Protein AF-0000000081101219 (afdb_homodimer)

pLDDT: mean 91.64, std 9.89, range [41.51, 98.7]

Nearest PDB structures (foldseek):
  5iz4-assembly1_A  TM=8.436E-01  e=5.274E-14  Paraburkholderia xenovorans LB400
  6i6f-assembly1_A  TM=8.039E-01  e=3.154E-12  Homo sapiens
  1z6z-assembly1_B  TM=7.986E-01  e=5.707E-12  Homo sapiens
  6i6f-assembly1_B  TM=8.106E-01  e=1.564E-11  Homo sapiens
  4w7h-assembly1_A-2  TM=8.120E-01  e=6.115E-11  Sphingomonas sp. A1

Secondary structure (DSSP, 8-state):
-TT--TTHHHHHT--SSSB-SS--GGG-TTSGGG--TT-EEEEETTTSTTHHHHHHTT-SEEEEEES-HHHHHHHHHHHHHH-TT-EEEEEE--TT-HHHHHHHHHHHHHHHSS--SEEEE------S--SSS--GGG--HHHHHHHHIIIIIHHHHHHHHHHHTSSSTTS-EEEEEE--GGGTS--GGGHHHHHHHHHHHHHHHHHHHHHTTTEEEEEEE--S---TT--GGGGGSPPPPHHHHHHHHHHHHH-HHHHGGGTT-EEETTB-HHHHHHTHHHHHHTTTTSEEESS--SGGGGS--/-TT--TTHHHHHT--SSSB-SS--GGG-TTSGGG--TT-EEEEETTTSTTHHHHHHTT-SEEEEEES-HHHHHHHHHHHHHH-TT-EEEEEE--TT-HHHHHHHHHHHHHHHSS--SEEEE------S--SSS--GGG--HHHHHHHHIIIIIHHHHHHHHHHHTSSSTTS-EEEEEE--GGGTS--GGGHHHHHHHHHHHHHHHHHHHHHTTTEEEEEEE--S---TT--GGGGGSPPPPHHHHHHHHHHHHH-HHHHGGGTT-EEETTB-HHHHHHTHHHHHHTTTTSEEESS--SGGGGS--

Sequence (610 aa):
MADLPPGYFVSSLQYTKKTFQNVYPPIDPTNPANSLAGRVVVITGASRGLVPSFAKAGVRGLVLVARDEAKLKEVEREVLAINPKIETLLVALDITNHAAVGQLFDKIQARFGRHANTLVTNAGVSAAANDGGPTVYEAEVDKWWKNFEINTKEFFVFTKYFISTLPSPTTPATIINISTAGAWLVYTVAGAYSVSKLASQQWCTMLNAAYGGTLAVVSIHPGLVPTDMTNSFFEKFNKDTPMLTGGLCTWIAADAERSAFLSGRVISANWDVEELVARKADIVAKNELTMELVGTFGKEQFETAMADLPPGYFVSSLQYTKKTFQNVYPPIDPTNPANSLAGRVVVITGASRGLVPSFAKAGVRGLVLVARDEAKLKEVEREVLAINPKIETLLVALDITNHAAVGQLFDKIQARFGRHANTLVTNAGVSAAANDGGPTVYEAEVDKWWKNFEINTKEFFVFTKYFISTLPSPTTPATIINISTAGAWLVYTVAGAYSVSKLASQQWCTMLNAAYGGTLAVVSIHPGLVPTDMTNSFFEKFNKDTPMLTGGLCTWIAADAERSAFLSGRVISANWDVEELVARKADIVAKNELTMELVGTFGKEQFETA

Organism: NCBI:txid173218

Radius of gyration: 24.97 Å; Cα contacts (8 Å, |Δi|>4): 1269; chains: 2; bounding box: 53×74×66 Å

Foldseek 3Di:
DVDAAQARVCVVPADAPAWDQEDDDLLQLLPQLLAQAPAAEEEEPLLDQLLLSNLNSHHQEYEYEEQDQVSQVVSVVSSCVSPVNHHYHYYNDDLLPLVVLLVSQVVVCVRSVAGGQEYEYDDFDQFQQAPDDQCPVVGDPVRLCVRQSTQPVSLVSNVVSSCVRHPDLQAAGEYEYEAAPLLVDDDNRRNSNNVSRVNNLQVQLVVCVVRPPRYAYEYEHAFAADDPRDDPVSVSHDHGRSNLSSSVSSSCGSDCVQCSLRGSFYYYSTYDSVRCSVCSVVCNVVVPRHDDDDDDDDPVVVVDD/DVDAAQARVCVVPADAPAWDQADDDLLQLLPQLLAQAPAAEEEEPQLDQLLLSNLNSHHQEYEYEEQDQVSQVVSVVSSCVSPVNHHYHYYNDDLLPLVVLLVSQVVVCVRSVAGGQEYEYDDFDQFQQAPDDQCPVVGDPVRLCVRQSTQPVSLVSNVVSSCVRHPDLQAAGEYEYEAAPLLVDDDNRRVSNNVSRVNNLQVQLVCCVVRPPRYAYEYEHAFAADDPRDDPVSVSHDHGRSNLSSSVSSSCGSDCVQCSLRGSFYYYSGYDSVRCSVCSVVCNVVVPRHDDDDDDDDPVVVVDD

Structure (mmCIF, N/CA/C/O backbone):
data_AF-0000000081101219-model_v1
#
loop_
_entity.id
_entity.type
_entity.pdbx_description
1 polymer 'NAD(P)-binding protein'
#
loop_
_atom_site.group_PDB
_atom_site.id
_atom_site.type_symbol
_atom_site.label_atom_id
_atom_site.label_alt_id
_atom_site.label_comp_id
_atom_site.label_asym_id
_atom_site.label_entity_id
_atom_site.label_seq_id
_atom_site.pdbx_PDB_ins_code
_atom_site.Cartn_x
_atom_site.Cartn_y
_atom_site.Cartn_z
_atom_site.occupancy
_atom_site.B_iso_or_equiv
_atom_site.auth_seq_id
_atom_site.auth_comp_id
_atom_site.auth_asym_id
_atom_site.auth_atom_id
_atom_site.pdbx_PDB_model_num
ATOM 1 N N . MET A 1 1 ? 25.658 4.58 -7.222 1 54.92 1 MET A N 1
ATOM 2 C CA . MET A 1 1 ? 24.991 3.464 -7.887 1 54.92 1 MET A CA 1
ATOM 3 C C . MET A 1 1 ? 25.952 2.732 -8.818 1 54.92 1 MET A C 1
ATOM 5 O O . MET A 1 1 ? 25.661 1.625 -9.272 1 54.92 1 MET A O 1
ATOM 9 N N . ALA A 1 2 ? 27.04 3.465 -9.341 1 55.82 2 ALA A N 1
ATOM 10 C CA . ALA A 1 2 ? 28.013 2.977 -10.314 1 55.82 2 ALA A CA 1
ATOM 11 C C . ALA A 1 2 ? 28.804 1.798 -9.756 1 55.82 2 ALA A C 1
ATOM 13 O O . ALA A 1 2 ? 29.289 0.953 -10.513 1 55.82 2 ALA A O 1
ATOM 14 N N . ASP A 1 3 ? 28.603 1.498 -8.532 1 77.91 3 ASP A N 1
ATOM 15 C CA . ASP A 1 3 ? 29.589 0.558 -8.008 1 77.91 3 ASP A CA 1
ATOM 16 C C . ASP A 1 3 ? 28.913 -0.694 -7.452 1 77.91 3 ASP A C 1
ATOM 18 O O . ASP A 1 3 ? 29.545 -1.489 -6.754 1 77.91 3 ASP A O 1
ATOM 22 N N . LEU A 1 4 ? 27.715 -0.901 -7.792 1 86.15 4 LEU A N 1
ATOM 23 C CA . LEU A 1 4 ? 27.081 -2.088 -7.23 1 86.15 4 LEU A CA 1
ATOM 24 C C . LEU A 1 4 ? 27.46 -3.334 -8.024 1 86.15 4 LEU A C 1
ATOM 26 O O . LEU A 1 4 ? 27.549 -3.288 -9.254 1 86.15 4 LEU A O 1
ATOM 30 N N . PRO A 1 5 ? 27.797 -4.425 -7.328 1 91.47 5 PRO A N 1
ATOM 31 C CA . PRO A 1 5 ? 28.142 -5.663 -8.031 1 91.47 5 PRO A CA 1
ATOM 32 C C . PRO A 1 5 ? 26.976 -6.228 -8.839 1 91.47 5 PRO A C 1
ATOM 34 O O . PRO A 1 5 ? 25.814 -5.938 -8.539 1 91.47 5 PRO A O 1
ATOM 37 N N . PRO A 1 6 ? 27.255 -7.02 -9.796 1 91.18 6 PRO A N 1
ATOM 38 C CA . PRO A 1 6 ? 26.223 -7.567 -10.68 1 91.18 6 PRO A CA 1
ATOM 39 C C . PRO A 1 6 ? 25.167 -8.373 -9.928 1 91.18 6 PRO A C 1
ATOM 41 O O . PRO A 1 6 ? 24.015 -8.448 -10.364 1 91.18 6 PRO A O 1
ATOM 44 N N . GLY A 1 7 ? 25.522 -8.998 -8.854 1 93.2 7 GLY A N 1
ATOM 45 C CA . GLY A 1 7 ? 24.591 -9.817 -8.096 1 93.2 7 GLY A CA 1
ATOM 46 C C . GLY A 1 7 ? 23.895 -9.056 -6.983 1 93.2 7 GLY A C 1
ATOM 47 O O . GLY A 1 7 ? 23.286 -9.659 -6.097 1 93.2 7 GLY A O 1
ATOM 48 N N . TYR A 1 8 ? 23.95 -7.823 -7.012 1 92.2 8 TYR A N 1
ATOM 49 C CA . TYR A 1 8 ? 23.525 -6.96 -5.916 1 92.2 8 TYR A CA 1
ATOM 50 C C . TYR A 1 8 ? 22.073 -7.232 -5.54 1 92.2 8 TYR A C 1
ATOM 52 O O . TYR A 1 8 ? 21.749 -7.386 -4.36 1 92.2 8 TYR A O 1
ATOM 60 N N . PHE A 1 9 ? 21.224 -7.318 -6.424 1 91.29 9 PHE A N 1
ATOM 61 C CA . PHE A 1 9 ? 19.797 -7.401 -6.133 1 91.29 9 PHE A CA 1
ATOM 62 C C . PHE A 1 9 ? 19.444 -8.758 -5.537 1 91.29 9 PHE A C 1
ATOM 64 O O . PHE A 1 9 ? 18.561 -8.856 -4.683 1 91.29 9 PHE A O 1
ATOM 71 N N . VAL A 1 10 ? 20.146 -9.785 -5.97 1 95.25 10 VAL A N 1
ATOM 72 C CA . VAL A 1 10 ? 19.924 -11.097 -5.373 1 95.25 10 VAL A CA 1
ATOM 73 C C . VAL A 1 10 ? 20.493 -11.123 -3.956 1 95.25 10 VAL A C 1
ATOM 75 O O . VAL A 1 10 ? 19.813 -11.54 -3.015 1 95.25 10 VAL A O 1
ATOM 78 N N . SER A 1 11 ? 21.7 -10.579 -3.797 1 95.38 11 SER A N 1
ATOM 79 C CA . SER A 1 11 ? 22.399 -10.664 -2.519 1 95.38 11 SER A CA 1
ATOM 80 C C . SER A 1 11 ? 21.784 -9.723 -1.489 1 95.38 11 SER A C 1
ATOM 82 O O . SER A 1 11 ? 21.741 -10.04 -0.298 1 95.38 11 SER A O 1
ATOM 84 N N . SER A 1 12 ? 21.3 -8.611 -1.894 1 93.9 12 SER A N 1
ATOM 85 C CA . SER A 1 12 ? 20.741 -7.628 -0.973 1 93.9 12 SER A CA 1
ATOM 86 C C . SER A 1 12 ? 19.376 -8.069 -0.454 1 93.9 12 SER A C 1
ATOM 88 O O . SER A 1 12 ? 18.96 -7.667 0.634 1 93.9 12 SER A O 1
ATOM 90 N N . LEU A 1 13 ? 18.703 -8.951 -1.194 1 96.05 13 LEU A N 1
ATOM 91 C CA . LEU A 1 13 ? 17.365 -9.391 -0.818 1 96.05 13 LEU A CA 1
ATOM 92 C C . LEU A 1 13 ? 17.39 -10.825 -0.299 1 96.05 13 LEU A C 1
ATOM 94 O O . LEU A 1 13 ? 16.338 -11.439 -0.106 1 96.05 13 LEU A O 1
ATOM 98 N N . GLN A 1 14 ? 18.577 -11.259 -0.149 1 97.55 14 GLN A N 1
ATOM 99 C CA . GLN A 1 14 ? 18.763 -12.657 0.223 1 97.55 14 GLN A CA 1
ATOM 100 C C . GLN A 1 14 ? 18.11 -12.96 1.569 1 97.55 14 GLN A C 1
ATOM 102 O O . GLN A 1 14 ? 18.42 -12.317 2.574 1 97.55 14 GLN A O 1
ATOM 107 N N . TYR A 1 15 ? 17.229 -13.978 1.669 1 98.06 15 TYR A N 1
ATOM 108 C CA . TYR A 1 15 ? 16.517 -14.416 2.864 1 98.06 15 TYR A CA 1
ATOM 109 C C . TYR A 1 15 ? 16.878 -15.854 3.218 1 98.06 15 TYR A C 1
ATOM 111 O O . TYR A 1 15 ? 16.865 -16.233 4.391 1 98.06 15 TYR A O 1
ATOM 119 N N . THR A 1 16 ? 17.203 -16.634 2.252 1 98.31 16 THR A N 1
ATOM 120 C CA . THR A 1 16 ? 17.669 -18.004 2.434 1 98.31 16 THR A CA 1
ATOM 121 C C . THR A 1 16 ? 19.172 -18.101 2.189 1 98.31 16 THR A C 1
ATOM 123 O O . THR A 1 16 ? 19.75 -17.26 1.497 1 98.31 16 THR A O 1
ATOM 126 N N . LYS A 1 17 ? 19.801 -19.042 2.755 1 97.44 17 LYS A N 1
ATOM 127 C CA . LYS A 1 17 ? 21.24 -19.217 2.587 1 97.44 17 LYS A CA 1
ATOM 128 C C . LYS A 1 17 ? 21.599 -19.443 1.121 1 97.44 17 LYS A C 1
ATOM 130 O O . LYS A 1 17 ? 22.555 -18.854 0.612 1 97.44 17 LYS A O 1
ATOM 135 N N . LYS A 1 18 ? 20.846 -20.274 0.464 1 97.67 18 LYS A N 1
ATOM 136 C CA . LYS A 1 18 ? 21.023 -20.505 -0.966 1 97.67 18 LYS A CA 1
ATOM 137 C C . LYS A 1 18 ? 20.086 -19.623 -1.786 1 97.67 18 LYS A C 1
ATOM 139 O O . LYS A 1 18 ? 18.935 -19.407 -1.403 1 97.67 18 LYS A O 1
ATOM 144 N N . THR A 1 19 ? 20.557 -19.137 -2.879 1 97.86 19 THR A N 1
ATOM 145 C CA . THR A 1 19 ? 19.759 -18.384 -3.841 1 97.86 19 THR A CA 1
ATOM 146 C C . THR A 1 19 ? 19.954 -18.931 -5.252 1 97.86 19 THR A C 1
ATOM 148 O O . THR A 1 19 ? 20.952 -19.599 -5.532 1 97.86 19 THR A O 1
ATOM 151 N N . PHE A 1 20 ? 19.04 -18.667 -6.068 1 98.11 20 PHE A N 1
ATOM 152 C CA . PHE A 1 20 ? 19.065 -19.193 -7.428 1 98.11 20 PHE A CA 1
ATOM 153 C C . PHE A 1 20 ? 18.646 -18.124 -8.43 1 98.11 20 PHE A C 1
ATOM 155 O O . PHE A 1 20 ? 17.855 -17.236 -8.104 1 98.11 20 PHE A O 1
ATOM 162 N N . GLN A 1 21 ? 19.12 -18.189 -9.626 1 97.19 21 GLN A N 1
ATOM 163 C CA . GLN A 1 21 ? 18.718 -17.309 -10.718 1 97.19 21 GLN A CA 1
ATOM 164 C C . GLN A 1 21 ? 18.221 -18.113 -11.917 1 97.19 21 GLN A C 1
ATOM 166 O O . GLN A 1 21 ? 18.007 -17.558 -12.997 1 97.19 21 GLN A O 1
ATOM 171 N N . ASN A 1 22 ? 18.185 -19.392 -11.695 1 96.13 22 ASN A N 1
ATOM 172 C CA . ASN A 1 22 ? 17.579 -20.354 -12.609 1 96.13 22 ASN A CA 1
ATOM 173 C C . ASN A 1 22 ? 16.804 -21.432 -11.857 1 96.13 22 ASN A C 1
ATOM 175 O O . ASN A 1 22 ? 16.931 -21.557 -10.638 1 96.13 22 ASN A O 1
ATOM 179 N N . VAL A 1 23 ? 16.066 -22.211 -12.62 1 97.01 23 VAL A N 1
ATOM 180 C CA . VAL A 1 23 ? 15.275 -23.287 -12.031 1 97.01 23 VAL A CA 1
ATOM 181 C C . VAL A 1 23 ? 16.198 -24.279 -11.327 1 97.01 23 VAL A C 1
ATOM 183 O O . VAL A 1 23 ? 17.269 -24.612 -11.839 1 97.01 23 VAL A O 1
ATOM 186 N N . TYR A 1 24 ? 15.885 -24.699 -10.18 1 98.11 24 TYR A N 1
ATOM 187 C CA . TYR A 1 24 ? 16.603 -25.699 -9.397 1 98.11 24 TYR A CA 1
ATOM 188 C C . TYR A 1 24 ? 15.69 -26.863 -9.031 1 98.11 24 TYR A C 1
ATOM 190 O O . TYR A 1 24 ? 14.469 -26.775 -9.182 1 98.11 24 TYR A O 1
ATOM 198 N N . PRO A 1 25 ? 16.073 -27.954 -8.6 1 97.95 25 PRO A N 1
ATOM 199 C CA . PRO A 1 25 ? 15.353 -29.23 -8.612 1 97.95 25 PRO A CA 1
ATOM 200 C C . PRO A 1 25 ? 14.024 -29.164 -7.863 1 97.95 25 PRO A C 1
ATOM 202 O O . PRO A 1 25 ? 12.997 -29.611 -8.38 1 97.95 25 PRO A O 1
ATOM 205 N N . PRO A 1 26 ? 13.925 -28.56 -6.71 1 98.25 26 PRO A N 1
ATOM 206 C CA . PRO A 1 26 ? 12.653 -28.591 -5.984 1 98.25 26 PRO A CA 1
ATOM 207 C C . PRO A 1 26 ? 11.537 -27.85 -6.717 1 98.25 26 PRO A C 1
ATOM 209 O O . PRO A 1 26 ? 10.36 -28.183 -6.556 1 98.25 26 PRO A O 1
ATOM 212 N N . ILE A 1 27 ? 11.879 -26.907 -7.533 1 98.28 27 ILE A N 1
ATOM 213 C CA . ILE A 1 27 ? 10.815 -26.147 -8.18 1 98.28 27 ILE A CA 1
ATOM 214 C C . ILE A 1 27 ? 10.747 -26.513 -9.661 1 98.28 27 ILE A C 1
ATOM 216 O O . ILE A 1 27 ? 10.045 -25.86 -10.437 1 98.28 27 ILE A O 1
ATOM 220 N N . ASP A 1 28 ? 11.517 -27.509 -10.074 1 98.42 28 ASP A N 1
ATOM 221 C CA . ASP A 1 28 ? 11.48 -27.976 -11.456 1 98.42 28 ASP A CA 1
ATOM 222 C C . ASP A 1 28 ? 10.073 -28.418 -11.849 1 98.42 28 ASP A C 1
ATOM 224 O O . ASP A 1 28 ? 9.506 -29.323 -11.233 1 98.42 28 ASP A O 1
ATOM 228 N N . PRO A 1 29 ? 9.499 -27.868 -12.854 1 97.48 29 PRO A N 1
ATOM 229 C CA . PRO A 1 29 ? 8.118 -28.196 -13.216 1 97.48 29 PRO A CA 1
ATOM 230 C C . PRO A 1 29 ? 7.952 -29.649 -13.656 1 97.48 29 PRO A C 1
ATOM 232 O O . PRO A 1 29 ? 6.833 -30.17 -13.668 1 97.48 29 PRO A O 1
ATOM 235 N N . THR A 1 30 ? 9.017 -30.282 -14.033 1 97.62 30 THR A N 1
ATOM 236 C CA . THR A 1 30 ? 8.934 -31.669 -14.478 1 97.62 30 THR A CA 1
ATOM 237 C C . THR A 1 30 ? 9.007 -32.623 -13.289 1 97.62 30 THR A C 1
ATOM 239 O O . THR A 1 30 ? 8.806 -33.83 -13.441 1 97.62 30 THR A O 1
ATOM 242 N N . ASN A 1 31 ? 9.394 -32.082 -12.107 1 97.73 31 ASN A N 1
ATOM 243 C CA . ASN A 1 31 ? 9.331 -32.879 -10.886 1 97.73 31 ASN A CA 1
ATOM 244 C C . ASN A 1 31 ? 7.913 -33.371 -10.611 1 97.73 31 ASN A C 1
ATOM 246 O O . ASN A 1 31 ? 6.974 -32.574 -10.556 1 97.73 31 ASN A O 1
ATOM 250 N N . PRO A 1 32 ? 7.681 -34.688 -10.439 1 97.54 32 PRO A N 1
ATOM 251 C CA . PRO A 1 32 ? 6.339 -35.226 -10.206 1 97.54 32 PRO A CA 1
ATOM 252 C C . PRO A 1 32 ? 5.648 -34.587 -9.004 1 97.54 32 PRO A C 1
ATOM 254 O O . PRO A 1 32 ? 4.42 -34.47 -8.983 1 97.54 32 PRO A O 1
ATOM 257 N N . ALA A 1 33 ? 6.434 -34.135 -8.051 1 97.41 33 ALA A N 1
ATOM 258 C CA . ALA A 1 33 ? 5.872 -33.491 -6.867 1 97.41 33 ALA A CA 1
ATOM 259 C C . ALA A 1 33 ? 5.243 -32.146 -7.221 1 97.41 33 ALA A C 1
ATOM 261 O O . ALA A 1 33 ? 4.485 -31.581 -6.429 1 97.41 33 ALA A O 1
ATOM 262 N N . ASN A 1 34 ? 5.525 -31.622 -8.422 1 98.26 34 ASN A N 1
ATOM 263 C CA . ASN A 1 34 ? 5.013 -30.329 -8.864 1 98.26 34 ASN A CA 1
ATOM 264 C C . ASN A 1 34 ? 3.994 -30.484 -9.989 1 98.26 34 ASN A C 1
ATOM 266 O O . ASN A 1 34 ? 3.741 -29.539 -10.738 1 98.26 34 ASN A O 1
ATOM 270 N N . SER A 1 35 ? 3.441 -31.693 -10.086 1 98.27 35 SER A N 1
ATOM 271 C CA . SER A 1 35 ? 2.468 -31.971 -11.137 1 98.27 35 SER A CA 1
ATOM 272 C C . SER A 1 35 ? 1.209 -31.129 -10.962 1 98.27 35 SER A C 1
ATOM 274 O O . SER A 1 35 ? 0.716 -30.965 -9.844 1 98.27 35 SER A O 1
ATOM 276 N N . LEU A 1 36 ? 0.65 -30.641 -12.026 1 97.93 36 LEU A N 1
ATOM 277 C CA . LEU A 1 36 ? -0.604 -29.895 -12.049 1 97.93 36 LEU A CA 1
ATOM 278 C C . LEU A 1 36 ? -1.662 -30.633 -12.861 1 97.93 36 LEU A C 1
ATOM 280 O O . LEU A 1 36 ? -2.548 -30.008 -13.448 1 97.93 36 LEU A O 1
ATOM 284 N N . ALA A 1 37 ? -1.456 -31.915 -12.892 1 97 37 ALA A N 1
ATOM 285 C CA . ALA A 1 37 ? -2.417 -32.753 -13.603 1 97 37 ALA A CA 1
ATOM 286 C C . ALA A 1 37 ? -3.841 -32.485 -13.122 1 97 37 ALA A C 1
ATOM 288 O O . ALA A 1 37 ? -4.092 -32.416 -11.916 1 97 37 ALA A O 1
ATOM 289 N N . GLY A 1 38 ? -4.71 -32.242 -14.073 1 96.62 38 GLY A N 1
ATOM 290 C CA . GLY A 1 38 ? -6.119 -32.053 -13.77 1 96.62 38 GLY A CA 1
ATOM 291 C C . GLY A 1 38 ? -6.469 -30.616 -13.43 1 96.62 38 GLY A C 1
ATOM 292 O O . GLY A 1 38 ? -7.645 -30.269 -13.312 1 96.62 38 GLY A O 1
ATOM 293 N N . ARG A 1 39 ? -5.506 -29.805 -13.347 1 97.04 39 ARG A N 1
ATOM 294 C CA . ARG A 1 39 ? -5.75 -28.439 -12.894 1 97.04 39 ARG A CA 1
ATOM 295 C C . ARG A 1 39 ? -6 -27.507 -14.074 1 97.04 39 ARG A C 1
ATOM 297 O O . ARG A 1 39 ? -5.536 -27.767 -15.186 1 97.04 39 ARG A O 1
ATOM 304 N N . VAL A 1 40 ? -6.793 -26.478 -13.841 1 98.23 40 VAL A N 1
ATOM 305 C CA . VAL A 1 40 ? -6.993 -25.385 -14.786 1 98.23 40 VAL A CA 1
ATOM 306 C C . VAL A 1 40 ? -6.397 -24.097 -14.221 1 98.23 40 VAL A C 1
ATOM 308 O O . VAL A 1 40 ? -6.748 -23.677 -13.116 1 98.23 40 VAL A O 1
ATOM 311 N N . VAL A 1 41 ? -5.458 -23.472 -14.986 1 98.05 41 VAL A N 1
ATOM 312 C CA . VAL A 1 41 ? -4.71 -22.31 -14.518 1 98.05 41 VAL A CA 1
ATOM 313 C C . VAL A 1 41 ? -4.996 -21.113 -15.422 1 98.05 41 VAL A C 1
ATOM 315 O O . VAL A 1 41 ? -4.945 -21.228 -16.649 1 98.05 41 VAL A O 1
ATOM 318 N N . VAL A 1 42 ? -5.349 -19.992 -14.822 1 98.13 42 VAL A N 1
ATOM 319 C CA . VAL A 1 42 ? -5.517 -18.729 -15.534 1 98.13 42 VAL A CA 1
ATOM 320 C C . VAL A 1 42 ? -4.264 -17.871 -15.367 1 98.13 42 VAL A C 1
ATOM 322 O O . VAL A 1 42 ? -3.809 -17.638 -14.245 1 98.13 42 VAL A O 1
ATOM 325 N N . ILE A 1 43 ? -3.682 -17.413 -16.424 1 97.42 43 ILE A N 1
ATOM 326 C CA . ILE A 1 43 ? -2.498 -16.561 -16.383 1 97.42 43 ILE A CA 1
ATOM 327 C C . ILE A 1 43 ? -2.772 -15.26 -17.133 1 97.42 43 ILE A C 1
ATOM 329 O O . ILE A 1 43 ? -3.043 -15.275 -18.336 1 97.42 43 ILE A O 1
ATOM 333 N N . THR A 1 44 ? -2.753 -14.16 -16.43 1 96.24 44 THR A N 1
ATOM 334 C CA . THR A 1 44 ? -2.827 -12.861 -17.089 1 96.24 44 THR A CA 1
ATOM 335 C C . THR A 1 44 ? -1.436 -12.376 -17.487 1 96.24 44 THR A C 1
ATOM 337 O O . THR A 1 44 ? -0.436 -12.789 -16.895 1 96.24 44 THR A O 1
ATOM 340 N N . GLY A 1 45 ? -1.356 -11.51 -18.448 1 92.13 45 GLY A N 1
ATOM 341 C CA . GLY A 1 45 ? -0.045 -11.14 -18.959 1 92.13 45 GLY A CA 1
ATOM 342 C C . GLY A 1 45 ? 0.729 -12.317 -19.523 1 92.13 45 GLY A C 1
ATOM 343 O O . GLY A 1 45 ? 1.942 -12.421 -19.324 1 92.13 45 GLY A O 1
ATOM 344 N N . ALA A 1 46 ? 0.125 -13.297 -20.102 1 89.39 46 ALA A N 1
ATOM 345 C CA . ALA A 1 46 ? 0.675 -14.576 -20.543 1 89.39 46 ALA A CA 1
ATOM 346 C C . ALA A 1 46 ? 1.596 -14.391 -21.746 1 89.39 46 ALA A C 1
ATOM 348 O O . ALA A 1 46 ? 1.999 -15.368 -22.382 1 89.39 46 ALA A O 1
ATOM 349 N N . SER A 1 47 ? 2.111 -13.3 -21.94 1 73.14 47 SER A N 1
ATOM 350 C CA . SER A 1 47 ? 2.973 -13.067 -23.094 1 73.14 47 SER A CA 1
ATOM 351 C C . SER A 1 47 ? 4.446 -13.129 -22.705 1 73.14 47 SER A C 1
ATOM 353 O O . SER A 1 47 ? 5.325 -13.022 -23.563 1 73.14 47 SER A O 1
ATOM 355 N N . ARG A 1 48 ? 4.579 -13.44 -21.388 1 67.03 48 ARG A N 1
ATOM 356 C CA . ARG A 1 48 ? 5.946 -13.403 -20.879 1 67.03 48 ARG A CA 1
ATOM 357 C C . ARG A 1 48 ? 6.313 -14.717 -20.199 1 67.03 48 ARG A C 1
ATOM 359 O O . ARG A 1 48 ? 5.441 -15.544 -19.922 1 67.03 48 ARG A O 1
ATOM 366 N N . GLY A 1 49 ? 7.193 -15.424 -20.393 1 73.91 49 GLY A N 1
ATOM 367 C CA . GLY A 1 49 ? 8.078 -16.543 -20.109 1 73.91 49 GLY A CA 1
ATOM 368 C C . GLY A 1 49 ? 7.582 -17.424 -18.978 1 73.91 49 GLY A C 1
ATOM 369 O O . GLY A 1 49 ? 8.165 -18.474 -18.701 1 73.91 49 GLY A O 1
ATOM 370 N N . LEU A 1 50 ? 6.453 -17.231 -18.243 1 87.09 50 LEU A N 1
ATOM 371 C CA . LEU A 1 50 ? 6.051 -18.082 -17.129 1 87.09 50 LEU A CA 1
ATOM 372 C C . LEU A 1 50 ? 5.321 -19.324 -17.629 1 87.09 50 LEU A C 1
ATOM 374 O O . LEU A 1 50 ? 5.376 -20.38 -16.994 1 87.09 50 LEU A O 1
ATOM 378 N N . VAL A 1 51 ? 4.741 -19.266 -18.83 1 95.01 51 VAL A N 1
ATOM 379 C CA . VAL A 1 51 ? 3.707 -20.181 -19.3 1 95.01 51 VAL A CA 1
ATOM 380 C C . VAL A 1 51 ? 4.314 -21.559 -19.557 1 95.01 51 VAL A C 1
ATOM 382 O O . VAL A 1 51 ? 3.73 -22.58 -19.187 1 95.01 51 VAL A O 1
ATOM 385 N N . PRO A 1 52 ? 5.549 -21.635 -20.093 1 95.23 52 PRO A N 1
ATOM 386 C CA . PRO A 1 52 ? 6.138 -22.947 -20.37 1 95.23 52 PRO A CA 1
ATOM 387 C C . PRO A 1 52 ? 6.258 -23.815 -19.12 1 95.23 52 PRO A C 1
ATOM 389 O O . PRO A 1 52 ? 6.155 -25.042 -19.204 1 95.23 52 PRO A O 1
ATOM 392 N N . SER A 1 53 ? 6.473 -23.239 -17.975 1 96.53 53 SER A N 1
ATOM 393 C CA . SER A 1 53 ? 6.611 -23.998 -16.737 1 96.53 53 SER A CA 1
ATOM 394 C C . SER A 1 53 ? 5.322 -24.738 -16.395 1 96.53 53 SER A C 1
ATOM 396 O O . SER A 1 53 ? 5.36 -25.884 -15.943 1 96.53 53 SER A O 1
ATOM 398 N N . PHE A 1 54 ? 4.214 -24.166 -16.648 1 97.33 54 PHE A N 1
ATOM 399 C CA . PHE A 1 54 ? 2.933 -24.805 -16.371 1 97.33 54 PHE A CA 1
ATOM 400 C C . PHE A 1 54 ? 2.671 -25.942 -17.351 1 97.33 54 PHE A C 1
ATOM 402 O O . PHE A 1 54 ? 2.119 -26.978 -16.975 1 97.33 54 PHE A O 1
ATOM 409 N N . ALA A 1 55 ? 3.092 -25.732 -18.576 1 97.47 55 ALA A N 1
ATOM 410 C CA . ALA A 1 55 ? 2.982 -26.802 -19.563 1 97.47 55 ALA A CA 1
ATOM 411 C C . ALA A 1 55 ? 3.822 -28.01 -19.158 1 97.47 55 ALA A C 1
ATOM 413 O O . ALA A 1 55 ? 3.353 -29.149 -19.221 1 97.47 55 ALA A O 1
ATOM 414 N N . LYS A 1 56 ? 5.001 -27.708 -18.743 1 97.64 56 LYS A N 1
ATOM 415 C CA . LYS A 1 56 ? 5.919 -28.765 -18.331 1 97.64 56 LYS A CA 1
ATOM 416 C C . LYS A 1 56 ? 5.393 -29.503 -17.103 1 97.64 56 LYS A C 1
ATOM 418 O O . LYS A 1 56 ? 5.636 -30.7 -16.94 1 97.64 56 LYS A O 1
ATOM 423 N N . ALA A 1 57 ? 4.623 -28.825 -16.271 1 97.96 57 ALA A N 1
ATOM 424 C CA . ALA A 1 57 ? 4.067 -29.418 -15.057 1 97.96 57 ALA A CA 1
ATOM 425 C C . ALA A 1 57 ? 2.823 -30.244 -15.37 1 97.96 57 ALA A C 1
ATOM 427 O O . ALA A 1 57 ? 2.243 -30.867 -14.478 1 97.96 57 ALA A O 1
ATOM 428 N N . GLY A 1 58 ? 2.34 -30.217 -16.577 1 97.77 58 GLY A N 1
ATOM 429 C CA . GLY A 1 58 ? 1.281 -31.101 -17.036 1 97.77 58 GLY A CA 1
ATOM 430 C C . GLY A 1 58 ? -0.108 -30.597 -16.694 1 97.77 58 GLY A C 1
ATOM 431 O O . GLY A 1 58 ? -0.996 -31.385 -16.361 1 97.77 58 GLY A O 1
ATOM 432 N N . VAL A 1 59 ? -0.296 -29.34 -16.739 1 97.63 59 VAL A N 1
ATOM 433 C CA . VAL A 1 59 ? -1.605 -28.756 -16.464 1 97.63 59 VAL A CA 1
ATOM 434 C C . VAL A 1 59 ? -2.63 -29.292 -17.461 1 97.63 59 VAL A C 1
ATOM 436 O O . VAL A 1 59 ? -2.296 -29.57 -18.615 1 97.63 59 VAL A O 1
ATOM 439 N N . ARG A 1 60 ? -3.844 -29.451 -16.985 1 97.5 60 ARG A N 1
ATOM 440 C CA . ARG A 1 60 ? -4.912 -29.883 -17.88 1 97.5 60 ARG A CA 1
ATOM 441 C C . ARG A 1 60 ? -5.333 -28.754 -18.815 1 97.5 60 ARG A C 1
ATOM 443 O O . ARG A 1 60 ? -5.46 -28.958 -20.024 1 97.5 60 ARG A O 1
ATOM 450 N N . GLY A 1 61 ? -5.609 -27.639 -18.19 1 98.2 61 GLY A N 1
ATOM 451 C CA . GLY A 1 61 ? -6.085 -26.481 -18.929 1 98.2 61 GLY A CA 1
ATOM 452 C C . GLY A 1 61 ? -5.3 -25.218 -18.628 1 98.2 61 GLY A C 1
ATOM 453 O O . GLY A 1 61 ? -4.937 -24.966 -17.477 1 98.2 61 GLY A O 1
ATOM 454 N N . LEU A 1 62 ? -5.001 -24.461 -19.689 1 97.84 62 LEU A N 1
ATOM 455 C CA . LEU A 1 62 ? -4.327 -23.173 -19.563 1 97.84 62 LEU A CA 1
ATOM 456 C C . LEU A 1 62 ? -5.151 -22.063 -20.207 1 97.84 62 LEU A C 1
ATOM 458 O O . LEU A 1 62 ? -5.483 -22.139 -21.392 1 97.84 62 LEU A O 1
ATOM 462 N N . VAL A 1 63 ? -5.558 -21.125 -19.391 1 98.24 63 VAL A N 1
ATOM 463 C CA . VAL A 1 63 ? -6.229 -19.924 -19.875 1 98.24 63 VAL A CA 1
ATOM 464 C C . VAL A 1 63 ? -5.228 -18.776 -19.976 1 98.24 63 VAL A C 1
ATOM 466 O O . VAL A 1 63 ? -4.678 -18.332 -18.964 1 98.24 63 VAL A O 1
ATOM 469 N N . LEU A 1 64 ? -4.966 -18.31 -21.202 1 97.45 64 LEU A N 1
ATOM 470 C CA . LEU A 1 64 ? -3.974 -17.274 -21.471 1 97.45 64 LEU A CA 1
ATOM 471 C C . LEU A 1 64 ? -4.65 -15.948 -21.803 1 97.45 64 LEU A C 1
ATOM 473 O O . LEU A 1 64 ? -5.364 -15.843 -22.803 1 97.45 64 LEU A O 1
ATOM 477 N N . VAL A 1 65 ? -4.411 -15.001 -20.963 1 96.89 65 VAL A N 1
ATOM 478 C CA . VAL A 1 65 ? -5.073 -13.709 -21.11 1 96.89 65 VAL A CA 1
ATOM 479 C C . VAL A 1 65 ? -4.034 -12.626 -21.396 1 96.89 65 VAL A C 1
ATOM 481 O O . VAL A 1 65 ? -3.095 -12.438 -20.619 1 96.89 65 VAL A O 1
ATOM 484 N N . ALA A 1 66 ? -4.117 -11.957 -22.392 1 94.54 66 ALA A N 1
ATOM 485 C CA . ALA A 1 66 ? -3.325 -10.789 -22.769 1 94.54 66 ALA A CA 1
ATOM 486 C C . ALA A 1 66 ? -4.038 -9.963 -23.835 1 94.54 66 ALA A C 1
ATOM 488 O O . ALA A 1 66 ? -5.098 -10.356 -24.328 1 94.54 66 ALA A O 1
ATOM 489 N N . ARG A 1 67 ? -3.488 -8.828 -24.199 1 91.65 67 ARG A N 1
ATOM 490 C CA . ARG A 1 67 ? -4.156 -7.934 -25.14 1 91.65 67 ARG A CA 1
ATOM 491 C C . ARG A 1 67 ? -3.927 -8.383 -26.579 1 91.65 67 ARG A C 1
ATOM 493 O O . ARG A 1 67 ? -4.803 -8.224 -27.431 1 91.65 67 ARG A O 1
ATOM 500 N N . ASP A 1 68 ? -2.749 -8.967 -26.81 1 92.68 68 ASP A N 1
ATOM 501 C CA . ASP A 1 68 ? -2.306 -9.247 -28.172 1 92.68 68 ASP A CA 1
ATOM 502 C C . ASP A 1 68 ? -2.615 -10.69 -28.564 1 92.68 68 ASP A C 1
ATOM 504 O O . ASP A 1 68 ? -1.913 -11.615 -28.15 1 92.68 68 ASP A O 1
ATOM 508 N N . GLU A 1 69 ? -3.492 -10.834 -29.467 1 95.14 69 GLU A N 1
ATOM 509 C CA . GLU A 1 69 ? -3.939 -12.166 -29.862 1 95.14 69 GLU A CA 1
ATOM 510 C C . GLU A 1 69 ? -2.826 -12.934 -30.569 1 95.14 69 GLU A C 1
ATOM 512 O O . GLU A 1 69 ? -2.675 -14.142 -30.371 1 95.14 69 GLU A O 1
ATOM 517 N N . ALA A 1 70 ? -2.117 -12.277 -31.395 1 96.03 70 ALA A N 1
ATOM 518 C CA . ALA A 1 70 ? -1.043 -12.928 -32.139 1 96.03 70 ALA A CA 1
ATOM 519 C C . ALA A 1 70 ? 0.02 -13.484 -31.195 1 96.03 70 ALA A C 1
ATOM 521 O O . ALA A 1 70 ? 0.512 -14.598 -31.393 1 96.03 70 ALA A O 1
ATOM 522 N N . LYS A 1 71 ? 0.342 -12.728 -30.213 1 93.76 71 LYS A N 1
ATOM 523 C CA . LYS A 1 71 ? 1.318 -13.184 -29.228 1 93.76 71 LYS A CA 1
ATOM 524 C C . LYS A 1 71 ? 0.784 -14.373 -28.434 1 93.76 71 LYS A C 1
ATOM 526 O O . LYS A 1 71 ? 1.535 -15.295 -28.106 1 93.76 71 LYS A O 1
ATOM 531 N N . LEU A 1 72 ? -0.489 -14.351 -28.176 1 96.13 72 LEU A N 1
ATOM 532 C CA . LEU A 1 72 ? -1.101 -15.463 -27.457 1 96.13 72 LEU A CA 1
ATOM 533 C C . LEU A 1 72 ? -1.017 -16.749 -28.272 1 96.13 72 LEU A C 1
ATOM 535 O O . LEU A 1 72 ? -0.757 -17.822 -27.722 1 96.13 72 LEU A O 1
ATOM 539 N N . LYS A 1 73 ? -1.21 -16.65 -29.523 1 96.99 73 LYS A N 1
ATOM 540 C CA . LYS A 1 73 ? -1.132 -17.817 -30.397 1 96.99 73 LYS A CA 1
ATOM 541 C C . LYS A 1 73 ? 0.286 -18.382 -30.434 1 96.99 73 LYS A C 1
ATOM 543 O O . LYS A 1 73 ? 0.473 -19.598 -30.512 1 96.99 73 LYS A O 1
ATOM 548 N N . GLU A 1 74 ? 1.198 -17.481 -30.411 1 96.18 74 GLU A N 1
ATOM 549 C CA . GLU A 1 74 ? 2.588 -17.921 -30.345 1 96.18 74 GLU A CA 1
ATOM 550 C C . GLU A 1 74 ? 2.863 -18.691 -29.056 1 96.18 74 GLU A C 1
ATOM 552 O O . GLU A 1 74 ? 3.514 -19.738 -29.079 1 96.18 74 GLU A O 1
ATOM 557 N N . VAL A 1 75 ? 2.384 -18.207 -27.972 1 95.78 75 VAL A N 1
ATOM 558 C CA . VAL A 1 75 ? 2.555 -18.873 -26.685 1 95.78 75 VAL A CA 1
ATOM 559 C C . VAL A 1 75 ? 1.855 -20.23 -26.707 1 95.78 75 VAL A C 1
ATOM 561 O O . VAL A 1 75 ? 2.385 -21.217 -26.192 1 95.78 75 VAL A O 1
ATOM 564 N N . GLU A 1 76 ? 0.686 -20.256 -27.253 1 96.94 76 GLU A N 1
ATOM 565 C CA . GLU A 1 76 ? -0.042 -21.517 -27.364 1 96.94 76 GLU A CA 1
ATOM 566 C C . GLU A 1 76 ? 0.767 -22.555 -28.137 1 96.94 76 GLU A C 1
ATOM 568 O O . GLU A 1 76 ? 0.819 -23.724 -27.748 1 96.94 76 GLU A O 1
ATOM 573 N N . ARG A 1 77 ? 1.38 -22.148 -29.208 1 97.1 77 ARG A N 1
ATOM 574 C CA . ARG A 1 77 ? 2.206 -23.062 -29.99 1 97.1 77 ARG A CA 1
ATOM 575 C C . ARG A 1 77 ? 3.342 -23.631 -29.146 1 97.1 77 ARG A C 1
ATOM 577 O O . ARG A 1 77 ? 3.651 -24.821 -29.234 1 97.1 77 ARG A O 1
ATOM 584 N N . GLU A 1 78 ? 3.909 -22.753 -28.372 1 96.02 78 GLU A N 1
ATOM 585 C CA . GLU A 1 78 ? 4.976 -23.202 -27.482 1 96.02 78 GLU A CA 1
ATOM 586 C C . GLU A 1 78 ? 4.459 -24.22 -26.47 1 96.02 78 GLU A C 1
ATOM 588 O O . GLU A 1 78 ? 5.118 -25.226 -26.201 1 96.02 78 GLU A O 1
ATOM 593 N N . VAL A 1 79 ? 3.322 -23.968 -25.955 1 97.12 79 VAL A N 1
ATOM 594 C CA . VAL A 1 79 ? 2.7 -24.836 -24.961 1 97.12 79 VAL A CA 1
ATOM 595 C C . VAL A 1 79 ? 2.434 -26.211 -25.569 1 97.12 79 VAL A C 1
ATOM 597 O O . VAL A 1 79 ? 2.806 -27.235 -24.991 1 97.12 79 VAL A O 1
ATOM 600 N N . LEU A 1 80 ? 1.843 -26.254 -26.731 1 97.54 80 LEU A N 1
ATOM 601 C CA . LEU A 1 80 ? 1.437 -27.499 -27.373 1 97.54 80 LEU A CA 1
ATOM 602 C C . LEU A 1 80 ? 2.652 -28.28 -27.861 1 97.54 80 LEU A C 1
ATOM 604 O O . LEU A 1 80 ? 2.602 -29.507 -27.975 1 97.54 80 LEU A O 1
ATOM 608 N N . ALA A 1 81 ? 3.746 -27.536 -28.097 1 97.67 81 ALA A N 1
ATOM 609 C CA . ALA A 1 81 ? 5.001 -28.207 -28.429 1 97.67 81 ALA A CA 1
ATOM 610 C C . ALA A 1 81 ? 5.559 -28.954 -27.222 1 97.67 81 ALA A C 1
ATOM 612 O O . ALA A 1 81 ? 6.189 -30.004 -27.37 1 97.67 81 ALA A O 1
ATOM 613 N N . ILE A 1 82 ? 5.322 -28.434 -26.093 1 97 82 ILE A N 1
ATOM 614 C CA . ILE A 1 82 ? 5.784 -29.063 -24.861 1 97 82 ILE A CA 1
ATOM 615 C C . ILE A 1 82 ? 4.883 -30.247 -24.516 1 97 82 ILE A C 1
ATOM 617 O O . ILE A 1 82 ? 5.369 -31.325 -24.167 1 97 82 ILE A O 1
ATOM 621 N N . ASN A 1 83 ? 3.537 -30.01 -24.6 1 96.96 83 ASN A N 1
ATOM 622 C CA . ASN A 1 83 ? 2.543 -31.03 -24.286 1 96.96 83 ASN A CA 1
ATOM 623 C C . ASN A 1 83 ? 1.27 -30.844 -25.108 1 96.96 83 ASN A C 1
ATOM 625 O O . ASN A 1 83 ? 0.424 -30.014 -24.77 1 96.96 83 ASN A O 1
ATOM 629 N N . PRO A 1 84 ? 1.036 -31.612 -26.068 1 97.48 84 PRO A N 1
ATOM 630 C CA . PRO A 1 84 ? -0.09 -31.431 -26.987 1 97.48 84 PRO A CA 1
ATOM 631 C C . PRO A 1 84 ? -1.434 -31.774 -26.348 1 97.48 84 PRO A C 1
ATOM 633 O O . PRO A 1 84 ? -2.486 -31.501 -26.931 1 97.48 84 PRO A O 1
ATOM 636 N N . LYS A 1 85 ? -1.416 -32.339 -25.212 1 97.53 85 LYS A N 1
ATOM 637 C CA . LYS A 1 85 ? -2.653 -32.775 -24.57 1 97.53 85 LYS A CA 1
ATOM 638 C C . LYS A 1 85 ? -3.293 -31.636 -23.781 1 97.53 85 LYS A C 1
ATOM 640 O O . LYS A 1 85 ? -4.445 -31.74 -23.355 1 97.53 85 LYS A O 1
ATOM 645 N N . ILE A 1 86 ? -2.577 -30.609 -23.577 1 98.08 86 ILE A N 1
ATOM 646 C CA . ILE A 1 86 ? -3.079 -29.489 -22.789 1 98.08 86 ILE A CA 1
ATOM 647 C C . ILE A 1 86 ? -4.196 -28.78 -23.552 1 98.08 86 ILE A C 1
ATOM 649 O O . ILE A 1 86 ? -4.069 -28.52 -24.751 1 98.08 86 ILE A O 1
ATOM 653 N N . GLU A 1 87 ? -5.29 -28.484 -22.876 1 98.2 87 GLU A N 1
ATOM 654 C CA . GLU A 1 87 ? -6.349 -27.646 -23.431 1 98.2 87 GLU A CA 1
ATOM 655 C C . GLU A 1 87 ? -6.076 -26.167 -23.17 1 98.2 87 GLU A C 1
ATOM 657 O O . GLU A 1 87 ? -5.75 -25.779 -22.046 1 98.2 87 GLU A O 1
ATOM 662 N N . THR A 1 88 ? -6.178 -25.408 -24.221 1 97.83 88 THR A N 1
ATOM 663 C CA . THR A 1 88 ? -5.896 -23.986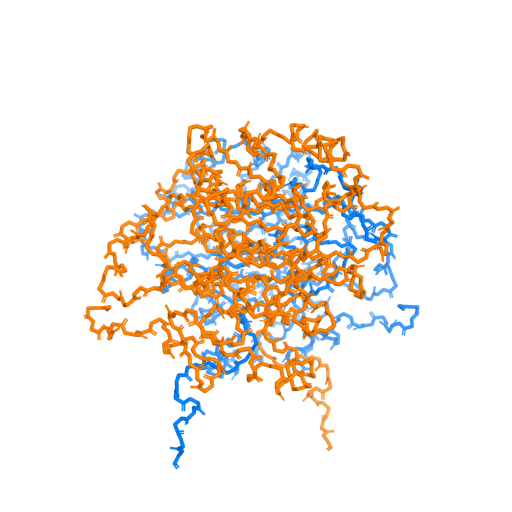 -24.056 1 97.83 88 THR A CA 1
ATOM 664 C C . THR A 1 88 ? -7.137 -23.15 -24.356 1 97.83 88 THR A C 1
ATOM 666 O O . THR A 1 88 ? -8.017 -23.582 -25.103 1 97.83 88 THR A O 1
ATOM 669 N N . LEU A 1 89 ? -7.325 -22.067 -23.693 1 98.18 89 LEU A N 1
ATOM 670 C CA . LEU A 1 89 ? -8.267 -20.993 -23.986 1 98.18 89 LEU A CA 1
ATOM 671 C C . LEU A 1 89 ? -7.547 -19.652 -24.091 1 98.18 89 LEU A C 1
ATOM 673 O O . LEU A 1 89 ? -7.001 -19.157 -23.103 1 98.18 89 LEU A O 1
ATOM 677 N N . LEU A 1 90 ? -7.458 -19.134 -25.3 1 97.44 90 LEU A N 1
ATOM 678 C CA . LEU A 1 90 ? -6.833 -17.839 -25.547 1 97.44 90 LEU A CA 1
ATOM 679 C C . LEU A 1 90 ? -7.859 -16.714 -25.459 1 97.44 90 LEU A C 1
ATOM 681 O O . LEU A 1 90 ? -8.895 -16.76 -26.126 1 97.44 90 LEU A O 1
ATOM 685 N N . VAL A 1 91 ? -7.578 -15.749 -24.648 1 97.21 91 VAL A N 1
ATOM 686 C CA . VAL A 1 91 ? -8.517 -14.643 -24.493 1 97.21 91 VAL A CA 1
ATOM 687 C C . VAL A 1 91 ? -7.789 -13.315 -24.692 1 97.21 91 VAL A C 1
ATOM 689 O O . VAL A 1 91 ? -7.093 -12.84 -23.792 1 97.21 91 VAL A O 1
ATOM 692 N N . ALA A 1 92 ? -7.979 -12.719 -25.822 1 95.75 92 ALA A N 1
ATOM 693 C CA . ALA A 1 92 ? -7.521 -11.352 -26.058 1 95.75 92 ALA A CA 1
ATOM 694 C C . ALA A 1 92 ? -8.414 -10.343 -25.341 1 95.75 92 ALA A C 1
ATOM 696 O O . ALA A 1 92 ? -9.561 -10.126 -25.74 1 95.75 92 ALA A O 1
ATOM 697 N N . LEU A 1 93 ? -7.891 -9.738 -24.287 1 93.42 93 LEU A N 1
ATOM 698 C CA . LEU A 1 93 ? -8.738 -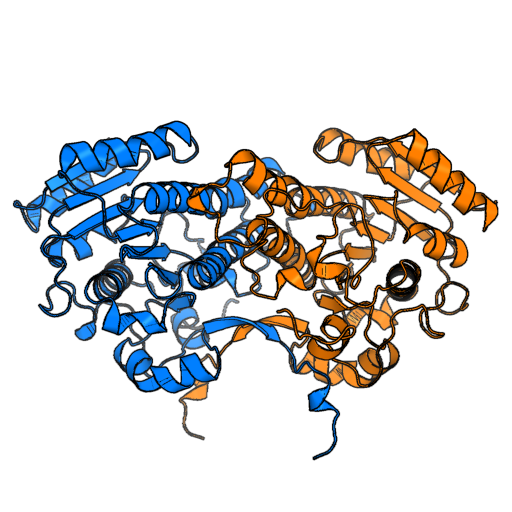8.962 -23.387 1 93.42 93 LEU A CA 1
ATOM 699 C C . LEU A 1 93 ? -7.986 -7.753 -22.841 1 93.42 93 LEU A C 1
ATOM 701 O O . LEU A 1 93 ? -6.84 -7.875 -22.404 1 93.42 93 LEU A O 1
ATOM 705 N N . ASP A 1 94 ? -8.576 -6.627 -23.033 1 92.43 94 ASP A N 1
ATOM 706 C CA . ASP A 1 94 ? -8.168 -5.484 -22.222 1 92.43 94 ASP A CA 1
ATOM 707 C C . ASP A 1 94 ? -8.664 -5.626 -20.785 1 92.43 94 ASP A C 1
ATOM 709 O O . ASP A 1 94 ? -9.863 -5.514 -20.523 1 92.43 94 ASP A O 1
ATOM 713 N N . ILE A 1 95 ? -7.744 -5.776 -19.909 1 92.04 95 ILE A N 1
ATOM 714 C CA . ILE A 1 95 ? -8.089 -6.153 -18.543 1 92.04 95 ILE A CA 1
ATOM 715 C C . ILE A 1 95 ? -8.843 -5.011 -17.866 1 92.04 95 ILE A C 1
ATOM 717 O O . ILE A 1 95 ? -9.435 -5.195 -16.8 1 92.04 95 ILE A O 1
ATOM 721 N N . THR A 1 96 ? -8.848 -3.807 -18.452 1 90.97 96 THR A N 1
ATOM 722 C CA . THR A 1 96 ? -9.587 -2.687 -17.88 1 90.97 96 THR A CA 1
ATOM 723 C C . THR A 1 96 ? -11.072 -2.792 -18.213 1 90.97 96 THR A C 1
ATOM 725 O O . THR A 1 96 ? -11.889 -2.043 -17.674 1 90.97 96 THR A O 1
ATOM 728 N N . ASN A 1 97 ? -11.4 -3.667 -19.103 1 94.47 97 ASN A N 1
ATOM 729 C CA . ASN A 1 97 ? -12.802 -3.989 -19.349 1 94.47 97 ASN A CA 1
ATOM 730 C C . ASN A 1 97 ? -13.328 -5.008 -18.342 1 94.47 97 ASN A C 1
ATOM 732 O O . ASN A 1 97 ? -13.334 -6.21 -18.614 1 94.47 97 ASN A O 1
ATOM 736 N N . HIS A 1 98 ? -13.915 -4.573 -17.306 1 94.13 98 HIS A N 1
ATOM 737 C CA . HIS A 1 98 ? -14.236 -5.413 -16.158 1 94.13 98 HIS A CA 1
ATOM 738 C C . HIS A 1 98 ? -15.391 -6.358 -16.472 1 94.13 98 HIS A C 1
ATOM 740 O O . HIS A 1 98 ? -15.434 -7.482 -15.967 1 94.13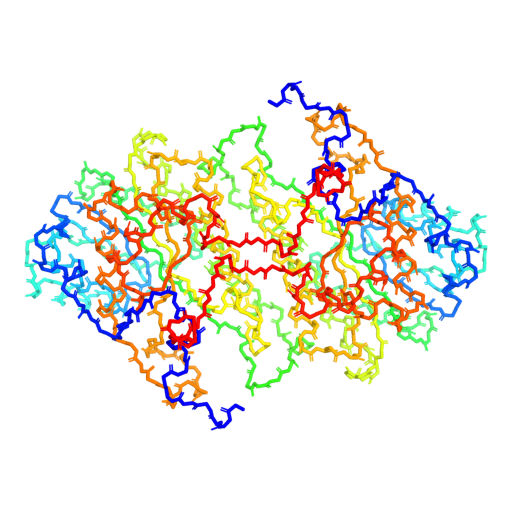 98 HIS A O 1
ATOM 746 N N . ALA A 1 99 ? -16.283 -5.876 -17.274 1 92.45 99 ALA A N 1
ATOM 747 C CA . ALA A 1 99 ? -17.37 -6.755 -17.698 1 92.45 99 ALA A CA 1
ATOM 748 C C . ALA A 1 99 ? -16.834 -7.959 -18.467 1 92.45 99 ALA A C 1
ATOM 750 O O . ALA A 1 99 ? -17.299 -9.085 -18.273 1 92.45 99 ALA A O 1
ATOM 751 N N . ALA A 1 100 ? -15.879 -7.736 -19.324 1 95.7 100 ALA A N 1
ATOM 752 C CA . ALA A 1 100 ? -15.263 -8.812 -20.095 1 95.7 100 ALA A CA 1
ATOM 753 C C . ALA A 1 100 ? -14.504 -9.774 -19.186 1 95.7 100 ALA A C 1
ATOM 755 O O . ALA A 1 100 ? -14.447 -10.977 -19.453 1 95.7 100 ALA A O 1
ATOM 756 N N . VAL A 1 101 ? -13.932 -9.26 -18.103 1 95.57 101 VAL A N 1
ATOM 757 C CA . VAL A 1 101 ? -13.25 -10.117 -17.139 1 95.57 101 VAL A CA 1
ATOM 758 C C . VAL A 1 101 ? -14.255 -11.063 -16.486 1 95.57 101 VAL A C 1
ATOM 760 O O . VAL A 1 101 ? -13.976 -12.251 -16.313 1 95.57 101 VAL A O 1
ATOM 763 N N . GLY A 1 102 ? -15.394 -10.487 -16.125 1 93.48 102 GLY A N 1
ATOM 764 C CA . GLY A 1 102 ? -16.432 -11.357 -15.596 1 93.48 102 GLY A CA 1
ATOM 765 C C . GLY A 1 102 ? -16.833 -12.46 -16.558 1 93.48 102 GLY A C 1
ATOM 766 O O . GLY A 1 102 ? -16.96 -13.62 -16.162 1 93.48 102 GLY A O 1
ATOM 767 N N . GLN A 1 103 ? -16.953 -12.178 -17.79 1 96.28 103 GLN A N 1
ATOM 768 C CA . GLN A 1 103 ? -17.349 -13.125 -18.827 1 96.28 103 GLN A CA 1
ATOM 769 C C . GLN A 1 103 ? -16.27 -14.182 -19.048 1 96.28 103 GLN A C 1
ATOM 771 O O . GLN A 1 103 ? -16.57 -15.306 -19.456 1 96.28 103 GLN A O 1
ATOM 776 N N . LEU A 1 104 ? -15.068 -13.781 -18.829 1 97.11 104 LEU A N 1
ATOM 777 C CA . LEU A 1 104 ? -13.954 -14.716 -18.942 1 97.11 104 LEU A CA 1
ATOM 778 C C . LEU A 1 104 ? -14.196 -15.956 -18.088 1 97.11 104 LEU A C 1
ATOM 780 O O . LEU A 1 104 ? -14.004 -17.082 -18.553 1 97.11 104 LEU A O 1
ATOM 784 N N . PHE A 1 105 ? -14.63 -15.834 -16.9 1 95.09 105 PHE A N 1
ATOM 785 C CA . PHE A 1 105 ? -14.775 -16.954 -15.978 1 95.09 105 PHE A CA 1
ATOM 786 C C . PHE A 1 105 ? -15.98 -17.81 -16.35 1 95.09 105 PHE A C 1
ATOM 788 O O . PHE A 1 105 ? -15.987 -19.019 -16.109 1 95.09 105 PHE A O 1
ATOM 795 N N . ASP A 1 106 ? -16.925 -17.198 -17.029 1 94.54 106 ASP A N 1
ATOM 796 C CA . ASP A 1 106 ? -17.994 -17.988 -17.633 1 94.54 106 ASP A CA 1
ATOM 797 C C . ASP A 1 106 ? -17.459 -18.858 -18.768 1 94.54 106 ASP A C 1
ATOM 799 O O . ASP A 1 106 ? -17.82 -20.031 -18.881 1 94.54 106 ASP A O 1
ATOM 803 N N . LYS A 1 107 ? -16.643 -18.279 -19.565 1 96.78 107 LYS A N 1
ATOM 804 C CA . LYS A 1 107 ? -16.035 -18.998 -20.682 1 96.78 107 LYS A CA 1
ATOM 805 C C . LYS A 1 107 ? -15.184 -20.164 -20.187 1 96.78 107 LYS A C 1
ATOM 807 O O . LYS A 1 107 ? -15.118 -21.21 -20.836 1 96.78 107 LYS A O 1
ATOM 812 N N . ILE A 1 108 ? -14.527 -19.985 -19.072 1 97.77 108 ILE A N 1
ATOM 813 C CA . ILE A 1 108 ? -13.681 -21.027 -18.499 1 97.77 108 ILE A CA 1
ATOM 814 C C . ILE A 1 108 ? -14.538 -22.227 -18.102 1 97.77 108 ILE A C 1
ATOM 816 O O . ILE A 1 108 ? -14.214 -23.368 -18.441 1 97.77 108 ILE A O 1
ATOM 820 N N . GLN A 1 109 ? -15.605 -21.938 -17.471 1 95 109 GLN A N 1
ATOM 821 C CA . GLN A 1 109 ? -16.513 -23.009 -17.076 1 95 109 GLN A CA 1
ATOM 822 C C . GLN A 1 109 ? -17.06 -23.745 -18.296 1 95 109 GLN A C 1
ATOM 824 O O . GLN A 1 109 ? -17.156 -24.974 -18.294 1 95 109 GLN A O 1
ATOM 829 N N . ALA A 1 110 ? -17.421 -23.02 -19.24 1 96.37 110 ALA A N 1
ATOM 830 C CA . ALA A 1 110 ? -17.976 -23.607 -20.456 1 96.37 110 ALA A CA 1
ATOM 831 C C . ALA A 1 110 ? -16.934 -24.456 -21.18 1 96.37 110 ALA A C 1
ATOM 833 O O . ALA A 1 110 ? -17.255 -25.52 -21.715 1 96.37 110 ALA A O 1
ATOM 834 N N . ARG A 1 111 ? -15.71 -24.024 -21.241 1 97.18 111 ARG A N 1
ATOM 835 C CA . ARG A 1 111 ? -14.637 -24.662 -21.997 1 97.18 111 ARG A CA 1
ATOM 836 C C . ARG A 1 111 ? -14.15 -25.926 -21.296 1 97.18 111 ARG A C 1
ATOM 838 O O . ARG A 1 111 ? -13.883 -26.939 -21.946 1 97.18 111 ARG A O 1
ATOM 845 N N . PHE A 1 112 ? -14.052 -25.864 -19.974 1 97.58 112 PHE A N 1
ATOM 846 C CA . PHE A 1 112 ? -13.357 -26.932 -19.265 1 97.58 112 PHE A CA 1
ATOM 847 C C . PHE A 1 112 ? -14.335 -27.76 -18.44 1 97.58 112 PHE A C 1
ATOM 849 O O . PHE A 1 112 ? -13.972 -28.811 -17.908 1 97.58 112 PHE A O 1
ATOM 856 N N . GLY A 1 113 ? -15.588 -27.311 -18.236 1 95.63 113 GLY A N 1
ATOM 857 C CA . GLY A 1 113 ? -16.595 -28 -17.445 1 95.63 113 GLY A CA 1
ATOM 858 C C . GLY A 1 113 ? -16.367 -27.875 -15.95 1 95.63 113 GLY A C 1
ATOM 859 O O . GLY A 1 113 ? -16.909 -28.658 -15.167 1 95.63 113 GLY A O 1
ATOM 860 N N . ARG A 1 114 ? -15.481 -27.021 -15.606 1 94.84 114 ARG A N 1
ATOM 861 C CA . ARG A 1 114 ? -15.169 -26.776 -14.201 1 94.84 114 ARG A CA 1
ATOM 862 C C . ARG A 1 114 ? -14.528 -25.406 -14.013 1 94.84 114 ARG A C 1
ATOM 864 O O . ARG A 1 114 ? -14.121 -24.766 -14.985 1 94.84 114 ARG A O 1
ATOM 871 N N . HIS A 1 115 ? -14.445 -24.98 -12.791 1 95.24 115 HIS A N 1
ATOM 872 C CA . HIS A 1 115 ? -13.779 -23.733 -12.432 1 95.24 115 HIS A CA 1
ATOM 873 C C . HIS A 1 115 ? -12.262 -23.879 -12.502 1 95.24 115 HIS A C 1
ATOM 875 O O . HIS A 1 115 ? -11.74 -24.996 -12.474 1 95.24 115 HIS A O 1
ATOM 881 N N . ALA A 1 116 ? -11.575 -22.79 -12.631 1 97.08 116 ALA A N 1
ATOM 882 C CA . ALA A 1 116 ? -10.122 -22.771 -12.487 1 97.08 116 ALA A CA 1
ATOM 883 C C . ALA A 1 116 ? -9.714 -22.911 -11.023 1 97.08 116 ALA A C 1
ATOM 885 O O . ALA A 1 116 ? -10.414 -22.429 -10.128 1 97.08 116 ALA A O 1
ATOM 886 N N . ASN A 1 117 ? -8.59 -23.492 -10.818 1 94.62 117 ASN A N 1
ATOM 887 C CA . ASN A 1 117 ? -8.105 -23.702 -9.458 1 94.62 117 ASN A CA 1
ATOM 888 C C . ASN A 1 117 ? -6.978 -22.734 -9.109 1 94.62 117 ASN A C 1
ATOM 890 O O . ASN A 1 117 ? -6.639 -22.567 -7.936 1 94.62 117 ASN A O 1
ATOM 894 N N . THR A 1 118 ? -6.376 -22.211 -10.123 1 97.42 118 THR A N 1
ATOM 895 C CA . THR A 1 118 ? -5.228 -21.339 -9.9 1 97.42 118 THR A CA 1
ATOM 896 C C . THR A 1 118 ? -5.321 -20.088 -10.77 1 97.42 118 THR A C 1
ATOM 898 O O . THR A 1 118 ? -5.641 -20.174 -11.957 1 97.42 118 THR A O 1
ATOM 901 N N . LEU A 1 119 ? -5.142 -18.969 -10.175 1 97.64 119 LEU A N 1
ATOM 902 C CA . LEU A 1 119 ? -5.026 -17.683 -10.854 1 97.64 119 LEU A CA 1
ATOM 903 C C . LEU A 1 119 ? -3.627 -17.101 -10.681 1 97.64 119 LEU A C 1
ATOM 905 O O . LEU A 1 119 ? -3.155 -16.933 -9.554 1 97.64 119 LEU A O 1
ATOM 909 N N . VAL A 1 120 ? -2.914 -16.863 -11.748 1 97.64 120 VAL A N 1
ATOM 910 C CA . VAL A 1 120 ? -1.63 -16.17 -11.74 1 97.64 120 VAL A CA 1
ATOM 911 C C . VAL A 1 120 ? -1.776 -14.802 -12.404 1 97.64 120 VAL A C 1
ATOM 913 O O . VAL A 1 120 ? -2.006 -14.713 -13.612 1 97.64 120 VAL A O 1
ATOM 916 N N . THR A 1 121 ? -1.673 -13.813 -11.627 1 96.41 121 THR A N 1
ATOM 917 C CA . THR A 1 121 ? -1.726 -12.46 -12.169 1 96.41 121 THR A CA 1
ATOM 918 C C . THR A 1 121 ? -0.32 -11.908 -12.385 1 96.41 121 THR A C 1
ATOM 920 O O . THR A 1 121 ? 0.419 -11.686 -11.423 1 96.41 121 THR A O 1
ATOM 923 N N . ASN A 1 122 ? -0.017 -11.618 -13.6 1 90.33 122 ASN A N 1
ATOM 924 C CA . ASN A 1 122 ? 1.318 -11.193 -14.007 1 90.33 122 ASN A CA 1
ATOM 925 C C . ASN A 1 122 ? 1.274 -9.895 -14.808 1 90.33 122 ASN A C 1
ATOM 927 O O . ASN A 1 122 ? 2.306 -9.253 -15.014 1 90.33 122 ASN A O 1
ATOM 931 N N . ALA A 1 123 ? 0.114 -9.541 -15.235 1 80.76 123 ALA A N 1
ATOM 932 C CA . ALA A 1 123 ? -0.031 -8.281 -15.959 1 80.76 123 ALA A CA 1
ATOM 933 C C . ALA A 1 123 ? 0.324 -7.093 -15.07 1 80.76 123 ALA A C 1
ATOM 935 O O . ALA A 1 123 ? -0.029 -7.066 -13.889 1 80.76 123 ALA A O 1
ATOM 936 N N . GLY A 1 124 ? 1.11 -6.235 -15.57 1 81.1 124 GLY A N 1
ATOM 937 C CA . GLY A 1 124 ? 1.511 -5.046 -14.835 1 81.1 124 GLY A CA 1
ATOM 938 C C . GLY A 1 124 ? 2.134 -3.981 -15.717 1 81.1 124 GLY A C 1
ATOM 939 O O . GLY A 1 124 ? 2.463 -4.241 -16.876 1 81.1 124 GLY A O 1
ATOM 940 N N . VAL A 1 125 ? 2.188 -2.811 -15.199 1 80.75 125 VAL A N 1
ATOM 941 C CA . VAL A 1 125 ? 2.804 -1.7 -15.917 1 80.75 125 VAL A CA 1
ATOM 942 C C . VAL A 1 125 ? 3.634 -0.857 -14.952 1 80.75 125 VAL A C 1
ATOM 944 O O . VAL A 1 125 ? 3.391 -0.868 -13.742 1 80.75 125 VAL A O 1
ATOM 947 N N . SER A 1 126 ? 4.66 -0.296 -15.445 1 80.45 126 SER A N 1
ATOM 948 C CA . SER A 1 126 ? 5.394 0.788 -14.801 1 80.45 126 SER A CA 1
ATOM 949 C C . SER A 1 126 ? 5.35 2.06 -15.639 1 80.45 126 SER A C 1
ATOM 951 O O . SER A 1 126 ? 6.151 2.231 -16.561 1 80.45 126 SER A O 1
ATOM 953 N N . ALA A 1 127 ? 4.368 2.801 -15.286 1 75.1 127 ALA A N 1
ATOM 954 C CA . ALA A 1 127 ? 4.196 4.069 -15.991 1 75.1 127 ALA A CA 1
ATOM 955 C C . ALA A 1 127 ? 4.728 5.234 -15.163 1 75.1 127 ALA A C 1
ATOM 957 O O . ALA A 1 127 ? 4.844 5.132 -13.939 1 75.1 127 ALA A O 1
ATOM 958 N N . ALA A 1 128 ? 5.123 6.321 -15.824 1 66.47 128 ALA A N 1
ATOM 959 C CA . ALA A 1 128 ? 5.581 7.55 -15.181 1 66.47 128 ALA A CA 1
ATOM 960 C C . ALA A 1 128 ? 6.932 7.343 -14.502 1 66.47 128 ALA A C 1
ATOM 962 O O . ALA A 1 128 ? 7.166 7.852 -13.403 1 66.47 128 ALA A O 1
ATOM 963 N N . ALA A 1 129 ? 7.735 6.439 -15.114 1 66.71 129 ALA A N 1
ATOM 964 C CA . ALA A 1 129 ? 9.096 6.292 -14.603 1 66.71 129 ALA A CA 1
ATOM 965 C C . ALA A 1 129 ? 9.921 7.547 -14.872 1 66.71 129 ALA A C 1
ATOM 967 O O . ALA A 1 129 ? 9.674 8.263 -15.845 1 66.71 129 ALA A O 1
ATOM 968 N N . ASN A 1 130 ? 10.618 7.973 -13.813 1 61.83 130 ASN A N 1
ATOM 969 C CA . ASN A 1 130 ? 11.41 9.176 -14.047 1 61.83 130 ASN A CA 1
ATOM 970 C C . ASN A 1 130 ? 12.901 8.86 -14.122 1 61.83 130 ASN A C 1
ATOM 972 O O . ASN A 1 130 ? 13.354 7.85 -13.579 1 61.83 130 ASN A O 1
ATOM 976 N N . ASP A 1 131 ? 13.494 8.983 -15.328 1 56.35 131 ASP A N 1
ATOM 977 C CA . ASP A 1 131 ? 14.905 8.744 -15.615 1 56.35 131 ASP A CA 1
ATOM 978 C C . ASP A 1 131 ? 15.787 9.193 -14.452 1 56.35 131 ASP A C 1
ATOM 980 O O . ASP A 1 131 ? 16.877 9.728 -14.663 1 56.35 131 ASP A O 1
ATOM 984 N N . GLY A 1 132 ? 15.457 9.039 -13.199 1 54.04 132 GLY A N 1
ATOM 985 C CA . GLY A 1 132 ? 16.462 9.186 -12.158 1 54.04 132 GLY A CA 1
ATOM 986 C C . GLY A 1 132 ? 16.205 10.368 -11.243 1 54.04 132 GLY A C 1
ATOM 987 O O . GLY A 1 132 ? 16.99 10.637 -10.332 1 54.04 132 GLY A O 1
ATOM 988 N N . GLY A 1 133 ? 15.121 11.237 -11.508 1 53.93 133 GLY A N 1
ATOM 989 C CA . GLY A 1 133 ? 14.947 12.285 -10.514 1 53.93 133 GLY A CA 1
ATOM 990 C C . GLY A 1 133 ? 13.506 12.452 -10.07 1 53.93 133 GLY A C 1
ATOM 991 O O . GLY A 1 133 ? 12.609 11.786 -10.591 1 53.93 133 GLY A O 1
ATOM 992 N N . PRO A 1 134 ? 13.485 13.204 -8.837 1 56.1 134 PRO A N 1
ATOM 993 C CA . PRO A 1 134 ? 12.166 13.24 -8.201 1 56.1 134 PRO A CA 1
ATOM 994 C C . PRO A 1 134 ? 11.116 13.941 -9.06 1 56.1 134 PRO A C 1
ATOM 996 O O . PRO A 1 134 ? 11.295 15.103 -9.435 1 56.1 134 PRO A O 1
ATOM 999 N N . THR A 1 135 ? 10.268 13.339 -9.879 1 66.35 135 THR A N 1
ATOM 1000 C CA . THR A 1 135 ? 9.361 13.739 -10.948 1 66.35 135 THR A CA 1
ATOM 1001 C C . THR A 1 135 ? 7.928 13.835 -10.434 1 66.35 135 THR A C 1
ATOM 1003 O O . THR A 1 135 ? 7.001 14.085 -11.207 1 66.35 135 THR A O 1
ATOM 1006 N N . VAL A 1 136 ? 7.827 14.114 -8.978 1 76.25 136 VAL A N 1
ATOM 1007 C CA . VAL A 1 136 ? 6.425 13.998 -8.592 1 76.25 136 VAL A CA 1
ATOM 1008 C C . VAL A 1 136 ? 5.639 15.188 -9.137 1 76.25 136 VAL A C 1
ATOM 1010 O O . VAL A 1 136 ? 4.541 15.022 -9.673 1 76.25 136 VAL A O 1
ATOM 1013 N N . TYR A 1 137 ? 6.323 16.383 -9.064 1 78.25 137 TYR A N 1
ATOM 1014 C CA . TYR A 1 137 ? 5.619 17.592 -9.476 1 78.25 137 TYR A CA 1
ATOM 1015 C C . TYR A 1 137 ? 5.47 17.648 -10.991 1 78.25 137 TYR A C 1
ATOM 1017 O O . TYR A 1 137 ? 4.634 18.39 -11.512 1 78.25 137 TYR A O 1
ATOM 1025 N N . GLU A 1 138 ? 6.209 16.792 -11.635 1 79.86 138 GLU A N 1
ATOM 1026 C CA . GLU A 1 138 ? 6.158 16.786 -13.094 1 79.86 138 GLU A CA 1
ATOM 1027 C C . GLU A 1 138 ? 5.298 15.637 -13.612 1 79.86 138 GLU A C 1
ATOM 1029 O O . GLU A 1 138 ? 4.998 15.568 -14.805 1 79.86 138 GLU A O 1
ATOM 1034 N N . ALA A 1 139 ? 4.916 14.829 -12.775 1 83.56 139 ALA A N 1
ATOM 1035 C CA . ALA A 1 139 ? 4.195 13.634 -13.207 1 83.56 139 ALA A CA 1
ATOM 1036 C C . ALA A 1 139 ? 2.839 13.999 -13.804 1 83.56 139 ALA A C 1
ATOM 1038 O O . ALA A 1 139 ? 2.146 14.883 -13.294 1 83.56 139 ALA A O 1
ATOM 1039 N N . GLU A 1 140 ? 2.563 13.402 -14.908 1 88.83 140 GLU A N 1
ATOM 1040 C CA . GLU A 1 140 ? 1.196 13.485 -15.413 1 88.83 140 GLU A CA 1
ATOM 1041 C C . GLU A 1 140 ? 0.251 12.611 -14.594 1 88.83 140 GLU A C 1
ATOM 1043 O O . GLU A 1 140 ? 0.491 11.413 -14.429 1 88.83 140 GLU A O 1
ATOM 1048 N N . VAL A 1 141 ? -0.813 13.198 -14.193 1 91.56 141 VAL A N 1
ATOM 1049 C CA . VAL A 1 141 ? -1.704 12.562 -13.228 1 91.56 141 VAL A CA 1
ATOM 1050 C C . VAL A 1 141 ? -2.203 11.23 -13.784 1 91.56 141 VAL A C 1
ATOM 1052 O O . VAL A 1 141 ? -2.162 10.208 -13.095 1 91.56 141 VAL A O 1
ATOM 1055 N N . ASP A 1 142 ? -2.603 11.238 -15.004 1 92.39 142 ASP A N 1
ATOM 1056 C CA . ASP A 1 142 ? -3.199 10.033 -15.572 1 92.39 142 ASP A CA 1
ATOM 1057 C C . ASP A 1 142 ? -2.151 8.937 -15.755 1 92.39 142 ASP A C 1
ATOM 1059 O O . ASP A 1 142 ? -2.441 7.755 -15.557 1 92.39 142 ASP A O 1
ATOM 1063 N N . LYS A 1 143 ? -0.962 9.302 -16.138 1 90.12 143 LYS A N 1
ATOM 1064 C CA . LYS A 1 143 ? 0.109 8.319 -16.278 1 90.12 143 LYS A CA 1
ATOM 1065 C C . LYS A 1 143 ? 0.5 7.735 -14.923 1 90.12 143 LYS A C 1
ATOM 1067 O O . LYS A 1 143 ? 0.72 6.528 -14.802 1 90.12 143 LYS A O 1
ATOM 1072 N N . TRP A 1 144 ? 0.594 8.597 -13.991 1 91.54 144 TRP A N 1
ATOM 1073 C CA . TRP A 1 144 ? 0.89 8.179 -12.625 1 91.54 144 TRP A CA 1
ATOM 1074 C C . TRP A 1 144 ? -0.163 7.202 -12.114 1 91.54 144 TRP A C 1
ATOM 1076 O O . TRP A 1 144 ? 0.172 6.149 -11.567 1 91.54 144 TRP A O 1
ATOM 1086 N N . TRP A 1 145 ? -1.396 7.519 -12.404 1 94.32 145 TRP A N 1
ATOM 1087 C CA . TRP A 1 145 ? -2.53 6.771 -11.872 1 94.32 145 TRP A CA 1
ATOM 1088 C C . TRP A 1 145 ? -2.721 5.46 -12.627 1 94.32 145 TRP A C 1
ATOM 1090 O O . TRP A 1 145 ? -3.233 4.485 -12.072 1 94.32 145 TRP A O 1
ATOM 1100 N N . LYS A 1 146 ? -2.304 5.401 -13.839 1 94.24 146 LYS A N 1
ATOM 1101 C CA . LYS A 1 146 ? -2.4 4.182 -14.637 1 94.24 146 LYS A CA 1
ATOM 1102 C C . LYS A 1 146 ? -1.729 3.008 -13.931 1 94.24 146 LYS A C 1
ATOM 1104 O O . LYS A 1 146 ? -2.189 1.869 -14.035 1 94.24 146 LYS A O 1
ATOM 1109 N N . ASN A 1 147 ? -0.691 3.265 -13.164 1 94.14 147 ASN A N 1
ATOM 1110 C CA . ASN A 1 147 ? -0.039 2.228 -12.371 1 94.14 147 ASN A CA 1
ATOM 1111 C C . ASN A 1 147 ? -1.024 1.537 -11.433 1 94.14 147 ASN A C 1
ATOM 1113 O O . ASN A 1 147 ? -1.044 0.308 -11.343 1 94.14 147 ASN A O 1
ATOM 1117 N N . PHE A 1 148 ? -1.88 2.282 -10.802 1 96.66 148 PHE A N 1
ATOM 1118 C CA . PHE A 1 148 ? -2.833 1.729 -9.846 1 96.66 148 PHE A CA 1
ATOM 1119 C C . PHE A 1 148 ? -3.974 1.022 -10.566 1 96.66 148 PHE A C 1
ATOM 1121 O O . PHE A 1 148 ? -4.43 -0.037 -10.129 1 96.66 148 PHE A O 1
ATOM 1128 N N . GLU A 1 149 ? -4.403 1.564 -11.635 1 96.18 149 GLU A N 1
ATOM 1129 C CA . GLU A 1 149 ? -5.507 0.974 -12.386 1 96.18 149 GLU A CA 1
ATOM 1130 C C . GLU A 1 149 ? -5.146 -0.419 -12.895 1 96.18 149 GLU A C 1
ATOM 1132 O O . GLU A 1 149 ? -5.986 -1.32 -12.902 1 96.18 149 GLU A O 1
ATOM 1137 N N . ILE A 1 150 ? -3.95 -0.565 -13.23 1 95.09 150 ILE A N 1
ATOM 1138 C CA . ILE A 1 150 ? -3.54 -1.829 -13.831 1 95.09 150 ILE A CA 1
ATOM 1139 C C . ILE A 1 150 ? -3.009 -2.766 -12.749 1 95.09 150 ILE A C 1
ATOM 1141 O O . ILE A 1 150 ? -3.478 -3.899 -12.614 1 95.09 150 ILE A O 1
ATOM 1145 N N . ASN A 1 151 ? -2.114 -2.314 -11.921 1 96.15 151 ASN A N 1
ATOM 1146 C CA . ASN A 1 151 ? -1.405 -3.179 -10.984 1 96.15 151 ASN A CA 1
ATOM 1147 C C . ASN A 1 151 ? -2.275 -3.535 -9.782 1 96.15 151 ASN A C 1
ATOM 1149 O O . ASN A 1 151 ? -2.126 -4.61 -9.198 1 96.15 151 ASN A O 1
ATOM 1153 N N . THR A 1 152 ? -3.159 -2.599 -9.415 1 96.95 152 THR A N 1
ATOM 1154 C CA . THR A 1 152 ? -3.942 -2.788 -8.2 1 96.95 152 THR A CA 1
ATOM 1155 C C . THR A 1 152 ? -5.382 -3.163 -8.537 1 96.95 152 THR A C 1
ATOM 1157 O O . THR A 1 152 ? -5.865 -4.222 -8.133 1 96.95 152 THR A O 1
ATOM 1160 N N . LYS A 1 153 ? -6.011 -2.324 -9.313 1 96.44 153 LYS A N 1
ATOM 1161 C CA . LYS A 1 153 ? -7.432 -2.508 -9.596 1 96.44 153 LYS A CA 1
ATOM 1162 C C . LYS A 1 153 ? -7.678 -3.808 -10.355 1 96.44 153 LYS A C 1
ATOM 1164 O O . LYS A 1 153 ? -8.582 -4.573 -10.01 1 96.44 153 LYS A O 1
ATOM 1169 N N . GLU A 1 154 ? -6.901 -4.062 -11.316 1 96.31 154 GLU A N 1
ATOM 1170 C CA . GLU A 1 154 ? -7.132 -5.25 -12.132 1 96.31 154 GLU A CA 1
ATOM 1171 C C . GLU A 1 154 ? -6.859 -6.526 -11.341 1 96.31 154 GLU A C 1
ATOM 1173 O O . GLU A 1 154 ? -7.555 -7.529 -11.512 1 96.31 154 GLU A O 1
ATOM 1178 N N . PHE A 1 155 ? -5.882 -6.523 -10.465 1 95.84 155 PHE A N 1
ATOM 1179 C CA . PHE A 1 155 ? -5.691 -7.668 -9.583 1 95.84 155 PHE A CA 1
ATOM 1180 C C . PHE A 1 155 ? -6.93 -7.906 -8.729 1 95.84 155 PHE A C 1
ATOM 1182 O O . PHE A 1 155 ? -7.376 -9.045 -8.576 1 95.84 155 PHE A O 1
ATOM 1189 N N . PHE A 1 156 ? -7.497 -6.878 -8.159 1 94.28 156 PHE A N 1
ATOM 1190 C CA . PHE A 1 156 ? -8.727 -6.99 -7.384 1 94.28 156 PHE A CA 1
ATOM 1191 C C . PHE A 1 156 ? -9.854 -7.559 -8.238 1 94.28 156 PHE A C 1
ATOM 1193 O O . PHE A 1 156 ? -10.555 -8.481 -7.817 1 94.28 156 PHE A O 1
ATOM 1200 N N . VAL A 1 157 ? -10.025 -7.042 -9.423 1 96.01 157 VAL A N 1
ATOM 1201 C CA . VAL A 1 157 ? -11.136 -7.437 -10.283 1 96.01 157 VAL A CA 1
ATOM 1202 C C . VAL A 1 157 ? -11.011 -8.916 -10.641 1 96.01 157 VAL A C 1
ATOM 1204 O O . VAL A 1 157 ? -11.981 -9.671 -10.537 1 96.01 157 VAL A O 1
ATOM 1207 N N . PHE A 1 158 ? -9.825 -9.366 -11.006 1 96.69 158 PHE A N 1
ATOM 1208 C CA . PHE A 1 158 ? -9.612 -10.766 -11.356 1 96.69 158 PHE A CA 1
ATOM 1209 C C . PHE A 1 158 ? -9.852 -11.668 -10.151 1 96.69 158 PHE A C 1
ATOM 1211 O O . PHE A 1 158 ? -10.483 -12.72 -10.273 1 96.69 158 PHE A O 1
ATOM 1218 N N . THR A 1 159 ? -9.341 -11.246 -9.002 1 94.69 159 THR A N 1
ATOM 1219 C CA . THR A 1 159 ? -9.521 -12.064 -7.808 1 94.69 159 THR A CA 1
ATOM 1220 C C . THR A 1 159 ? -10.992 -12.119 -7.407 1 94.69 159 THR A C 1
ATOM 1222 O O . THR A 1 159 ? -11.494 -13.173 -7.009 1 94.69 159 THR A O 1
ATOM 1225 N N . LYS A 1 160 ? -11.675 -10.947 -7.514 1 92.51 160 LYS A N 1
ATOM 1226 C CA . LYS A 1 160 ? -13.107 -10.908 -7.228 1 92.51 160 LYS A CA 1
ATOM 1227 C C . LYS A 1 160 ? -13.862 -11.94 -8.06 1 92.51 160 LYS A C 1
ATOM 1229 O O . LYS A 1 160 ? -14.587 -12.775 -7.514 1 92.51 160 LYS A O 1
ATOM 1234 N N . TYR A 1 161 ? -13.698 -11.924 -9.287 1 94.27 161 TYR A N 1
ATOM 1235 C CA . TYR A 1 161 ? -14.462 -12.799 -10.17 1 94.27 161 TYR A CA 1
ATOM 1236 C C . TYR A 1 161 ? -13.981 -14.241 -10.059 1 94.27 161 TYR A C 1
ATOM 1238 O O . TYR A 1 161 ? -14.781 -15.176 -10.134 1 94.27 161 TYR A O 1
ATOM 1246 N N . PHE A 1 162 ? -12.694 -14.478 -9.902 1 95.46 162 PHE A N 1
ATOM 1247 C CA . PHE A 1 162 ? -12.163 -15.818 -9.68 1 95.46 162 PHE A CA 1
ATOM 1248 C C . PHE A 1 162 ? -12.821 -16.468 -8.469 1 95.46 162 PHE A C 1
ATOM 1250 O O . PHE A 1 162 ? -13.336 -17.584 -8.56 1 95.46 162 PHE A O 1
ATOM 1257 N N . ILE A 1 163 ? -12.836 -15.717 -7.375 1 92.64 163 ILE A N 1
ATOM 1258 C CA . ILE A 1 163 ? -13.402 -16.239 -6.136 1 92.64 163 ILE A CA 1
ATOM 1259 C C . ILE A 1 163 ? -14.907 -16.439 -6.301 1 92.64 163 ILE A C 1
ATOM 1261 O O . ILE A 1 163 ? -15.462 -17.438 -5.837 1 92.64 163 ILE A O 1
ATOM 1265 N N . SER A 1 164 ? -15.578 -15.555 -7.011 1 90.96 164 SER A N 1
ATOM 1266 C CA . SER A 1 164 ? -17.027 -15.602 -7.173 1 90.96 164 SER A CA 1
ATOM 1267 C C . SER A 1 164 ? -17.456 -16.837 -7.957 1 90.96 164 SER A C 1
ATOM 1269 O O . SER A 1 164 ? -18.612 -17.259 -7.877 1 90.96 164 SER A O 1
ATOM 1271 N N . THR A 1 165 ? -16.564 -17.385 -8.678 1 92.04 165 THR A N 1
ATOM 1272 C CA . THR A 1 165 ? -16.952 -18.492 -9.544 1 92.04 165 THR A CA 1
ATOM 1273 C C . THR A 1 165 ? -16.557 -19.829 -8.923 1 92.04 165 THR A C 1
ATOM 1275 O O . THR A 1 165 ? -16.791 -20.887 -9.512 1 92.04 165 THR A O 1
ATOM 1278 N N . LEU A 1 166 ? -15.836 -19.75 -7.8 1 92.22 166 LEU A N 1
ATOM 1279 C CA . LEU A 1 166 ? -15.602 -20.987 -7.063 1 92.22 166 LEU A CA 1
ATOM 1280 C C . LEU A 1 166 ? -16.918 -21.597 -6.591 1 92.22 166 LEU A C 1
ATOM 1282 O O . LEU A 1 166 ? -17.875 -20.873 -6.304 1 92.22 166 LEU A O 1
ATOM 1286 N N . PRO A 1 167 ? -16.987 -22.88 -6.484 1 90.66 167 PRO A N 1
ATOM 1287 C CA . PRO A 1 167 ? -18.236 -23.526 -6.075 1 90.66 167 PRO A CA 1
ATOM 1288 C C . PRO A 1 167 ? -18.72 -23.06 -4.704 1 90.66 167 PRO A C 1
ATOM 1290 O O . PRO A 1 167 ? -19.928 -23.005 -4.458 1 90.66 167 PRO A O 1
ATOM 1293 N N . SER A 1 168 ? -17.719 -22.784 -3.859 1 85.49 168 SER A N 1
ATOM 1294 C CA . SER A 1 168 ? -18.029 -22.247 -2.538 1 85.49 168 SER A CA 1
ATOM 1295 C C . SER A 1 168 ? -16.904 -21.352 -2.027 1 85.49 168 SER A C 1
ATOM 1297 O O . SER A 1 168 ? -15.78 -21.411 -2.531 1 85.49 168 SER A O 1
ATOM 1299 N N . PRO A 1 169 ? -17.263 -20.585 -1.03 1 72.97 169 PRO A N 1
ATOM 1300 C CA . PRO A 1 169 ? -16.214 -19.734 -0.465 1 72.97 169 PRO A CA 1
ATOM 1301 C C . PRO A 1 169 ? -15.1 -20.536 0.204 1 72.97 169 PRO A C 1
ATOM 1303 O O . PRO A 1 169 ? -14.046 -19.984 0.529 1 72.97 169 PRO A O 1
ATOM 1306 N N . THR A 1 170 ? -15.37 -21.894 0.347 1 81.81 170 THR A N 1
ATOM 1307 C CA . THR A 1 170 ? -14.374 -22.719 1.023 1 81.81 170 THR A CA 1
ATOM 1308 C C . THR A 1 170 ? -13.692 -23.662 0.035 1 81.81 170 THR A C 1
ATOM 1310 O O . THR A 1 170 ? -12.945 -24.556 0.438 1 81.81 170 THR A O 1
ATOM 1313 N N . THR A 1 171 ? -14 -23.456 -1.215 1 91.48 171 THR A N 1
ATOM 1314 C CA . THR A 1 171 ? -13.304 -24.24 -2.228 1 91.48 171 THR A CA 1
ATOM 1315 C C . THR A 1 171 ? -11.827 -23.859 -2.287 1 91.48 171 THR A C 1
ATOM 1317 O O . THR A 1 171 ? -11.49 -22.684 -2.443 1 91.48 171 THR A O 1
ATOM 1320 N N . PRO A 1 172 ? -10.964 -24.882 -2.111 1 93.32 172 PRO A N 1
ATOM 1321 C CA . PRO A 1 172 ? -9.536 -24.561 -2.173 1 93.32 172 PRO A CA 1
ATOM 1322 C C . PRO A 1 172 ? -9.114 -24.008 -3.532 1 93.32 172 PRO A C 1
ATOM 1324 O O . PRO A 1 172 ? -9.549 -24.514 -4.57 1 93.32 172 PRO A O 1
ATOM 1327 N N . ALA A 1 173 ? -8.363 -23.005 -3.526 1 95.44 173 ALA A N 1
ATOM 1328 C CA . ALA A 1 173 ? -7.824 -22.383 -4.733 1 95.44 173 ALA A CA 1
ATOM 1329 C C . ALA A 1 173 ? -6.526 -21.638 -4.434 1 95.44 173 ALA A C 1
ATOM 1331 O O . ALA A 1 173 ? -6.164 -21.451 -3.27 1 95.44 173 ALA A O 1
ATOM 1332 N N . THR A 1 174 ? -5.787 -21.39 -5.474 1 97.01 174 THR A N 1
ATOM 1333 C CA . THR A 1 174 ? -4.503 -20.712 -5.336 1 97.01 174 THR A CA 1
ATOM 1334 C C . THR A 1 174 ? -4.467 -19.445 -6.187 1 97.01 174 THR A C 1
ATOM 1336 O O . THR A 1 174 ? -4.888 -19.457 -7.345 1 97.01 174 THR A O 1
ATOM 1339 N N . ILE A 1 175 ? -4.056 -18.362 -5.591 1 96.75 175 ILE A N 1
ATOM 1340 C CA . ILE A 1 175 ? -3.81 -17.11 -6.299 1 96.75 175 ILE A CA 1
ATOM 1341 C C . ILE A 1 175 ? -2.344 -16.712 -6.149 1 96.75 175 ILE A C 1
ATOM 1343 O O . ILE A 1 175 ? -1.814 -16.678 -5.036 1 96.75 175 ILE A O 1
ATOM 1347 N N . ILE A 1 176 ? -1.695 -16.484 -7.226 1 97.89 176 ILE A N 1
ATOM 1348 C CA . ILE A 1 176 ? -0.311 -16.021 -7.24 1 97.89 176 ILE A CA 1
ATOM 1349 C C . ILE A 1 176 ? -0.235 -14.642 -7.891 1 97.89 176 ILE A C 1
ATOM 1351 O O . ILE A 1 176 ? -0.661 -14.465 -9.035 1 97.89 176 ILE A O 1
ATOM 1355 N N . ASN A 1 177 ? 0.221 -13.685 -7.178 1 97.85 177 ASN A N 1
ATOM 1356 C CA . ASN A 1 177 ? 0.408 -12.318 -7.651 1 97.85 177 ASN A CA 1
ATOM 1357 C C . ASN A 1 177 ? 1.875 -12.026 -7.957 1 97.85 177 ASN A C 1
ATOM 1359 O O . ASN A 1 177 ? 2.711 -12.016 -7.052 1 97.85 177 ASN A O 1
ATOM 1363 N N . ILE A 1 178 ? 2.194 -11.782 -9.202 1 96.24 178 ILE A N 1
ATOM 1364 C CA . ILE A 1 178 ? 3.557 -11.391 -9.548 1 96.24 178 ILE A CA 1
ATOM 1365 C C . ILE A 1 178 ? 3.769 -9.915 -9.22 1 96.24 178 ILE A C 1
ATOM 1367 O O . ILE A 1 178 ? 3.24 -9.038 -9.906 1 96.24 178 ILE A O 1
ATOM 1371 N N . SER A 1 179 ? 4.485 -9.703 -8.244 1 94.68 179 SER A N 1
ATOM 1372 C CA . SER A 1 179 ? 4.764 -8.358 -7.75 1 94.68 179 SER A CA 1
ATOM 1373 C C . SER A 1 179 ? 6.197 -7.941 -8.062 1 94.68 179 SER A C 1
ATOM 1375 O O . SER A 1 179 ? 6.678 -8.138 -9.18 1 94.68 179 SER A O 1
ATOM 1377 N N . THR A 1 180 ? 6.867 -7.255 -7.134 1 91.78 180 THR A N 1
ATOM 1378 C CA . THR A 1 180 ? 8.239 -6.775 -7.256 1 91.78 180 THR A CA 1
ATOM 1379 C C . THR A 1 180 ? 8.82 -6.446 -5.884 1 91.78 180 THR A C 1
ATOM 1381 O O . THR A 1 180 ? 8.086 -6.081 -4.963 1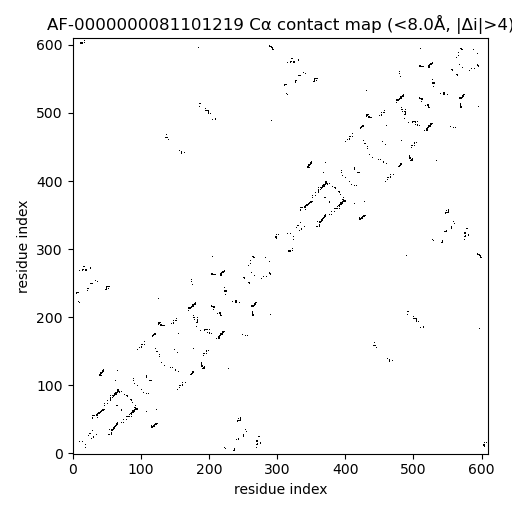 91.78 180 THR A O 1
ATOM 1384 N N . ALA A 1 181 ? 10.102 -6.595 -5.821 1 92.07 181 ALA A N 1
ATOM 1385 C CA . ALA A 1 181 ? 10.767 -6.118 -4.611 1 92.07 181 ALA A CA 1
ATOM 1386 C C . ALA A 1 181 ? 10.605 -4.608 -4.455 1 92.07 181 ALA A C 1
ATOM 1388 O O . ALA A 1 181 ? 10.7 -4.078 -3.346 1 92.07 181 ALA A O 1
ATOM 1389 N N . GLY A 1 182 ? 10.356 -3.944 -5.526 1 89.51 182 GLY A N 1
ATOM 1390 C CA . GLY A 1 182 ? 10.094 -2.514 -5.486 1 89.51 182 GLY A CA 1
ATOM 1391 C C . GLY A 1 182 ? 8.871 -2.155 -4.663 1 89.51 182 GLY A C 1
ATOM 1392 O O . GLY A 1 182 ? 8.681 -0.992 -4.299 1 89.51 182 GLY A O 1
ATOM 1393 N N . ALA A 1 183 ? 8.03 -3.118 -4.338 1 91.99 183 ALA A N 1
ATOM 1394 C CA . ALA A 1 183 ? 6.822 -2.895 -3.547 1 91.99 183 ALA A CA 1
ATOM 1395 C C . ALA A 1 183 ? 7.164 -2.659 -2.078 1 91.99 183 ALA A C 1
ATOM 1397 O O . ALA A 1 183 ? 6.35 -2.122 -1.324 1 91.99 183 ALA A O 1
ATOM 1398 N N . TRP A 1 184 ? 8.27 -3.109 -1.688 1 90.04 184 TRP A N 1
ATOM 1399 C CA . TRP A 1 184 ? 8.547 -3.008 -0.259 1 90.04 184 TRP A CA 1
ATOM 1400 C C . TRP A 1 184 ? 9.872 -2.295 -0.011 1 90.04 184 TRP A C 1
ATOM 1402 O O . TRP A 1 184 ? 10.315 -2.176 1.134 1 90.04 184 TRP A O 1
ATOM 1412 N N . LEU A 1 185 ? 10.522 -1.854 -1.11 1 86.54 185 LEU A N 1
ATOM 1413 C CA . LEU A 1 185 ? 11.696 -0.993 -1.021 1 86.54 185 LEU A CA 1
ATOM 1414 C C . LEU A 1 185 ? 11.344 0.446 -1.384 1 86.54 185 LEU A C 1
ATOM 1416 O O . LEU A 1 185 ? 10.409 0.686 -2.151 1 86.54 185 LEU A O 1
ATOM 1420 N N . VAL A 1 186 ? 12.064 1.352 -0.849 1 83.29 186 VAL A N 1
ATOM 1421 C CA . VAL A 1 186 ? 11.83 2.761 -1.148 1 83.29 186 VAL A CA 1
ATOM 1422 C C . VAL A 1 186 ? 12.744 3.206 -2.287 1 83.29 186 VAL A C 1
ATOM 1424 O O . VAL A 1 186 ? 13.936 3.444 -2.078 1 83.29 186 VAL A O 1
ATOM 1427 N N . TYR A 1 187 ? 12.192 3.194 -3.519 1 74.62 187 TYR A N 1
ATOM 1428 C CA . TYR A 1 187 ? 12.866 3.644 -4.732 1 74.62 187 TYR A CA 1
ATOM 1429 C C . TYR A 1 187 ? 12.174 4.869 -5.317 1 74.62 187 TYR A C 1
ATOM 1431 O O . TYR A 1 187 ? 11.047 4.777 -5.809 1 74.62 187 TYR A O 1
ATOM 1439 N N . THR A 1 188 ? 12.818 5.988 -5.332 1 71.07 188 THR A N 1
ATOM 1440 C CA . THR A 1 188 ? 12.169 7.233 -5.728 1 71.07 188 THR A CA 1
ATOM 1441 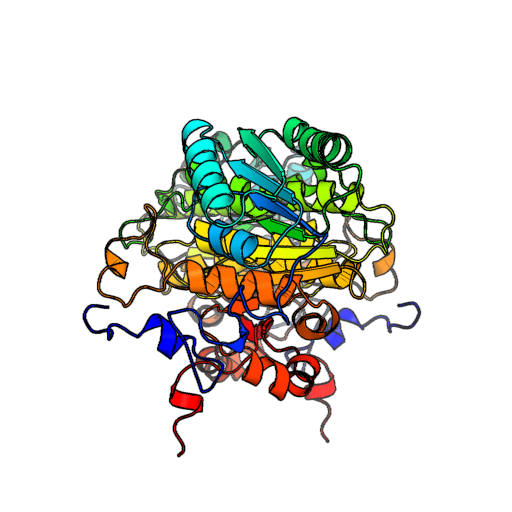C C . THR A 1 188 ? 11.944 7.269 -7.237 1 71.07 188 THR A C 1
ATOM 1443 O O . THR A 1 188 ? 11.015 7.923 -7.715 1 71.07 188 THR A O 1
ATOM 1446 N N . VAL A 1 189 ? 12.661 6.579 -8.015 1 65.71 189 VAL A N 1
ATOM 1447 C CA . VAL A 1 189 ? 12.621 6.633 -9.473 1 65.71 189 VAL A CA 1
ATOM 1448 C C . VAL A 1 189 ? 11.337 5.98 -9.979 1 65.71 189 VAL A C 1
ATOM 1450 O O . VAL A 1 189 ? 10.872 6.283 -11.081 1 65.71 189 VAL A O 1
ATOM 1453 N N . ALA A 1 190 ? 10.66 5.221 -9.095 1 76.95 190 ALA A N 1
ATOM 1454 C CA . ALA A 1 190 ? 9.456 4.51 -9.516 1 76.95 190 ALA A CA 1
ATOM 1455 C C . ALA A 1 190 ? 8.418 4.478 -8.399 1 76.95 190 ALA A C 1
ATOM 1457 O O . ALA A 1 190 ? 7.798 3.441 -8.148 1 76.95 190 ALA A O 1
ATOM 1458 N N . GLY A 1 191 ? 8.195 5.634 -7.918 1 85.47 191 GLY A N 1
ATOM 1459 C CA . GLY A 1 191 ? 7.349 5.687 -6.736 1 85.47 191 GLY A CA 1
ATOM 1460 C C . GLY A 1 191 ? 5.944 5.171 -6.984 1 85.47 191 GLY A C 1
ATOM 1461 O O . GLY A 1 191 ? 5.428 4.365 -6.207 1 85.47 191 GLY A O 1
ATOM 1462 N N . ALA A 1 192 ? 5.33 5.604 -8.157 1 87.83 192 ALA A N 1
ATOM 1463 C CA . ALA A 1 192 ? 3.959 5.193 -8.448 1 87.83 192 ALA A CA 1
ATOM 1464 C C . ALA A 1 192 ? 3.875 3.686 -8.676 1 87.83 192 ALA A C 1
ATOM 1466 O O . ALA A 1 192 ? 2.944 3.031 -8.2 1 87.83 192 ALA A O 1
ATOM 1467 N N . TYR A 1 193 ? 4.79 3.174 -9.414 1 90.69 193 TYR A N 1
ATOM 1468 C CA . TYR A 1 193 ? 4.855 1.735 -9.644 1 90.69 193 TYR A CA 1
ATOM 1469 C C . TYR A 1 193 ? 5.005 0.98 -8.329 1 90.69 193 TYR A C 1
ATOM 1471 O O . TYR A 1 193 ? 4.227 0.068 -8.037 1 90.69 193 TYR A O 1
ATOM 1479 N N . SER A 1 194 ? 5.96 1.424 -7.514 1 92.5 194 SER A N 1
ATOM 1480 C CA . SER A 1 194 ? 6.272 0.76 -6.253 1 92.5 194 SER A CA 1
ATOM 1481 C C . SER A 1 194 ? 5.063 0.739 -5.324 1 92.5 194 SER A C 1
ATOM 1483 O O . SER A 1 194 ? 4.707 -0.31 -4.784 1 92.5 194 SER A O 1
ATOM 1485 N N . VAL A 1 195 ? 4.43 1.816 -5.189 1 94.7 195 VAL A N 1
ATOM 1486 C CA . VAL A 1 195 ? 3.313 1.908 -4.255 1 94.7 195 VAL A CA 1
ATOM 1487 C C . VAL A 1 195 ? 2.126 1.108 -4.788 1 94.7 195 VAL A C 1
ATOM 1489 O O . VAL A 1 195 ? 1.394 0.483 -4.017 1 94.7 195 VAL A O 1
ATOM 1492 N N . SER A 1 196 ? 1.869 1.128 -6.087 1 96.04 196 SER A N 1
ATOM 1493 C CA . SER A 1 196 ? 0.779 0.35 -6.666 1 96.04 196 SER A CA 1
ATOM 1494 C C . SER A 1 196 ? 1.004 -1.146 -6.473 1 96.04 196 SER A C 1
ATOM 1496 O O . SER A 1 196 ? 0.058 -1.894 -6.22 1 96.04 196 SER A O 1
ATOM 1498 N N . LYS A 1 197 ? 2.208 -1.564 -6.593 1 96.3 197 LYS A N 1
ATOM 1499 C CA . LYS A 1 197 ? 2.531 -2.973 -6.392 1 96.3 197 LYS A CA 1
ATOM 1500 C C . LYS A 1 197 ? 2.464 -3.348 -4.915 1 96.3 197 LYS A C 1
ATOM 1502 O O . LYS A 1 197 ? 2.096 -4.473 -4.57 1 96.3 197 LYS A O 1
ATOM 1507 N N . LEU A 1 198 ? 2.835 -2.435 -4.056 1 96.7 198 LEU A N 1
ATOM 1508 C CA . LEU A 1 198 ? 2.62 -2.661 -2.631 1 96.7 198 LEU A CA 1
ATOM 1509 C C . LEU A 1 198 ? 1.14 -2.874 -2.331 1 96.7 198 LEU A C 1
ATOM 1511 O O . LEU A 1 198 ? 0.782 -3.758 -1.549 1 96.7 198 LEU A O 1
ATOM 1515 N N . ALA A 1 199 ? 0.327 -2.055 -2.934 1 96.79 199 ALA A N 1
ATOM 1516 C CA . ALA A 1 199 ? -1.113 -2.191 -2.734 1 96.79 199 ALA A CA 1
ATOM 1517 C C . ALA A 1 199 ? -1.6 -3.57 -3.171 1 96.79 199 ALA A C 1
ATOM 1519 O O . ALA A 1 199 ? -2.372 -4.217 -2.46 1 96.79 199 ALA A O 1
ATOM 1520 N N . SER A 1 200 ? -1.158 -3.998 -4.291 1 96.87 200 SER A N 1
ATOM 1521 C CA . SER A 1 200 ? -1.534 -5.324 -4.771 1 96.87 200 SER A CA 1
ATOM 1522 C C . SER A 1 200 ? -1.026 -6.415 -3.835 1 96.87 200 SER A C 1
ATOM 1524 O O . SER A 1 200 ? -1.743 -7.376 -3.546 1 96.87 200 SER A O 1
ATOM 1526 N N . GLN A 1 201 ? 0.18 -6.278 -3.433 1 96.95 201 GLN A N 1
ATOM 1527 C CA . GLN A 1 201 ? 0.774 -7.233 -2.503 1 96.95 201 GLN A CA 1
ATOM 1528 C C . GLN A 1 201 ? -0.016 -7.295 -1.199 1 96.95 201 GLN A C 1
ATOM 1530 O O . GLN A 1 201 ? -0.286 -8.381 -0.682 1 96.95 201 GLN A O 1
ATOM 1535 N N . GLN A 1 202 ? -0.369 -6.137 -0.68 1 96.06 202 GLN A N 1
ATOM 1536 C CA . GLN A 1 202 ? -1.11 -6.087 0.576 1 96.06 202 GLN A CA 1
ATOM 1537 C C . GLN A 1 202 ? -2.515 -6.659 0.409 1 96.06 202 GLN A C 1
ATOM 1539 O O . GLN A 1 202 ? -3.079 -7.218 1.352 1 96.06 202 GLN A O 1
ATOM 1544 N N . TRP A 1 203 ? -3.034 -6.533 -0.732 1 94.25 203 TRP A N 1
ATOM 1545 C CA . TRP A 1 203 ? -4.322 -7.161 -1.007 1 94.25 203 TRP A CA 1
ATOM 1546 C C . TRP A 1 203 ? -4.238 -8.674 -0.837 1 94.25 203 TRP A C 1
ATOM 1548 O O . TRP A 1 203 ? -5.189 -9.306 -0.371 1 94.25 203 TRP A O 1
ATOM 1558 N N . CYS A 1 204 ? -3.127 -9.279 -1.156 1 95.55 204 CYS A N 1
ATOM 1559 C CA . CYS A 1 204 ? -2.927 -10.703 -0.91 1 95.55 204 CYS A CA 1
ATOM 1560 C C . CYS A 1 204 ? -3.058 -11.023 0.574 1 95.55 204 CYS A C 1
ATOM 1562 O O . CYS A 1 204 ? -3.704 -12.004 0.947 1 95.55 204 CYS A O 1
ATOM 1564 N N . THR A 1 205 ? -2.47 -10.187 1.35 1 95.17 205 THR A N 1
ATOM 1565 C CA . THR A 1 205 ? -2.537 -10.376 2.795 1 95.17 205 THR A CA 1
ATOM 1566 C C . THR A 1 205 ? -3.977 -10.268 3.289 1 95.17 205 THR A C 1
ATOM 1568 O O . THR A 1 205 ? -4.414 -11.061 4.125 1 95.17 205 THR A O 1
ATOM 1571 N N . MET A 1 206 ? -4.705 -9.317 2.73 1 92.28 206 MET A N 1
ATOM 1572 C CA . MET A 1 206 ? -6.104 -9.142 3.11 1 92.28 206 MET A CA 1
ATOM 1573 C C . MET A 1 206 ? -6.938 -10.347 2.688 1 92.28 206 MET A C 1
ATOM 1575 O O . MET A 1 206 ? -7.817 -10.79 3.43 1 92.28 206 MET A O 1
ATOM 1579 N N . LEU A 1 207 ? -6.693 -10.847 1.54 1 91.52 207 LEU A N 1
ATOM 1580 C CA . LEU A 1 207 ? -7.409 -12.024 1.059 1 91.52 207 LEU A CA 1
ATOM 1581 C C . LEU A 1 207 ? -7.134 -13.23 1.951 1 91.52 207 LEU A C 1
ATOM 1583 O O . LEU A 1 207 ? -8.049 -13.992 2.27 1 91.52 207 LEU A O 1
ATOM 1587 N N . ASN A 1 208 ? -5.876 -13.397 2.304 1 92.85 208 ASN A N 1
ATOM 1588 C CA . ASN A 1 208 ? -5.542 -14.491 3.211 1 92.85 208 ASN A CA 1
ATOM 1589 C C . ASN A 1 208 ? -6.279 -14.361 4.541 1 92.85 208 ASN A C 1
ATOM 1591 O O . ASN A 1 208 ? -6.751 -15.356 5.093 1 92.85 208 ASN A O 1
ATOM 1595 N N . ALA A 1 209 ? -6.342 -13.169 5.036 1 89.67 209 ALA A N 1
ATOM 1596 C CA . ALA A 1 209 ? -7.035 -12.941 6.302 1 89.67 209 ALA A CA 1
ATOM 1597 C C . ALA A 1 209 ? -8.517 -13.285 6.186 1 89.67 209 ALA A C 1
ATOM 1599 O O . ALA A 1 209 ? -9.125 -13.771 7.142 1 89.67 209 ALA A O 1
ATOM 1600 N N . ALA A 1 210 ? -9.051 -13.021 5.051 1 86.2 210 ALA A N 1
ATOM 1601 C CA . ALA A 1 210 ? -10.481 -13.229 4.841 1 86.2 210 ALA A CA 1
ATOM 1602 C C . ALA A 1 210 ? -10.784 -14.694 4.539 1 86.2 210 ALA A C 1
ATOM 1604 O O . ALA A 1 210 ? -11.812 -15.223 4.967 1 86.2 210 ALA A O 1
ATOM 1605 N N . TYR A 1 211 ? -9.847 -15.31 3.834 1 86.47 211 TYR A N 1
ATOM 1606 C CA . TYR A 1 211 ? -10.16 -16.626 3.289 1 86.47 211 TYR A CA 1
ATOM 1607 C C . TYR A 1 211 ? -9.102 -17.648 3.69 1 86.47 211 TYR A C 1
ATOM 1609 O O . TYR A 1 211 ? -9.02 -18.728 3.101 1 86.47 211 TYR A O 1
ATOM 1617 N N . GLY A 1 212 ? -8.362 -17.235 4.627 1 81.54 212 GLY A N 1
ATOM 1618 C CA . GLY A 1 212 ? -7.296 -18.12 5.068 1 81.54 212 GLY A CA 1
ATOM 1619 C C . GLY A 1 212 ? -7.778 -19.522 5.389 1 81.54 212 GLY A C 1
ATOM 1620 O O . GLY A 1 212 ? -8.868 -19.698 5.938 1 81.54 212 GLY A O 1
ATOM 1621 N N . GLY A 1 213 ? -7.056 -20.551 4.901 1 83.14 213 GLY A N 1
ATOM 1622 C CA . GLY A 1 213 ? -7.39 -21.952 5.102 1 83.14 213 GLY A CA 1
ATOM 1623 C C . GLY A 1 213 ? -7.982 -22.607 3.869 1 83.14 213 GLY A C 1
ATOM 1624 O O . GLY A 1 213 ? -7.941 -23.831 3.73 1 83.14 213 GLY A O 1
ATOM 1625 N N . THR A 1 214 ? -8.528 -21.748 3.025 1 88.91 214 THR A N 1
ATOM 1626 C CA . THR A 1 214 ? -9.086 -22.303 1.796 1 88.91 214 THR A CA 1
ATOM 1627 C C . THR A 1 214 ? -8.408 -21.695 0.572 1 88.91 214 THR A C 1
ATOM 1629 O O . THR A 1 214 ? -8.11 -22.402 -0.394 1 88.91 214 THR A O 1
ATOM 1632 N N . LEU A 1 215 ? -8.135 -20.472 0.639 1 91.19 215 LEU A N 1
ATOM 1633 C CA . LEU A 1 215 ? -7.465 -19.753 -0.439 1 91.19 215 LEU A CA 1
ATOM 1634 C C . LEU A 1 215 ? -5.996 -19.516 -0.103 1 91.19 215 LEU A C 1
ATOM 1636 O O . LEU A 1 215 ? -5.677 -18.954 0.947 1 91.19 215 LEU A O 1
ATOM 1640 N N . ALA A 1 216 ? -5.148 -20.112 -0.923 1 95.23 216 ALA A N 1
ATOM 1641 C CA . ALA A 1 216 ? -3.728 -19.785 -0.826 1 95.23 216 ALA A CA 1
ATOM 1642 C C . ALA A 1 216 ? -3.371 -18.616 -1.74 1 95.23 216 ALA A C 1
ATOM 1644 O O . ALA A 1 216 ? -3.567 -18.688 -2.956 1 95.23 216 ALA A O 1
ATOM 1645 N N . VAL A 1 217 ? -2.902 -17.577 -1.167 1 95.99 217 VAL A N 1
ATOM 1646 C CA . VAL A 1 217 ? -2.565 -16.381 -1.931 1 95.99 217 VAL A CA 1
ATOM 1647 C C . VAL A 1 217 ? -1.123 -15.972 -1.642 1 95.99 217 VAL A C 1
ATOM 1649 O O . VAL A 1 217 ? -0.773 -15.674 -0.497 1 95.99 217 VAL A O 1
ATOM 1652 N N . VAL A 1 218 ? -0.297 -15.954 -2.676 1 98 218 VAL A N 1
ATOM 1653 C CA . VAL A 1 218 ? 1.121 -15.671 -2.48 1 98 218 VAL A CA 1
ATOM 1654 C C . VAL A 1 218 ? 1.569 -14.578 -3.447 1 98 218 VAL A C 1
ATOM 1656 O O . VAL A 1 218 ? 1.196 -14.589 -4.623 1 98 218 VAL A O 1
ATOM 1659 N N . SER A 1 219 ? 2.282 -13.596 -2.92 1 98.14 219 SER A N 1
ATOM 1660 C CA . SER A 1 219 ? 2.91 -12.576 -3.754 1 98.14 219 SER A CA 1
ATOM 1661 C C . SER A 1 219 ? 4.364 -12.927 -4.055 1 98.14 219 SER A C 1
ATOM 1663 O O . SER A 1 219 ? 5.126 -13.268 -3.148 1 98.14 219 SER A O 1
ATOM 1665 N N . ILE A 1 220 ? 4.821 -12.787 -5.356 1 97.66 220 ILE A N 1
ATOM 1666 C CA . ILE A 1 220 ? 6.158 -13.226 -5.74 1 97.66 220 ILE A CA 1
ATOM 1667 C C . ILE A 1 220 ? 6.91 -12.073 -6.401 1 97.66 220 ILE A C 1
ATOM 1669 O O . ILE A 1 220 ? 6.417 -11.469 -7.356 1 97.66 220 ILE A O 1
ATOM 1673 N N . HIS A 1 221 ? 8.051 -11.748 -5.911 1 96.87 221 HIS A N 1
ATOM 1674 C CA . HIS A 1 221 ? 9.049 -11.007 -6.673 1 96.87 221 HIS A CA 1
ATOM 1675 C C . HIS A 1 221 ? 9.743 -11.906 -7.691 1 96.87 221 HIS A C 1
ATOM 1677 O O . HIS A 1 221 ? 10.425 -12.863 -7.318 1 96.87 221 HIS A O 1
ATOM 1683 N N . PRO A 1 222 ? 9.625 -11.623 -8.9 1 94.79 222 PRO A N 1
ATOM 1684 C CA . PRO A 1 222 ? 10.077 -12.56 -9.932 1 94.79 222 PRO A CA 1
ATOM 1685 C C . PRO A 1 222 ? 11.585 -12.501 -10.164 1 94.79 222 PRO A C 1
ATOM 1687 O O . PRO A 1 222 ? 12.128 -13.308 -10.923 1 94.79 222 PRO A O 1
ATOM 1690 N N . GLY A 1 223 ? 12.261 -11.594 -9.458 1 92.36 223 GLY A N 1
ATOM 1691 C CA . GLY A 1 223 ? 13.656 -11.346 -9.784 1 92.36 223 GLY A CA 1
ATOM 1692 C C . GLY A 1 223 ? 13.839 -10.309 -10.875 1 92.36 223 GLY A C 1
ATOM 1693 O O . GLY A 1 223 ? 12.922 -9.539 -11.168 1 92.36 223 GLY A O 1
ATOM 1694 N N . LEU A 1 224 ? 15.031 -10.188 -11.306 1 90.38 224 LEU A N 1
ATOM 1695 C CA . LEU A 1 224 ? 15.333 -9.283 -12.409 1 90.38 224 LEU A CA 1
ATOM 1696 C C . LEU A 1 224 ? 15.23 -10.004 -13.749 1 90.38 224 LEU A C 1
ATOM 1698 O O . LEU A 1 224 ? 16.228 -10.514 -14.263 1 90.38 224 LEU A O 1
ATOM 1702 N N . VAL A 1 225 ? 14.031 -9.971 -14.192 1 86.09 225 VAL A N 1
ATOM 1703 C CA . VAL A 1 225 ? 13.763 -10.652 -15.454 1 86.09 225 VAL A CA 1
ATOM 1704 C C . VAL A 1 225 ? 13.856 -9.657 -16.609 1 86.09 225 VAL A C 1
ATOM 1706 O O . VAL A 1 225 ? 13.324 -8.548 -16.525 1 86.09 225 VAL A O 1
ATOM 1709 N N . PRO A 1 226 ? 14.585 -9.955 -17.557 1 77.28 226 PRO A N 1
ATOM 1710 C CA . PRO A 1 226 ? 14.665 -9.052 -18.708 1 77.28 226 PRO A CA 1
ATOM 1711 C C . PRO A 1 226 ? 13.331 -8.907 -19.438 1 77.28 226 PRO A C 1
ATOM 1713 O O . PRO A 1 226 ? 12.742 -9.905 -19.859 1 77.28 226 PRO A O 1
ATOM 1716 N N . THR A 1 227 ? 12.75 -7.752 -19.338 1 68.21 227 THR A N 1
ATOM 1717 C CA . THR A 1 227 ? 11.551 -7.424 -20.102 1 68.21 227 THR A CA 1
ATOM 1718 C C . THR A 1 227 ? 11.695 -6.064 -20.777 1 68.21 227 THR A C 1
ATOM 1720 O O . THR A 1 227 ? 12.698 -5.373 -20.585 1 68.21 227 THR A O 1
ATOM 1723 N N . ASP A 1 228 ? 10.782 -5.735 -21.635 1 63.82 228 ASP A N 1
ATOM 1724 C CA . ASP A 1 228 ? 10.774 -4.427 -22.283 1 63.82 228 ASP A CA 1
ATOM 1725 C C . ASP A 1 228 ? 10.654 -3.305 -21.254 1 63.82 228 ASP A C 1
ATOM 1727 O O . ASP A 1 228 ? 10.959 -2.148 -21.551 1 63.82 228 ASP A O 1
ATOM 1731 N N . MET A 1 229 ? 10.392 -3.633 -20.045 1 62.78 229 MET A N 1
ATOM 1732 C CA . MET A 1 229 ? 10.146 -2.649 -18.995 1 62.78 229 MET A CA 1
ATOM 1733 C C . MET A 1 229 ? 11.42 -2.364 -18.206 1 62.78 229 MET A C 1
ATOM 1735 O O . MET A 1 229 ? 11.461 -1.431 -17.402 1 62.78 229 MET A O 1
ATOM 1739 N N . THR A 1 230 ? 12.387 -3.159 -18.536 1 64.6 230 THR A N 1
ATOM 1740 C CA . THR A 1 230 ? 13.566 -3.059 -17.683 1 64.6 230 THR A CA 1
ATOM 1741 C C . THR A 1 230 ? 14.37 -1.805 -18.016 1 64.6 230 THR A C 1
ATOM 1743 O O . THR A 1 230 ? 14.769 -1.604 -19.165 1 64.6 230 THR A O 1
ATOM 1746 N N . ASN A 1 231 ? 14.508 -0.968 -17.074 1 65.99 231 ASN A N 1
ATOM 1747 C CA . ASN A 1 231 ? 15.341 0.226 -17.169 1 65.99 231 ASN A CA 1
ATOM 1748 C C . ASN A 1 231 ? 16.799 -0.128 -17.445 1 65.99 231 ASN A C 1
ATOM 1750 O O . ASN A 1 231 ? 17.304 -1.134 -16.941 1 65.99 231 ASN A O 1
ATOM 1754 N N . SER A 1 232 ? 17.412 0.678 -18.215 1 70.42 232 SER A N 1
ATOM 1755 C CA . SER A 1 232 ? 18.81 0.483 -18.586 1 70.42 232 SER A CA 1
ATOM 1756 C C . SER A 1 232 ? 19.703 0.403 -17.353 1 70.42 232 SER A C 1
ATOM 1758 O O . SER A 1 232 ? 20.77 -0.213 -17.391 1 70.42 232 SER A O 1
ATOM 1760 N N . PHE A 1 233 ? 19.146 0.972 -16.305 1 71.99 233 PHE A N 1
ATOM 1761 C CA . PHE A 1 233 ? 19.873 0.93 -15.041 1 71.99 233 PHE A CA 1
ATOM 1762 C C . PHE A 1 233 ? 20.13 -0.51 -14.612 1 71.99 233 PHE A C 1
ATOM 1764 O O . PHE A 1 233 ? 21.167 -0.81 -14.018 1 71.99 233 PHE A O 1
ATOM 1771 N N . PHE A 1 234 ? 19.314 -1.412 -15.049 1 77.86 234 PHE A N 1
ATOM 1772 C CA . PHE A 1 234 ? 19.383 -2.782 -14.556 1 77.86 234 PHE A CA 1
ATOM 1773 C C . PHE A 1 234 ? 20.215 -3.652 -15.49 1 77.86 234 PHE A C 1
ATOM 1775 O O . PHE A 1 234 ? 20.48 -4.818 -15.189 1 77.86 234 PHE A O 1
ATOM 1782 N N . GLU A 1 235 ? 20.687 -3.15 -16.531 1 80.87 235 GLU A N 1
ATOM 1783 C CA . GLU A 1 235 ? 21.376 -3.93 -17.555 1 80.87 235 GLU A CA 1
ATOM 1784 C C . GLU A 1 235 ? 22.665 -4.539 -17.012 1 80.87 235 GLU A C 1
ATOM 1786 O O . GLU A 1 235 ? 23.062 -5.631 -17.422 1 80.87 235 GLU A O 1
ATOM 1791 N N . LYS A 1 236 ? 23.234 -3.91 -16.074 1 84.8 236 LYS A N 1
ATOM 1792 C CA . LYS A 1 236 ? 24.533 -4.359 -15.581 1 84.8 236 LYS A CA 1
ATOM 1793 C C . LYS A 1 236 ? 24.374 -5.467 -14.544 1 84.8 236 LYS A C 1
ATOM 1795 O O . LYS A 1 236 ? 25.352 -6.116 -14.167 1 84.8 236 LYS A O 1
ATOM 1800 N N . PHE A 1 237 ? 23.225 -5.704 -14.169 1 89.84 237 PHE A N 1
ATOM 1801 C CA . PHE A 1 237 ? 22.998 -6.689 -13.118 1 89.84 237 PHE A CA 1
ATOM 1802 C C . PHE A 1 237 ? 22.622 -8.041 -13.715 1 89.84 237 PHE A C 1
ATOM 1804 O O . PHE A 1 237 ? 22.124 -8.111 -14.84 1 89.84 237 PHE A O 1
ATOM 1811 N N . ASN A 1 238 ? 22.956 -9.112 -12.943 1 91.15 238 ASN A N 1
ATOM 1812 C CA . ASN A 1 238 ? 22.56 -10.45 -13.368 1 91.15 238 ASN A CA 1
ATOM 1813 C C . ASN A 1 238 ? 21.047 -10.56 -13.538 1 91.15 238 ASN A C 1
ATOM 1815 O O . ASN A 1 238 ? 20.287 -10.029 -12.727 1 91.15 238 ASN A O 1
ATOM 1819 N N . LYS A 1 239 ? 20.73 -11.269 -14.592 1 92.46 239 LYS A N 1
ATOM 1820 C CA . LYS A 1 239 ? 19.311 -11.456 -14.883 1 92.46 239 LYS A CA 1
ATOM 1821 C C . LYS A 1 239 ? 18.849 -12.856 -14.487 1 92.46 239 LYS A C 1
ATOM 1823 O O . LYS A 1 239 ? 19.629 -13.809 -14.532 1 92.46 239 LYS A O 1
ATOM 1828 N N . ASP A 1 240 ? 17.637 -12.925 -14.139 1 93.61 240 ASP A N 1
ATOM 1829 C CA . ASP A 1 240 ? 16.999 -14.195 -13.807 1 93.61 240 ASP A CA 1
ATOM 1830 C C . ASP A 1 240 ? 16.249 -14.764 -15.01 1 93.61 240 ASP A C 1
ATOM 1832 O O . ASP A 1 240 ? 15.744 -14.012 -15.846 1 93.61 240 ASP A O 1
ATOM 1836 N N . THR A 1 241 ? 16.238 -16.078 -15.09 1 91.79 241 THR A N 1
ATOM 1837 C CA . THR A 1 241 ? 15.468 -16.687 -16.169 1 91.79 241 THR A CA 1
ATOM 1838 C C . THR A 1 241 ? 13.98 -16.701 -15.83 1 91.79 241 THR A C 1
ATOM 1840 O O . THR A 1 241 ? 13.603 -16.909 -14.674 1 91.79 241 THR A O 1
ATOM 1843 N N . PRO A 1 242 ? 13.126 -16.575 -16.828 1 88.7 242 PRO A N 1
ATOM 1844 C CA . PRO A 1 242 ? 11.686 -16.653 -16.57 1 88.7 242 PRO A CA 1
ATOM 1845 C C . PRO A 1 242 ? 11.261 -18.005 -16.002 1 88.7 242 PRO A C 1
ATOM 1847 O O . PRO A 1 242 ? 10.258 -18.092 -15.289 1 88.7 242 PRO A O 1
ATOM 1850 N N . MET A 1 243 ? 12.03 -19.028 -16.232 1 92.87 243 MET A N 1
ATOM 1851 C CA . MET A 1 243 ? 11.712 -20.369 -15.75 1 92.87 243 MET A CA 1
ATOM 1852 C C . MET A 1 243 ? 11.827 -20.443 -14.231 1 92.87 243 MET A C 1
ATOM 1854 O O . MET A 1 243 ? 11.154 -21.254 -13.592 1 92.87 243 MET A O 1
ATOM 1858 N N . LEU A 1 244 ? 12.645 -19.562 -13.707 1 96.42 244 LEU A N 1
ATOM 1859 C CA . LEU A 1 244 ? 12.781 -19.522 -12.255 1 96.42 244 LEU A CA 1
ATOM 1860 C C . LEU A 1 244 ? 11.452 -19.167 -11.595 1 96.42 244 LEU A C 1
ATOM 1862 O O . LEU A 1 244 ? 10.971 -19.898 -10.727 1 96.42 244 LEU A O 1
ATOM 1866 N N . THR A 1 245 ? 10.824 -18.147 -12.052 1 96.2 245 THR A N 1
ATOM 1867 C CA . THR A 1 245 ? 9.544 -17.71 -11.505 1 96.2 245 THR A CA 1
ATOM 1868 C C . THR A 1 245 ? 8.441 -18.709 -11.846 1 96.2 245 THR A C 1
ATOM 1870 O O . THR A 1 245 ? 7.6 -19.025 -11.002 1 96.2 245 THR A O 1
ATOM 1873 N N . GLY A 1 246 ? 8.46 -19.201 -13.066 1 96.44 246 GLY A N 1
ATOM 1874 C CA . GLY A 1 246 ? 7.48 -20.204 -13.453 1 96.44 246 GLY A CA 1
ATOM 1875 C C . GLY A 1 246 ? 7.55 -21.463 -12.61 1 96.44 246 GLY A C 1
ATOM 1876 O O . GLY A 1 246 ? 6.517 -22.014 -12.222 1 96.44 246 GLY A O 1
ATOM 1877 N N . GLY A 1 247 ? 8.783 -21.9 -12.386 1 97.58 247 GLY A N 1
ATOM 1878 C CA . GLY A 1 247 ? 8.972 -23.055 -11.522 1 97.58 247 GLY A CA 1
ATOM 1879 C C . GLY A 1 247 ? 8.444 -22.843 -10.116 1 97.58 247 GLY A C 1
ATOM 1880 O O . GLY A 1 247 ? 7.802 -23.729 -9.548 1 97.58 247 GLY A O 1
ATOM 1881 N N . LEU A 1 248 ? 8.688 -21.684 -9.56 1 98.02 248 LEU A N 1
ATOM 1882 C CA . LEU A 1 248 ? 8.182 -21.364 -8.23 1 98.02 248 LEU A CA 1
ATOM 1883 C C . LEU A 1 248 ? 6.657 -21.343 -8.218 1 98.02 248 LEU A C 1
ATOM 1885 O O . LEU A 1 248 ? 6.033 -21.857 -7.288 1 98.02 248 LEU A O 1
ATOM 1889 N N . CYS A 1 249 ? 6.027 -20.801 -9.245 1 97.6 249 CYS A N 1
ATOM 1890 C CA . CYS A 1 249 ? 4.572 -20.766 -9.342 1 97.6 249 CYS A CA 1
ATOM 1891 C C . CYS A 1 249 ? 3.993 -22.175 -9.365 1 97.6 249 CYS A C 1
ATOM 1893 O O . CYS A 1 249 ? 3.006 -22.457 -8.682 1 97.6 249 CYS A O 1
ATOM 1895 N N . THR A 1 250 ? 4.627 -23.065 -10.143 1 97.74 250 THR A N 1
ATOM 1896 C CA . THR A 1 250 ? 4.148 -24.44 -10.225 1 97.74 250 THR A CA 1
ATOM 1897 C C . THR A 1 250 ? 4.289 -25.143 -8.878 1 97.74 250 THR A C 1
ATOM 1899 O O . THR A 1 250 ? 3.403 -25.894 -8.467 1 97.74 250 THR A O 1
ATOM 1902 N N . TRP A 1 251 ? 5.422 -24.851 -8.203 1 98.52 251 TRP A N 1
ATOM 1903 C CA . TRP A 1 251 ? 5.661 -25.415 -6.879 1 98.52 251 TRP A CA 1
ATOM 1904 C C . TRP A 1 251 ? 4.568 -24.994 -5.902 1 98.52 251 TRP A C 1
ATOM 1906 O O . TRP A 1 251 ? 4.048 -25.82 -5.149 1 98.52 251 TRP A O 1
ATOM 1916 N N . ILE A 1 252 ? 4.11 -23.804 -5.942 1 98.07 252 ILE A N 1
ATOM 1917 C CA . ILE A 1 252 ? 3.082 -23.269 -5.056 1 98.07 252 ILE A CA 1
ATOM 1918 C C . ILE A 1 252 ? 1.725 -23.87 -5.417 1 98.07 252 ILE A C 1
ATOM 1920 O O . ILE A 1 252 ? 0.963 -24.272 -4.535 1 98.07 252 ILE A O 1
ATOM 1924 N N . ALA A 1 253 ? 1.454 -23.981 -6.652 1 97.24 253 ALA A N 1
ATOM 1925 C CA . ALA A 1 253 ? 0.133 -24.373 -7.137 1 97.24 253 ALA A CA 1
ATOM 1926 C C . ALA A 1 253 ? -0.08 -25.877 -6.993 1 97.24 253 ALA A C 1
ATOM 1928 O O . ALA A 1 253 ? -1.219 -26.349 -6.958 1 97.24 253 ALA A O 1
ATOM 1929 N N . ALA A 1 254 ? 0.978 -26.645 -6.943 1 97.31 254 ALA A N 1
ATOM 1930 C CA . ALA A 1 254 ? 0.898 -28.099 -7.059 1 97.31 254 ALA A CA 1
ATOM 1931 C C . ALA A 1 254 ? 0.443 -28.73 -5.746 1 97.31 254 ALA A C 1
ATOM 1933 O O . ALA A 1 254 ? -0.235 -29.76 -5.748 1 97.31 254 ALA A O 1
ATOM 1934 N N . ASP A 1 255 ? 0.881 -28.127 -4.657 1 94.4 255 ASP A N 1
ATOM 1935 C CA . ASP A 1 255 ? 0.6 -28.717 -3.352 1 94.4 255 ASP A CA 1
ATOM 1936 C C . ASP A 1 255 ? 0.246 -27.64 -2.328 1 94.4 255 ASP A C 1
ATOM 1938 O O . ASP A 1 255 ? 1.134 -27.052 -1.707 1 94.4 255 ASP A O 1
ATOM 1942 N N . ALA A 1 256 ? -0.991 -27.523 -2.092 1 88.14 256 ALA A N 1
ATOM 1943 C CA . ALA A 1 256 ? -1.494 -26.471 -1.212 1 88.14 256 ALA A CA 1
ATOM 1944 C C . ALA A 1 256 ? -0.991 -26.663 0.215 1 88.14 256 ALA A C 1
ATOM 1946 O O . ALA A 1 256 ? -0.727 -25.689 0.924 1 88.14 256 ALA A O 1
ATOM 1947 N N . GLU A 1 257 ? -0.885 -27.852 0.654 1 90.95 257 GLU A N 1
ATOM 1948 C CA . GLU A 1 257 ? -0.423 -28.123 2.013 1 90.95 257 GLU A CA 1
ATOM 1949 C C . GLU A 1 257 ? 1.028 -27.69 2.2 1 90.95 257 GLU A C 1
ATOM 1951 O O . GLU A 1 257 ? 1.384 -27.125 3.237 1 90.95 257 GLU A O 1
ATOM 1956 N N . ARG A 1 258 ? 1.779 -27.871 1.174 1 93.76 258 ARG A N 1
ATOM 1957 C CA . ARG A 1 258 ? 3.204 -27.561 1.218 1 93.76 258 ARG A CA 1
ATOM 1958 C C . ARG A 1 258 ? 3.436 -26.054 1.265 1 93.76 258 ARG A C 1
ATOM 1960 O O . ARG A 1 258 ? 4.32 -25.579 1.981 1 93.76 258 ARG A O 1
ATOM 1967 N N . SER A 1 259 ? 2.618 -25.328 0.602 1 94.52 259 SER A N 1
ATOM 1968 C CA . SER A 1 259 ? 2.901 -23.907 0.427 1 94.52 259 SER A CA 1
ATOM 1969 C C . SER A 1 259 ? 1.932 -23.048 1.232 1 94.52 259 SER A C 1
ATOM 1971 O O . SER A 1 259 ? 2.016 -21.818 1.205 1 94.52 259 SER A O 1
ATOM 1973 N N . ALA A 1 260 ? 1.057 -23.669 2.017 1 94.35 260 ALA A N 1
ATOM 1974 C CA . ALA A 1 260 ? -0.023 -22.967 2.704 1 94.35 260 ALA A CA 1
ATOM 1975 C C . ALA A 1 260 ? 0.529 -21.906 3.652 1 94.35 260 ALA A C 1
ATOM 1977 O O . ALA A 1 260 ? -0.076 -20.845 3.827 1 94.35 260 ALA A O 1
ATOM 1978 N N . PHE A 1 261 ? 1.689 -22.189 4.257 1 97.02 261 PHE A N 1
ATOM 1979 C CA . PHE A 1 261 ? 2.233 -21.277 5.256 1 97.02 261 PHE A CA 1
ATOM 1980 C C . PHE A 1 261 ? 2.712 -19.985 4.605 1 97.02 261 PHE A C 1
ATOM 1982 O O . PHE A 1 261 ? 2.96 -18.993 5.293 1 97.02 261 PHE A O 1
ATOM 1989 N N . LEU A 1 262 ? 2.82 -19.981 3.281 1 97.96 262 LEU A N 1
ATOM 1990 C CA . LEU A 1 262 ? 3.27 -18.801 2.55 1 97.96 262 LEU A CA 1
ATOM 1991 C C . LEU A 1 262 ? 2.089 -17.915 2.169 1 97.96 262 LEU A C 1
ATOM 1993 O O . LEU A 1 262 ? 2.276 -16.813 1.649 1 97.96 262 LEU A O 1
ATOM 1997 N N . SER A 1 263 ? 0.826 -18.389 2.414 1 97.38 263 SER A N 1
ATOM 1998 C CA . SER A 1 263 ? -0.35 -17.603 2.057 1 97.38 263 SER A CA 1
ATOM 1999 C C . SER A 1 263 ? -0.362 -16.263 2.785 1 97.38 263 SER A C 1
ATOM 2001 O O . SER A 1 263 ? -0.1 -16.202 3.988 1 97.38 263 SER A O 1
ATOM 2003 N N . GLY A 1 264 ? -0.599 -15.223 2.02 1 96.63 264 GLY A N 1
ATOM 2004 C CA . GLY A 1 264 ? -0.625 -13.872 2.558 1 96.63 264 GLY A CA 1
ATOM 2005 C C . GLY A 1 264 ? 0.751 -13.24 2.651 1 96.63 264 GLY A C 1
ATOM 2006 O O . GLY A 1 264 ? 0.889 -12.104 3.109 1 96.63 264 GLY A O 1
ATOM 2007 N N . ARG A 1 265 ? 1.784 -13.997 2.194 1 98.09 265 ARG A N 1
ATOM 2008 C CA . ARG A 1 265 ? 3.163 -13.544 2.352 1 98.09 265 ARG A CA 1
ATOM 2009 C C . ARG A 1 265 ? 3.79 -13.217 1.001 1 98.09 265 ARG A C 1
ATOM 2011 O O . ARG A 1 265 ? 3.202 -13.496 -0.046 1 98.09 265 ARG A O 1
ATOM 2018 N N . VAL A 1 266 ? 4.902 -12.539 1.071 1 97.88 266 VAL A N 1
ATOM 2019 C CA . VAL A 1 266 ? 5.689 -12.208 -0.112 1 97.88 266 VAL A CA 1
ATOM 2020 C C . VAL A 1 266 ? 6.974 -13.032 -0.125 1 97.88 266 VAL A C 1
ATOM 2022 O O . VAL A 1 266 ? 7.658 -13.145 0.896 1 97.88 266 VAL A O 1
ATOM 2025 N N . ILE A 1 267 ? 7.306 -13.57 -1.271 1 98.42 267 ILE A N 1
ATOM 2026 C CA . ILE A 1 267 ? 8.55 -14.318 -1.407 1 98.42 267 ILE A CA 1
ATOM 2027 C C . ILE A 1 267 ? 9.25 -13.925 -2.706 1 98.42 267 ILE A C 1
ATOM 2029 O O . ILE A 1 267 ? 8.672 -13.23 -3.544 1 98.42 267 ILE A O 1
ATOM 2033 N N . SER A 1 268 ? 10.5 -14.24 -2.841 1 98.18 268 SER A N 1
ATOM 2034 C CA . SER A 1 268 ? 11.293 -13.997 -4.042 1 98.18 268 SER A CA 1
ATOM 2035 C C . SER A 1 268 ? 11.579 -15.296 -4.788 1 98.18 268 SER A C 1
ATOM 2037 O O . SER A 1 268 ? 11.863 -16.324 -4.168 1 98.18 268 SER A O 1
ATOM 2039 N N . ALA A 1 269 ? 11.562 -15.189 -6.063 1 97.79 269 ALA A N 1
ATOM 2040 C CA . ALA A 1 269 ? 11.853 -16.355 -6.894 1 97.79 269 ALA A CA 1
ATOM 2041 C C . ALA A 1 269 ? 13.274 -16.857 -6.655 1 97.79 269 ALA A C 1
ATOM 2043 O O . ALA A 1 269 ? 13.573 -18.03 -6.893 1 97.79 269 ALA A O 1
ATOM 2044 N N . ASN A 1 270 ? 14.088 -15.979 -6.163 1 98.45 270 ASN A N 1
ATOM 2045 C CA . ASN A 1 270 ? 15.498 -16.311 -5.997 1 98.45 270 ASN A CA 1
ATOM 2046 C C . ASN A 1 270 ? 15.732 -17.155 -4.748 1 98.45 270 ASN A C 1
ATOM 2048 O O . ASN A 1 270 ? 16.821 -17.7 -4.556 1 98.45 270 ASN A O 1
ATOM 2052 N N . TRP A 1 271 ? 14.76 -17.277 -3.863 1 98.68 271 TRP A N 1
ATOM 2053 C CA . TRP A 1 271 ? 14.957 -17.928 -2.572 1 98.68 271 TRP A CA 1
ATOM 2054 C C . TRP A 1 271 ? 14.741 -19.433 -2.682 1 98.68 271 TRP A C 1
ATOM 2056 O O . TRP A 1 271 ? 13.956 -19.894 -3.514 1 98.68 271 TRP A O 1
ATOM 2066 N N . ASP A 1 272 ? 15.41 -20.175 -1.863 1 98.7 272 ASP A N 1
ATOM 2067 C CA . ASP A 1 272 ? 15.314 -21.631 -1.812 1 98.7 272 ASP A CA 1
ATOM 2068 C C . ASP A 1 272 ? 14.041 -22.073 -1.094 1 98.7 272 ASP A C 1
ATOM 2070 O O . ASP A 1 272 ? 13.89 -21.85 0.109 1 98.7 272 ASP A O 1
ATOM 2074 N N . VAL A 1 273 ? 13.223 -22.834 -1.749 1 98.56 273 VAL A N 1
ATOM 2075 C CA . VAL A 1 273 ? 11.934 -23.202 -1.172 1 98.56 273 VAL A CA 1
ATOM 2076 C C . VAL A 1 273 ? 12.139 -24.234 -0.066 1 98.56 273 VAL A C 1
ATOM 2078 O O . VAL A 1 273 ? 11.34 -24.317 0.87 1 98.56 273 VAL A O 1
ATOM 2081 N N . GLU A 1 274 ? 13.169 -25.022 -0.171 1 98.27 274 GLU A N 1
ATOM 2082 C CA . GLU A 1 274 ? 13.426 -25.998 0.885 1 98.27 274 GLU A CA 1
ATOM 2083 C C . GLU A 1 274 ? 13.795 -25.308 2.195 1 98.27 274 GLU A C 1
ATOM 2085 O O . GLU A 1 274 ? 13.377 -25.742 3.27 1 98.27 274 GLU A O 1
ATOM 2090 N N . GLU A 1 275 ? 14.555 -24.299 2.071 1 98.1 275 GLU A N 1
ATOM 2091 C CA . GLU A 1 275 ? 14.891 -23.54 3.272 1 98.1 275 GLU A CA 1
ATOM 2092 C C . GLU A 1 275 ? 13.668 -22.814 3.826 1 98.1 275 GLU A C 1
ATOM 2094 O O . GLU A 1 275 ? 13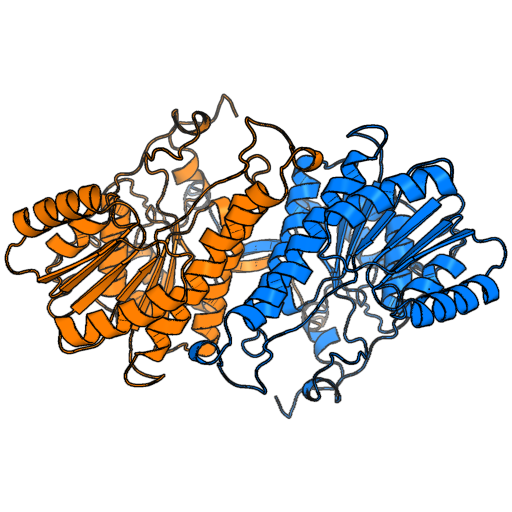.509 -22.694 5.042 1 98.1 275 GLU A O 1
ATOM 2099 N N . LEU A 1 276 ? 12.83 -22.294 2.969 1 98.6 276 LEU A N 1
ATOM 2100 C CA . LEU A 1 276 ? 11.585 -21.689 3.432 1 98.6 276 LEU A CA 1
ATOM 2101 C C . LEU A 1 276 ? 10.759 -22.69 4.231 1 98.6 276 LEU A C 1
ATOM 2103 O O . LEU A 1 276 ? 10.267 -22.37 5.316 1 98.6 276 LEU A O 1
ATOM 2107 N N . VAL A 1 277 ? 10.622 -23.9 3.664 1 98.25 277 VAL A N 1
ATOM 2108 C CA . VAL A 1 277 ? 9.843 -24.932 4.341 1 98.25 277 VAL A CA 1
ATOM 2109 C C . VAL A 1 277 ? 10.491 -25.272 5.681 1 98.25 277 VAL A C 1
ATOM 2111 O O . VAL A 1 277 ? 9.8 -25.433 6.69 1 98.25 277 VAL A O 1
ATOM 2114 N N . ALA A 1 278 ? 11.793 -25.365 5.678 1 97.78 278 ALA A N 1
ATOM 2115 C CA . ALA A 1 278 ? 12.52 -25.696 6.901 1 97.78 278 ALA A CA 1
ATOM 2116 C C . ALA A 1 278 ? 12.306 -24.63 7.972 1 97.78 278 ALA A C 1
ATOM 2118 O O . ALA A 1 278 ? 12.324 -24.93 9.168 1 97.78 278 ALA A O 1
ATOM 2119 N N . ARG A 1 279 ? 12.014 -23.418 7.533 1 97.26 279 ARG A N 1
ATOM 2120 C CA . ARG A 1 279 ? 11.868 -22.296 8.454 1 97.26 279 ARG A CA 1
ATOM 2121 C C . ARG A 1 279 ? 10.399 -21.941 8.656 1 97.26 279 ARG A C 1
ATOM 2123 O O . ARG A 1 279 ? 10.079 -20.87 9.176 1 97.26 279 ARG A O 1
ATOM 2130 N N . LYS A 1 280 ? 9.519 -22.789 8.269 1 97.98 280 LYS A N 1
ATOM 2131 C CA . LYS A 1 280 ? 8.083 -22.527 8.264 1 97.98 280 LYS A CA 1
ATOM 2132 C C . LYS A 1 280 ? 7.597 -22.097 9.645 1 97.98 280 LYS A C 1
ATOM 2134 O O . LYS A 1 280 ? 6.88 -21.103 9.775 1 97.98 280 LYS A O 1
ATOM 2139 N N . ALA A 1 281 ? 7.953 -22.806 10.681 1 97.71 281 ALA A N 1
ATOM 2140 C CA . ALA A 1 281 ? 7.489 -22.52 12.036 1 97.71 281 ALA A CA 1
ATOM 2141 C C . ALA A 1 281 ? 7.909 -21.121 12.476 1 97.71 281 ALA A C 1
ATOM 2143 O O . ALA A 1 281 ? 7.106 -20.373 13.039 1 97.71 281 ALA A O 1
ATOM 2144 N N . ASP A 1 282 ? 9.151 -20.713 12.194 1 97.48 282 ASP A N 1
ATOM 2145 C CA . ASP A 1 282 ? 9.669 -19.397 12.553 1 97.48 282 ASP A CA 1
ATOM 2146 C C . ASP A 1 282 ? 8.984 -18.298 11.744 1 97.48 282 ASP A C 1
ATOM 2148 O O . ASP A 1 282 ? 8.622 -17.252 12.289 1 97.48 282 ASP A O 1
ATOM 2152 N N . ILE A 1 283 ? 8.809 -18.558 10.48 1 98.25 283 ILE A N 1
ATOM 2153 C CA . ILE A 1 283 ? 8.192 -17.593 9.576 1 98.25 283 ILE A CA 1
ATOM 2154 C C . ILE A 1 283 ? 6.783 -17.259 10.063 1 98.25 283 ILE A C 1
ATOM 2156 O O . ILE A 1 283 ? 6.402 -16.087 10.123 1 98.25 283 ILE A O 1
ATOM 2160 N N . VAL A 1 284 ? 6.058 -18.3 10.444 1 97.34 284 VAL A N 1
ATOM 2161 C CA . VAL A 1 284 ? 4.683 -18.109 10.893 1 97.34 284 VAL A CA 1
ATOM 2162 C C . VAL A 1 284 ? 4.676 -17.449 12.27 1 97.34 284 VAL A C 1
ATOM 2164 O O . VAL A 1 284 ? 3.953 -16.475 12.495 1 97.34 284 VAL A O 1
ATOM 2167 N N . ALA A 1 285 ? 5.503 -17.865 13.169 1 97.34 285 ALA A N 1
ATOM 2168 C CA . ALA A 1 285 ? 5.523 -17.371 14.543 1 97.34 285 ALA A CA 1
ATOM 2169 C C . ALA A 1 285 ? 5.937 -15.902 14.591 1 97.34 285 ALA A C 1
ATOM 2171 O O . ALA A 1 285 ? 5.416 -15.131 15.401 1 97.34 285 ALA A O 1
ATOM 2172 N N . LYS A 1 286 ? 6.836 -15.555 13.76 1 97.1 286 LYS A N 1
ATOM 2173 C CA . LYS A 1 286 ? 7.374 -14.198 13.785 1 97.1 286 LYS A CA 1
ATOM 2174 C C . LYS A 1 286 ? 6.688 -13.316 12.747 1 97.1 286 LYS A C 1
ATOM 2176 O O . LYS A 1 286 ? 7.088 -12.168 12.538 1 97.1 286 LYS A O 1
ATOM 2181 N N . ASN A 1 287 ? 5.737 -13.897 12.054 1 96.77 287 ASN A N 1
ATOM 2182 C CA . ASN A 1 287 ? 4.98 -13.221 11.006 1 96.77 287 ASN A CA 1
ATOM 2183 C C . ASN A 1 287 ? 5.901 -12.62 9.948 1 96.77 287 ASN A C 1
ATOM 2185 O O . ASN A 1 287 ? 5.691 -11.489 9.507 1 96.77 287 ASN A O 1
ATOM 2189 N N . GLU A 1 288 ? 6.934 -13.365 9.645 1 98.09 288 GLU A N 1
ATOM 2190 C CA . GLU A 1 288 ? 7.895 -12.893 8.653 1 98.09 288 GLU A CA 1
ATOM 2191 C C . GLU A 1 288 ? 7.294 -12.915 7.25 1 98.09 288 GLU A C 1
ATOM 2193 O O . GLU A 1 288 ? 6.315 -13.621 6.999 1 98.09 288 GLU A O 1
ATOM 2198 N N . LEU A 1 289 ? 7.845 -12.077 6.379 1 98.35 289 LEU A N 1
ATOM 2199 C CA . LEU A 1 289 ? 7.509 -11.972 4.964 1 98.35 289 LEU A CA 1
ATOM 2200 C C . LEU A 1 289 ? 6.14 -11.326 4.777 1 98.35 289 LEU A C 1
ATOM 2202 O O . LEU A 1 289 ? 5.429 -11.635 3.818 1 98.35 289 LEU A O 1
ATOM 2206 N N . THR A 1 290 ? 5.701 -10.592 5.734 1 97.25 290 THR A N 1
ATOM 2207 C CA . THR A 1 290 ? 4.565 -9.681 5.661 1 97.25 290 THR A CA 1
ATOM 2208 C C . THR A 1 290 ? 5.008 -8.242 5.908 1 97.25 290 THR A C 1
ATOM 2210 O O . THR A 1 290 ? 6.108 -8.004 6.411 1 97.25 290 THR A O 1
ATOM 2213 N N . MET A 1 291 ? 4.249 -7.268 5.461 1 96.32 291 MET A N 1
ATOM 2214 C CA . MET A 1 291 ? 4.543 -5.86 5.712 1 96.32 291 MET A CA 1
ATOM 2215 C C . MET A 1 291 ? 4.038 -5.436 7.087 1 96.32 291 MET A C 1
ATOM 2217 O O . MET A 1 291 ? 2.884 -5.692 7.436 1 96.32 291 MET A O 1
ATOM 2221 N N . GLU A 1 292 ? 4.857 -4.829 7.825 1 95.77 292 GLU A N 1
ATOM 2222 C CA . GLU A 1 292 ? 4.447 -4.316 9.129 1 95.77 292 GLU A CA 1
ATOM 2223 C C . GLU A 1 292 ? 5.088 -2.961 9.416 1 95.77 292 GLU A C 1
ATOM 2225 O O . GLU A 1 292 ? 6.1 -2.606 8.808 1 95.77 292 GLU A O 1
ATOM 2230 N N . LEU A 1 293 ? 4.458 -2.214 10.207 1 96.75 293 LEU A N 1
ATOM 2231 C CA . LEU A 1 293 ? 5.073 -1.008 10.752 1 96.75 293 LEU A CA 1
ATOM 2232 C C . LEU A 1 293 ? 6.226 -1.361 11.686 1 96.75 293 LEU A C 1
ATOM 2234 O O . LEU A 1 293 ? 6.048 -2.122 12.639 1 96.75 293 LEU A O 1
ATOM 2238 N N . VAL A 1 294 ? 7.409 -0.836 11.459 1 97.24 294 VAL A N 1
ATOM 2239 C CA . VAL A 1 294 ? 8.595 -1.161 12.244 1 97.24 294 VAL A CA 1
ATOM 2240 C C . VAL A 1 294 ? 8.491 -0.523 13.627 1 97.24 294 VAL A C 1
ATOM 2242 O O . VAL A 1 294 ? 8.248 0.681 13.746 1 97.24 294 VAL A O 1
ATOM 2245 N N . GLY A 1 295 ? 8.656 -1.234 14.629 1 96.34 295 GLY A N 1
ATOM 2246 C CA . GLY A 1 295 ? 8.58 -0.764 16.003 1 96.34 295 GLY A CA 1
ATOM 2247 C C . GLY A 1 295 ? 8.008 -1.795 16.956 1 96.34 295 GLY A C 1
ATOM 2248 O O . GLY A 1 295 ? 7.564 -2.864 16.53 1 96.34 295 GLY A O 1
ATOM 2249 N N . THR A 1 296 ? 8.085 -1.598 18.202 1 95.75 296 THR A N 1
ATOM 2250 C CA . THR A 1 296 ? 7.426 -2.371 19.249 1 95.75 296 THR A CA 1
ATOM 2251 C C . THR A 1 296 ? 6.208 -1.625 19.787 1 95.75 296 THR A C 1
ATOM 2253 O O . THR A 1 296 ? 6.316 -0.471 20.206 1 95.75 296 THR A O 1
ATOM 2256 N N . PHE A 1 297 ? 5.11 -2.259 19.744 1 96.69 297 PHE A N 1
ATOM 2257 C CA . PHE A 1 297 ? 3.858 -1.599 20.095 1 96.69 297 PHE A CA 1
ATOM 2258 C C . PHE A 1 297 ? 3.122 -2.375 21.181 1 96.69 297 PHE A C 1
ATOM 2260 O O . PHE A 1 297 ? 3.348 -3.574 21.356 1 96.69 297 PHE A O 1
ATOM 2267 N N . GLY A 1 298 ? 2.239 -1.685 21.804 1 96.21 298 GLY A N 1
ATOM 2268 C CA . GLY A 1 298 ? 1.446 -2.279 22.868 1 96.21 298 GLY A CA 1
ATOM 2269 C C . GLY A 1 298 ? 1.89 -1.849 24.254 1 96.21 298 GLY A C 1
ATOM 2270 O O . GLY A 1 298 ? 3.084 -1.67 24.502 1 96.21 298 GLY A O 1
ATOM 2271 N N . LYS A 1 299 ? 0.921 -1.781 25.094 1 95.37 299 LYS A N 1
ATOM 2272 C CA . LYS A 1 299 ? 1.176 -1.305 26.45 1 95.37 299 LYS A CA 1
ATOM 2273 C C . LYS A 1 299 ? 2.128 -2.241 27.191 1 95.37 299 LYS A C 1
ATOM 2275 O O . LYS A 1 299 ? 2.873 -1.807 28.072 1 95.37 299 LYS A O 1
ATOM 2280 N N . GLU A 1 300 ? 2.188 -3.465 26.783 1 94.23 300 GLU A N 1
ATOM 2281 C CA . GLU A 1 300 ? 2.953 -4.495 27.479 1 94.23 300 GLU A CA 1
ATOM 2282 C C . GLU A 1 300 ? 4.45 -4.203 27.425 1 94.23 300 GLU A C 1
ATOM 2284 O O . GLU A 1 300 ? 5.201 -4.62 28.309 1 94.23 300 GLU A O 1
ATOM 2289 N N . GLN A 1 301 ? 4.875 -3.479 26.431 1 93.68 301 GLN A N 1
ATOM 2290 C CA . GLN A 1 301 ? 6.301 -3.205 26.29 1 93.68 301 GLN A CA 1
ATOM 2291 C C . GLN A 1 301 ? 6.801 -2.3 27.412 1 93.68 301 GLN A C 1
ATOM 2293 O O . GLN A 1 301 ? 8.007 -2.215 27.656 1 93.68 301 GLN A O 1
ATOM 2298 N N . PHE A 1 302 ? 5.879 -1.639 28.068 1 94.01 302 PHE A N 1
ATOM 2299 C CA . PHE A 1 302 ? 6.258 -0.693 29.111 1 94.01 302 PHE A CA 1
ATOM 2300 C C . PHE A 1 302 ? 6.007 -1.283 30.494 1 94.01 302 PHE A C 1
ATOM 2302 O O . PHE A 1 302 ? 6.217 -0.613 31.507 1 94.01 302 PHE A O 1
ATOM 2309 N N . GLU A 1 303 ? 5.327 -2.363 30.533 1 87.39 303 GLU A N 1
ATOM 2310 C CA . GLU A 1 303 ? 5.074 -3.032 31.805 1 87.39 303 GLU A CA 1
ATOM 2311 C C . GLU A 1 303 ? 6.314 -3.776 32.294 1 87.39 303 GLU A C 1
ATOM 2313 O O . GLU A 1 303 ? 7.097 -4.283 31.488 1 87.39 303 GLU A O 1
ATOM 2318 N N . THR A 1 304 ? 7.129 -3.137 33.08 1 64.9 304 THR A N 1
ATOM 2319 C CA . THR A 1 304 ? 8.291 -3.757 33.707 1 64.9 304 THR A CA 1
ATOM 2320 C C . THR A 1 304 ? 8.054 -5.248 33.929 1 64.9 304 THR A C 1
ATOM 2322 O O . THR A 1 304 ? 6.998 -5.647 34.424 1 64.9 304 THR A O 1
ATOM 2325 N N . ALA A 1 305 ? 8.965 -6.108 33.454 1 41.91 305 ALA A N 1
ATOM 2326 C CA . ALA A 1 305 ? 9.09 -7.483 33.93 1 41.91 305 ALA A CA 1
ATOM 2327 C C . ALA A 1 305 ? 9.258 -7.526 35.446 1 41.91 305 ALA A C 1
ATOM 2329 O O . ALA A 1 305 ? 9.914 -6.66 36.029 1 41.91 305 ALA A O 1
ATOM 2330 N N . MET B 1 1 ? -14.292 -10.521 19.626 1 54.9 1 MET B N 1
ATOM 2331 C CA . MET B 1 1 ? -14.267 -9.062 19.566 1 54.9 1 MET B CA 1
ATOM 2332 C C . MET B 1 1 ? -15.062 -8.456 20.717 1 54.9 1 MET B C 1
ATOM 2334 O O . MET B 1 1 ? -14.939 -7.264 21.002 1 54.9 1 MET B O 1
ATOM 2338 N N . ALA B 1 2 ? -16.102 -9.223 21.259 1 55.98 2 ALA B N 1
ATOM 2339 C CA . ALA B 1 2 ? -17.022 -8.775 22.302 1 55.98 2 ALA B CA 1
ATOM 2340 C C . ALA B 1 2 ? -16.275 -8.47 23.598 1 55.98 2 ALA B C 1
ATOM 2342 O O . ALA B 1 2 ? -16.719 -7.643 24.398 1 55.98 2 ALA B O 1
ATOM 2343 N N . ASP B 1 3 ? -15.06 -8.778 23.633 1 78.63 3 ASP B N 1
ATOM 2344 C CA . ASP B 1 3 ? -14.48 -8.719 24.971 1 78.63 3 ASP B CA 1
ATOM 2345 C C . ASP B 1 3 ? -13.32 -7.728 25.024 1 78.63 3 ASP B C 1
ATOM 2347 O O . ASP B 1 3 ? -12.57 -7.693 26.001 1 78.63 3 ASP B O 1
ATOM 2351 N N . LEU B 1 4 ? -13.212 -6.91 24.072 1 86.05 4 LEU B N 1
ATOM 2352 C CA . LEU B 1 4 ? -12.081 -5.99 24.119 1 86.05 4 LEU B CA 1
ATOM 2353 C C . LEU B 1 4 ? -12.389 -4.795 25.016 1 86.05 4 LEU B C 1
ATOM 2355 O O . LEU B 1 4 ? -13.512 -4.287 25.016 1 86.05 4 LEU B O 1
ATOM 2359 N N . PRO B 1 5 ? -11.429 -4.408 25.876 1 91.29 5 PRO B N 1
ATOM 2360 C CA . PRO B 1 5 ? -11.649 -3.249 26.744 1 91.29 5 PRO B CA 1
ATOM 2361 C C . PRO B 1 5 ? -11.832 -1.951 25.962 1 91.29 5 PRO B C 1
ATOM 2363 O O . PRO B 1 5 ? -11.383 -1.847 24.817 1 91.29 5 PRO B O 1
ATOM 2366 N N . PRO B 1 6 ? -12.423 -0.996 26.543 1 90.9 6 PRO B N 1
ATOM 2367 C CA . PRO B 1 6 ? -12.715 0.27 25.866 1 90.9 6 PRO B CA 1
ATOM 2368 C C . PRO B 1 6 ? -11.456 0.974 25.364 1 90.9 6 PRO B C 1
ATOM 2370 O O . PRO B 1 6 ? -11.509 1.709 24.374 1 90.9 6 PRO B O 1
ATOM 2373 N N . GLY B 1 7 ? -10.357 0.816 26.021 1 93.02 7 GLY B N 1
ATOM 2374 C CA . GLY B 1 7 ? -9.121 1.476 25.632 1 93.02 7 GLY B CA 1
ATOM 2375 C C . GLY B 1 7 ? -8.262 0.636 24.706 1 93.02 7 GLY B C 1
ATOM 2376 O O . GLY B 1 7 ? -7.082 0.933 24.505 1 93.02 7 GLY B O 1
ATOM 2377 N N . TYR B 1 8 ? -8.789 -0.332 24.154 1 92.09 8 TYR B N 1
ATOM 2378 C CA . TYR B 1 8 ? -8.055 -1.352 23.413 1 92.09 8 TYR B CA 1
ATOM 2379 C C . TYR B 1 8 ? -7.237 -0.727 22.289 1 92.09 8 TYR B C 1
ATOM 2381 O O . TYR B 1 8 ? -6.053 -1.034 22.13 1 92.09 8 TYR B O 1
ATOM 2389 N N . PHE B 1 9 ? -7.753 0.098 21.544 1 91.23 9 PHE B N 1
ATOM 2390 C CA . PHE B 1 9 ? -7.089 0.606 20.35 1 91.23 9 PHE B CA 1
ATOM 2391 C C . PHE B 1 9 ? -5.937 1.531 20.723 1 91.23 9 PHE B C 1
ATOM 2393 O O . PHE B 1 9 ? -4.916 1.568 20.033 1 91.23 9 PHE B O 1
ATOM 2400 N N . VAL B 1 10 ? -6.092 2.256 21.822 1 95.22 10 VAL B N 1
ATOM 2401 C CA . VAL B 1 10 ? -4.99 3.091 22.288 1 95.22 10 VAL B CA 1
ATOM 2402 C C . VAL B 1 10 ? -3.877 2.211 22.853 1 95.22 10 VAL B C 1
ATOM 2404 O O . VAL B 1 10 ? -2.708 2.372 22.497 1 95.22 10 VAL B O 1
ATOM 2407 N N . SER B 1 11 ? -4.274 1.202 23.637 1 95.35 11 SER B N 1
ATOM 2408 C CA . SER B 1 11 ? -3.296 0.38 24.34 1 95.35 11 SER B CA 1
ATOM 2409 C C . SER B 1 11 ? -2.607 -0.594 23.39 1 95.35 11 SER B C 1
ATOM 2411 O O . SER B 1 11 ? -1.422 -0.893 23.551 1 95.35 11 SER B O 1
ATOM 2413 N N . SER B 1 12 ? -3.288 -1.067 22.417 1 93.89 12 SER B N 1
ATOM 2414 C CA . SER B 1 12 ? -2.725 -2.043 21.489 1 93.89 12 SER B CA 1
ATOM 2415 C C . SER B 1 12 ? -1.745 -1.386 20.523 1 93.89 12 SER B C 1
ATOM 2417 O O . SER B 1 12 ? -0.837 -2.044 20.009 1 93.89 12 SER B O 1
ATOM 2419 N N . LEU B 1 13 ? -1.877 -0.074 20.332 1 96.05 13 LEU B N 1
ATOM 2420 C CA . LEU B 1 13 ? -1.029 0.639 19.384 1 96.05 13 LEU B CA 1
ATOM 2421 C C . LEU B 1 13 ? -0.003 1.5 20.113 1 96.05 13 LEU B C 1
ATOM 2423 O O . LEU B 1 13 ? 0.683 2.315 19.492 1 96.05 13 LEU B O 1
ATOM 2427 N N . GLN B 1 14 ? -0 1.28 21.36 1 97.51 14 GLN B N 1
ATOM 2428 C CA . GLN B 1 14 ? 0.838 2.118 22.21 1 97.51 14 GLN B CA 1
ATOM 2429 C C . GLN B 1 14 ? 2.311 1.983 21.835 1 97.51 14 GLN B C 1
ATOM 2431 O O . GLN B 1 14 ? 2.859 0.878 21.837 1 97.51 14 GLN B O 1
ATOM 2436 N N . TYR B 1 15 ? 3.026 3.09 21.555 1 98.06 15 TYR B N 1
ATOM 2437 C CA . TYR B 1 15 ? 4.435 3.154 21.184 1 98.06 15 TYR B CA 1
ATOM 2438 C C . TYR B 1 15 ? 5.231 3.961 22.202 1 98.06 15 TYR B C 1
ATOM 2440 O O . TYR B 1 15 ? 6.422 3.712 22.407 1 98.06 15 TYR B O 1
ATOM 2448 N N . THR B 1 16 ? 4.618 4.899 22.829 1 98.31 16 THR B N 1
ATOM 2449 C CA . THR B 1 16 ? 5.209 5.693 23.9 1 98.31 16 THR B CA 1
ATOM 2450 C C . THR B 1 16 ? 4.647 5.274 25.256 1 98.31 16 THR B C 1
ATOM 2452 O O . THR B 1 16 ? 3.554 4.71 25.334 1 98.31 16 THR B O 1
ATOM 2455 N N . LYS B 1 17 ? 5.354 5.485 26.273 1 97.43 17 LYS B N 1
ATOM 2456 C CA . LYS B 1 17 ? 4.907 5.115 27.613 1 97.43 17 LYS B CA 1
ATOM 2457 C C . LYS B 1 17 ? 3.616 5.84 27.982 1 97.43 17 LYS B C 1
ATOM 2459 O O . LYS B 1 17 ? 2.687 5.23 28.516 1 97.43 17 LYS B O 1
ATOM 2464 N N . LYS B 1 18 ? 3.577 7.106 27.701 1 97.66 18 LYS B N 1
ATOM 2465 C CA . LYS B 1 18 ? 2.366 7.893 27.915 1 97.66 18 LYS B CA 1
ATOM 2466 C C . LYS B 1 18 ? 1.532 7.976 26.639 1 97.66 18 LYS B C 1
ATOM 2468 O O . LYS B 1 18 ? 2.079 8.093 25.541 1 97.66 18 LYS B O 1
ATOM 2473 N N . THR B 1 19 ? 0.253 7.919 26.781 1 97.85 19 THR B N 1
ATOM 2474 C CA . THR B 1 19 ? -0.689 8.114 25.685 1 97.85 19 THR B CA 1
ATOM 2475 C C . THR B 1 19 ? -1.76 9.133 26.067 1 97.85 19 THR B C 1
ATOM 2477 O O . THR B 1 19 ? -1.989 9.385 27.251 1 97.85 19 THR B O 1
ATOM 2480 N N . PHE B 1 20 ? -2.35 9.688 25.112 1 98.08 20 PHE B N 1
ATOM 2481 C CA . PHE B 1 20 ? -3.338 10.736 25.337 1 98.08 20 PHE B CA 1
ATOM 2482 C C . PHE B 1 20 ? -4.543 10.549 24.423 1 98.08 20 PHE B C 1
ATOM 2484 O O . PHE B 1 20 ? -4.414 10.021 23.316 1 98.08 20 PHE B O 1
ATOM 2491 N N . GLN B 1 21 ? -5.683 10.977 24.816 1 97.13 21 GLN B N 1
ATOM 2492 C CA . GLN B 1 21 ? -6.896 10.974 24.005 1 97.13 21 GLN B CA 1
ATOM 2493 C C . GLN B 1 21 ? -7.496 12.374 23.909 1 97.13 21 GLN B C 1
ATOM 2495 O O . GLN B 1 21 ? -8.615 12.543 23.42 1 97.13 21 GLN B O 1
ATOM 2500 N N . ASN B 1 22 ? -6.773 13.286 24.494 1 96.05 22 ASN B N 1
ATOM 2501 C CA . ASN B 1 22 ? -7.034 14.718 24.391 1 96.05 22 ASN B CA 1
ATOM 2502 C C . ASN B 1 22 ? -5.739 15.516 24.26 1 96.05 22 ASN B C 1
ATOM 2504 O O . ASN B 1 22 ? -4.651 14.981 24.476 1 96.05 22 ASN B O 1
ATOM 2508 N N . VAL B 1 23 ? -5.908 16.79 23.961 1 96.93 23 VAL B N 1
ATOM 2509 C CA . VAL B 1 23 ? -4.756 17.672 23.808 1 96.93 23 VAL B CA 1
ATOM 2510 C C . VAL B 1 23 ? -3.975 17.734 25.118 1 96.93 23 VAL B C 1
ATOM 2512 O O . VAL B 1 23 ? -4.567 17.8 26.198 1 96.93 23 VAL B O 1
ATOM 2515 N N . TYR B 1 24 ? -2.722 17.64 25.093 1 98.06 24 TYR B N 1
ATOM 2516 C CA . TYR B 1 24 ? -1.817 17.759 26.23 1 98.06 24 TYR B CA 1
ATOM 2517 C C . TYR B 1 24 ? -0.795 18.865 26 1 98.06 24 TYR B C 1
ATOM 2519 O O . TYR B 1 24 ? -0.65 19.362 24.88 1 98.06 24 TYR B O 1
ATOM 2527 N N . PRO B 1 25 ? -0.078 19.348 26.88 1 97.96 25 PRO B N 1
ATOM 2528 C CA . PRO B 1 25 ? 0.607 20.643 26.857 1 97.96 25 PRO B CA 1
ATOM 2529 C C . PRO B 1 25 ? 1.581 20.775 25.689 1 97.96 25 PRO B C 1
ATOM 2531 O O . PRO B 1 25 ? 1.569 21.785 24.981 1 97.96 25 PRO B O 1
ATOM 2534 N N . PRO B 1 26 ? 2.372 19.806 25.346 1 98.25 26 PRO B N 1
ATOM 2535 C CA . PRO B 1 26 ? 3.351 20.002 24.274 1 98.25 26 PRO B CA 1
ATOM 2536 C C . PRO B 1 26 ? 2.697 20.225 22.912 1 98.25 26 PRO B C 1
ATOM 2538 O O . PRO B 1 26 ? 3.277 20.885 22.046 1 98.25 26 PRO B O 1
ATOM 2541 N N . ILE B 1 27 ? 1.513 19.729 22.739 1 98.24 27 ILE B N 1
ATOM 2542 C CA . ILE B 1 27 ? 0.914 19.872 21.417 1 98.24 27 ILE B CA 1
ATOM 2543 C C . ILE B 1 27 ? -0.223 20.891 21.474 1 98.24 27 ILE B C 1
ATOM 2545 O O . ILE B 1 27 ? -0.985 21.034 20.515 1 98.24 27 ILE B O 1
ATOM 2549 N N . ASP B 1 28 ? -0.382 21.564 22.597 1 98.4 28 ASP B N 1
ATOM 2550 C CA . ASP B 1 28 ? -1.399 22.602 22.734 1 98.4 28 ASP B CA 1
ATOM 2551 C C . ASP B 1 28 ? -1.202 23.705 21.697 1 98.4 28 ASP B C 1
ATOM 2553 O O . ASP B 1 28 ? -0.15 24.347 21.659 1 98.4 28 ASP B O 1
ATOM 2557 N N . PRO B 1 29 ? -2.147 23.981 20.894 1 97.46 29 PRO B N 1
ATOM 2558 C CA . PRO B 1 29 ? -1.976 24.968 19.825 1 97.46 29 PRO B CA 1
ATOM 2559 C C . PRO B 1 29 ? -1.733 26.379 20.358 1 97.46 29 PRO B C 1
ATOM 2561 O O . PRO B 1 29 ? -1.249 27.245 19.625 1 97.46 29 PRO B O 1
ATOM 2564 N N . THR B 1 30 ? -2.093 26.632 21.584 1 97.59 30 THR B N 1
ATOM 2565 C CA . THR B 1 30 ? -1.901 27.959 22.158 1 97.59 30 THR B CA 1
ATOM 2566 C C . THR B 1 30 ? -0.493 28.103 22.728 1 97.59 30 THR B C 1
ATOM 2568 O O . THR B 1 30 ? -0.09 29.197 23.13 1 97.59 30 THR B O 1
ATOM 2571 N N . ASN B 1 31 ? 0.232 26.956 22.849 1 97.72 31 ASN B N 1
ATOM 2572 C CA . ASN B 1 31 ? 1.641 27.018 23.223 1 97.72 31 ASN B CA 1
ATOM 2573 C C . ASN B 1 31 ? 2.449 27.846 22.228 1 97.72 31 ASN B C 1
ATOM 2575 O O . ASN B 1 31 ? 2.421 27.58 21.025 1 97.72 31 ASN B O 1
ATOM 2579 N N . PRO B 1 32 ? 3.192 28.885 22.661 1 97.54 32 PRO B N 1
ATOM 2580 C CA . PRO B 1 32 ? 3.961 29.738 21.752 1 97.54 32 PRO B CA 1
ATOM 2581 C C . PRO B 1 32 ? 4.937 28.947 20.884 1 97.54 32 PRO B C 1
ATOM 2583 O O . PRO B 1 32 ? 5.225 29.345 19.753 1 97.54 32 PRO B O 1
ATOM 2586 N N . ALA B 1 33 ? 5.384 27.818 21.392 1 97.38 33 ALA B N 1
ATOM 2587 C CA . ALA B 1 33 ? 6.31 26.979 20.634 1 97.38 33 ALA B CA 1
ATOM 2588 C C . ALA B 1 33 ? 5.62 26.355 19.424 1 97.38 33 ALA B C 1
ATOM 2590 O O . ALA B 1 33 ? 6.284 25.847 18.517 1 97.38 33 ALA B O 1
ATOM 2591 N N . ASN B 1 34 ? 4.285 26.411 19.379 1 98.23 34 ASN B N 1
ATOM 2592 C CA . ASN B 1 34 ? 3.509 25.822 18.294 1 98.23 34 ASN B CA 1
ATOM 2593 C C . ASN B 1 34 ? 2.847 26.893 17.432 1 98.23 34 ASN B C 1
ATOM 2595 O O . ASN B 1 34 ? 1.873 26.617 16.73 1 98.23 34 ASN B O 1
ATOM 2599 N N . SER B 1 35 ? 3.391 28.103 17.525 1 98.25 35 SER B N 1
ATOM 2600 C CA . SER B 1 35 ? 2.833 29.217 16.765 1 98.25 35 SER B CA 1
ATOM 2601 C C . SER B 1 35 ? 2.973 28.988 15.264 1 98.25 35 SER B C 1
ATOM 2603 O O . SER B 1 35 ? 4.016 28.526 14.796 1 98.25 35 SER B O 1
ATOM 2605 N N . LEU B 1 36 ? 1.989 29.335 14.5 1 97.93 36 LEU B N 1
ATOM 2606 C CA . LEU B 1 36 ? 1.992 29.273 13.043 1 97.93 36 LEU B CA 1
ATOM 2607 C C . LEU B 1 36 ? 1.849 30.666 12.44 1 97.93 36 LEU B C 1
ATOM 2609 O O . LEU B 1 36 ? 1.314 30.819 11.339 1 97.93 36 LEU B O 1
ATOM 2613 N N . ALA B 1 37 ? 2.285 31.597 13.234 1 96.95 37 ALA B N 1
ATOM 2614 C CA . ALA B 1 37 ? 2.249 32.981 12.768 1 96.95 37 ALA B CA 1
ATOM 2615 C C . ALA B 1 37 ? 2.935 33.122 11.413 1 96.95 37 ALA B C 1
ATOM 2617 O O . ALA B 1 37 ? 4.029 32.592 11.206 1 96.95 37 ALA B O 1
ATOM 2618 N N . GLY B 1 38 ? 2.227 33.739 10.489 1 96.56 38 GLY B N 1
ATOM 2619 C CA . GLY B 1 38 ? 2.783 34.019 9.175 1 96.56 38 GLY B CA 1
ATOM 2620 C C . GLY B 1 38 ? 2.59 32.881 8.191 1 96.56 38 GLY B C 1
ATOM 2621 O O . GLY B 1 38 ? 2.859 33.033 6.997 1 96.56 38 GLY B O 1
ATOM 2622 N N . ARG B 1 39 ? 2.085 31.813 8.646 1 97.04 39 ARG B N 1
ATOM 2623 C CA . ARG B 1 39 ? 1.994 30.633 7.793 1 97.04 39 ARG B CA 1
ATOM 2624 C C . ARG B 1 39 ? 0.645 30.574 7.083 1 97.04 39 ARG B C 1
ATOM 2626 O O . ARG B 1 39 ? -0.346 31.118 7.575 1 97.04 39 ARG B O 1
ATOM 2633 N N . VAL B 1 40 ? 0.643 29.992 5.899 1 98.21 40 VAL B N 1
ATOM 2634 C CA . VAL B 1 40 ? -0.578 29.672 5.166 1 98.21 40 VAL B CA 1
ATOM 2635 C C . VAL B 1 40 ? -0.755 28.157 5.093 1 98.21 40 VAL B C 1
ATOM 2637 O O . VAL B 1 40 ? 0.135 27.443 4.627 1 98.21 40 VAL B O 1
ATOM 2640 N N . VAL B 1 41 ? -1.918 27.658 5.587 1 98.04 41 VAL B N 1
ATOM 2641 C CA . VAL B 1 41 ? -2.17 26.226 5.705 1 98.04 41 VAL B CA 1
ATOM 2642 C C . VAL B 1 41 ? -3.373 25.84 4.846 1 98.04 41 VAL B C 1
ATOM 2644 O O . VAL B 1 41 ? -4.415 26.498 4.896 1 98.04 41 VAL B O 1
ATOM 2647 N N . VAL B 1 42 ? -3.213 24.824 4.031 1 98.11 42 VAL B N 1
ATOM 2648 C CA . VAL B 1 42 ? -4.305 24.247 3.253 1 98.11 42 VAL B CA 1
ATOM 2649 C C . VAL B 1 42 ? -4.825 22.989 3.946 1 98.11 42 VAL B C 1
ATOM 2651 O O . VAL B 1 42 ? -4.051 22.087 4.272 1 98.11 42 VAL B O 1
ATOM 2654 N N . ILE B 1 43 ? -6.091 22.891 4.196 1 97.35 43 ILE B N 1
ATOM 2655 C CA . ILE B 1 43 ? -6.702 21.725 4.824 1 97.35 43 ILE B CA 1
ATOM 2656 C C . ILE B 1 43 ? -7.816 21.182 3.931 1 97.35 43 ILE B C 1
ATOM 2658 O O . ILE B 1 43 ? -8.794 21.88 3.655 1 97.35 43 ILE B O 1
ATOM 2662 N N . THR B 1 44 ? -7.646 19.984 3.45 1 96.17 44 THR B N 1
ATOM 2663 C CA . THR B 1 44 ? -8.729 19.318 2.735 1 96.17 44 THR B CA 1
ATOM 2664 C C . THR B 1 44 ? -9.635 18.566 3.706 1 96.17 44 THR B C 1
ATOM 2666 O O . THR B 1 44 ? -9.207 18.191 4.799 1 96.17 44 THR B O 1
ATOM 2669 N N . GLY B 1 45 ? -10.852 18.324 3.311 1 91.98 45 GLY B N 1
ATOM 2670 C CA . GLY B 1 45 ? -11.792 17.746 4.258 1 91.98 45 GLY B CA 1
ATOM 2671 C C . GLY B 1 45 ? -12.019 18.617 5.48 1 91.98 45 GLY B C 1
ATOM 2672 O O . GLY B 1 45 ? -12.117 18.11 6.6 1 91.98 45 GLY B O 1
ATOM 2673 N N . ALA B 1 46 ? -11.986 19.918 5.351 1 87.71 46 ALA B N 1
ATOM 2674 C CA . ALA B 1 46 ? -12.012 20.904 6.427 1 87.71 46 ALA B CA 1
ATOM 2675 C C . ALA B 1 46 ? -13.4 20.995 7.055 1 87.71 46 ALA B C 1
ATOM 2677 O O . ALA B 1 46 ? -13.841 22.078 7.447 1 87.71 46 ALA B O 1
ATOM 2678 N N . SER B 1 47 ? -14.087 19.97 7.198 1 69.37 47 SER B N 1
ATOM 2679 C CA . SER B 1 47 ? -15.431 20.028 7.765 1 69.37 47 SER B CA 1
ATOM 2680 C C . SER B 1 47 ? -15.472 19.401 9.154 1 69.37 47 SER B C 1
ATOM 2682 O O . SER B 1 47 ? -16.522 19.377 9.799 1 69.37 47 SER B O 1
ATOM 2684 N N . ARG B 1 48 ? -14.215 19.098 9.476 1 69.07 48 ARG B N 1
ATOM 2685 C CA . ARG B 1 48 ? -14.176 18.347 10.727 1 69.07 48 ARG B CA 1
ATOM 2686 C C . ARG B 1 48 ? -13.118 18.909 11.671 1 69.07 48 ARG B C 1
ATOM 2688 O O . ARG B 1 48 ? -12.368 19.816 11.302 1 69.07 48 ARG B O 1
ATOM 2695 N N . GLY B 1 49 ? -13.024 18.86 12.82 1 73.02 49 GLY B N 1
ATOM 2696 C CA . GLY B 1 49 ? -12.475 19.116 14.142 1 73.02 49 GLY B CA 1
ATOM 2697 C C . GLY B 1 49 ? -11.008 19.5 14.114 1 73.02 49 GLY B C 1
ATOM 2698 O O . GLY B 1 49 ? -10.458 19.945 15.124 1 73.02 49 GLY B O 1
ATOM 2699 N N . LEU B 1 50 ? -10.263 19.499 12.981 1 86.85 50 LEU B N 1
ATOM 2700 C CA . LEU B 1 50 ? -8.841 19.824 13.003 1 86.85 50 LEU B CA 1
ATOM 2701 C C . LEU B 1 50 ? -8.628 21.334 12.956 1 86.85 50 LEU B C 1
ATOM 2703 O O . LEU B 1 50 ? -7.674 21.849 13.544 1 86.85 50 LEU B O 1
ATOM 2707 N N . VAL B 1 51 ? -9.585 22.071 12.369 1 94.83 51 VAL B N 1
ATOM 2708 C CA . VAL B 1 51 ? -9.392 23.435 11.888 1 94.83 51 VAL B CA 1
ATOM 2709 C C . VAL B 1 51 ? -9.224 24.382 13.073 1 94.83 51 VAL B C 1
ATOM 2711 O O . VAL B 1 51 ? -8.343 25.245 13.066 1 94.83 51 VAL B O 1
ATOM 2714 N N . PRO B 1 52 ? -9.985 24.186 14.163 1 95.1 52 PRO B N 1
ATOM 2715 C CA . PRO B 1 52 ? -9.854 25.102 15.299 1 95.1 52 PRO B CA 1
ATOM 2716 C C . PRO B 1 52 ? -8.438 25.138 15.867 1 95.1 52 PRO B C 1
ATOM 2718 O O . PRO B 1 52 ? -7.993 26.177 16.362 1 95.1 52 PRO B O 1
ATOM 2721 N N . SER B 1 53 ? -7.718 24.056 15.821 1 96.52 53 SER B N 1
ATOM 2722 C CA . SER B 1 53 ? -6.361 24.004 16.354 1 96.52 53 SER B CA 1
ATOM 2723 C C . SER B 1 53 ? -5.431 24.94 15.591 1 96.52 53 SER B C 1
ATOM 2725 O O . SER B 1 53 ? -4.579 25.601 16.189 1 96.52 53 SER B O 1
ATOM 2727 N N . PHE B 1 54 ? -5.605 25.072 14.337 1 97.27 54 PHE B N 1
ATOM 2728 C CA . PHE B 1 54 ? -4.775 25.958 13.529 1 97.27 54 PHE B CA 1
ATOM 2729 C C . PHE B 1 54 ? -5.111 27.418 13.806 1 97.27 54 PHE B C 1
ATOM 2731 O O . PHE B 1 54 ? -4.222 28.271 13.834 1 97.27 54 PHE B O 1
ATOM 2738 N N . ALA B 1 55 ? -6.379 27.665 14.026 1 97.42 55 ALA B N 1
ATOM 2739 C CA . ALA B 1 55 ? -6.789 29.014 14.407 1 97.42 55 ALA B CA 1
ATOM 2740 C C . ALA B 1 55 ? -6.163 29.422 15.738 1 97.42 55 ALA B C 1
ATOM 2742 O O . ALA B 1 55 ? -5.641 30.531 15.871 1 97.42 55 ALA B O 1
ATOM 2743 N N . LYS B 1 56 ? -6.224 28.514 16.638 1 97.6 56 LYS B N 1
ATOM 2744 C CA . LYS B 1 56 ? -5.672 28.768 17.966 1 97.6 56 LYS B CA 1
ATOM 2745 C C . LYS B 1 56 ? -4.161 28.972 17.904 1 97.6 56 LYS B C 1
ATOM 2747 O O . LYS B 1 56 ? -3.599 29.734 18.694 1 97.6 56 LYS B O 1
ATOM 2752 N N . ALA B 1 57 ? -3.503 28.345 16.946 1 97.95 57 ALA B N 1
ATOM 2753 C CA . ALA B 1 57 ? -2.054 28.453 16.79 1 97.95 57 ALA B CA 1
ATOM 2754 C C . ALA B 1 57 ? -1.674 29.751 16.083 1 97.95 57 ALA B C 1
ATOM 2756 O O . ALA B 1 57 ? -0.489 30.045 15.908 1 97.95 57 ALA B O 1
ATOM 2757 N N . GLY B 1 58 ? -2.619 30.513 15.604 1 97.76 58 GLY B N 1
ATOM 2758 C CA . GLY B 1 58 ? -2.39 31.851 15.082 1 97.76 58 GLY B CA 1
ATOM 2759 C C . GLY B 1 58 ? -1.935 31.857 13.635 1 97.76 58 GLY B C 1
ATOM 2760 O O . GLY B 1 58 ? -1.095 32.671 13.246 1 97.76 58 GLY B O 1
ATOM 2761 N N . VAL B 1 59 ? -2.435 30.964 12.863 1 97.59 59 VAL B N 1
ATOM 2762 C CA . VAL B 1 59 ? -2.09 30.908 11.446 1 97.59 59 VAL B CA 1
ATOM 2763 C C . VAL B 1 59 ? -2.485 32.217 10.765 1 97.59 59 VAL B C 1
ATOM 2765 O O . VAL B 1 59 ? -3.473 32.849 11.147 1 97.59 59 VAL B O 1
ATOM 2768 N N . ARG B 1 60 ? -1.686 32.611 9.793 1 97.46 60 ARG B N 1
ATOM 2769 C CA . ARG B 1 60 ? -2.019 33.81 9.031 1 97.46 60 ARG B CA 1
ATOM 2770 C C . ARG B 1 60 ? -3.185 33.55 8.083 1 97.46 60 ARG B C 1
ATOM 2772 O O . ARG B 1 60 ? -4.132 34.337 8.024 1 97.46 60 ARG B O 1
ATOM 2779 N N . GLY B 1 61 ? -3.017 32.502 7.332 1 98.17 61 GLY B N 1
ATOM 2780 C CA . GLY B 1 61 ? -4.009 32.145 6.331 1 98.17 61 GLY B CA 1
ATOM 2781 C C . GLY B 1 61 ? -4.458 30.7 6.425 1 98.17 61 GLY B C 1
ATOM 2782 O O . GLY B 1 61 ? -3.645 29.806 6.667 1 98.17 61 GLY B O 1
ATOM 2783 N N . LEU B 1 62 ? -5.765 30.494 6.288 1 97.75 62 LEU B N 1
ATOM 2784 C CA . LEU B 1 62 ? -6.351 29.157 6.275 1 97.75 62 LEU B CA 1
ATOM 2785 C C . LEU B 1 62 ? -7.158 28.93 5.001 1 97.75 62 LEU B C 1
ATOM 2787 O O . LEU B 1 62 ? -8.084 29.688 4.704 1 97.75 62 LEU B O 1
ATOM 2791 N N . VAL B 1 63 ? -6.712 27.973 4.227 1 98.21 63 VAL B N 1
ATOM 2792 C CA . VAL B 1 63 ? -7.449 27.543 3.044 1 98.21 63 VAL B CA 1
ATOM 2793 C C . VAL B 1 63 ? -8.261 26.29 3.367 1 98.21 63 VAL B C 1
ATOM 2795 O O . VAL B 1 63 ? -7.695 25.241 3.682 1 98.21 63 VAL B O 1
ATOM 2798 N N . LEU B 1 64 ? -9.593 26.405 3.322 1 97.34 64 LEU B N 1
ATOM 2799 C CA . LEU B 1 64 ? -10.503 25.322 3.678 1 97.34 64 LEU B CA 1
ATOM 2800 C C . LEU B 1 64 ? -11.15 24.724 2.433 1 97.34 64 LEU B C 1
ATOM 2802 O O . LEU B 1 64 ? -11.877 25.414 1.715 1 97.34 64 LEU B O 1
ATOM 2806 N N . VAL B 1 65 ? -10.863 23.485 2.225 1 96.82 65 VAL B N 1
ATOM 2807 C CA . VAL B 1 65 ? -11.341 22.816 1.019 1 96.82 65 VAL B CA 1
ATOM 2808 C C . VAL B 1 65 ? -12.297 21.687 1.398 1 96.82 65 VAL B C 1
ATOM 2810 O O . VAL B 1 65 ? -11.935 20.789 2.161 1 96.82 65 VAL B O 1
ATOM 2813 N N . ALA B 1 66 ? -13.416 21.667 0.967 1 94.31 66 ALA B N 1
ATOM 2814 C CA . ALA B 1 66 ? -14.422 20.614 1.089 1 94.31 66 ALA B CA 1
ATOM 2815 C C . ALA B 1 66 ? -15.51 20.771 0.03 1 94.31 66 ALA B C 1
ATOM 2817 O O . ALA B 1 66 ? -15.509 21.741 -0.732 1 94.31 66 ALA B O 1
ATOM 2818 N N . ARG B 1 67 ? -16.438 19.841 -0.03 1 91.36 67 ARG B N 1
ATOM 2819 C CA . ARG B 1 67 ? -17.455 19.866 -1.076 1 91.36 67 ARG B CA 1
ATOM 2820 C C . ARG B 1 67 ? -18.595 20.81 -0.71 1 91.36 67 ARG B C 1
ATOM 2822 O O . ARG B 1 67 ? -19.184 21.449 -1.584 1 91.36 67 ARG B O 1
ATOM 2829 N N . ASP B 1 68 ? -18.865 20.895 0.583 1 92.49 68 ASP B N 1
ATOM 2830 C CA . ASP B 1 68 ? -20.062 21.584 1.054 1 92.49 68 ASP B CA 1
ATOM 2831 C C . ASP B 1 68 ? -19.744 23.022 1.458 1 92.49 68 ASP B C 1
ATOM 2833 O O . ASP B 1 68 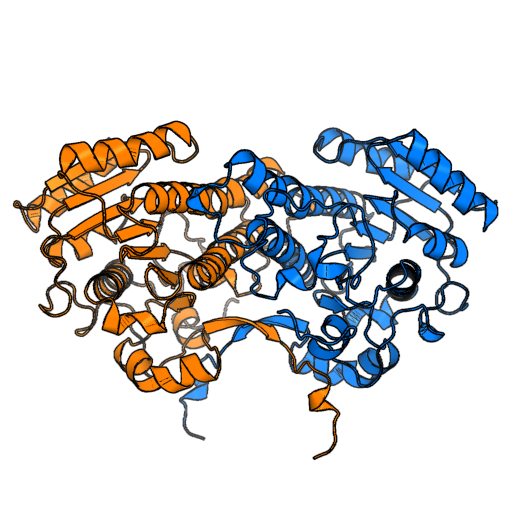? -19.189 23.262 2.533 1 92.49 68 ASP B O 1
ATOM 2837 N N . GLU B 1 69 ? -20.25 23.926 0.718 1 95.06 69 GLU B N 1
ATOM 2838 C CA . GLU B 1 69 ? -19.943 25.334 0.947 1 95.06 69 GLU B CA 1
ATOM 2839 C C . GLU B 1 69 ? -20.542 25.823 2.262 1 95.06 69 GLU B C 1
ATOM 2841 O O . GLU B 1 69 ? -19.921 26.61 2.979 1 95.06 69 GLU B O 1
ATOM 2846 N N . ALA B 1 70 ? -21.717 25.41 2.538 1 95.89 70 ALA B N 1
ATOM 2847 C CA . ALA B 1 70 ? -22.386 25.841 3.762 1 95.89 70 ALA B CA 1
ATOM 2848 C C . ALA B 1 70 ? -21.611 25.394 4.998 1 95.89 70 ALA B C 1
ATOM 2850 O O . ALA B 1 70 ? -21.462 26.158 5.955 1 95.89 70 ALA B O 1
ATOM 2851 N N . LYS B 1 71 ? -21.139 24.197 4.964 1 93.6 71 LYS B N 1
ATOM 2852 C CA . LYS B 1 71 ? -20.344 23.687 6.078 1 93.6 71 LYS B CA 1
ATOM 2853 C C . LYS B 1 71 ? -19.031 24.452 6.212 1 93.6 71 LYS B C 1
ATOM 2855 O O . LYS B 1 71 ? -18.566 24.709 7.324 1 93.6 71 LYS B O 1
ATOM 2860 N N . LEU B 1 72 ? -18.48 24.83 5.09 1 95.93 72 LEU B N 1
ATOM 2861 C CA . LEU B 1 72 ? -17.242 25.601 5.115 1 95.93 72 LEU B CA 1
ATOM 2862 C C . LEU B 1 72 ? -17.46 26.96 5.771 1 95.93 72 LEU B C 1
ATOM 2864 O O . LEU B 1 72 ? -16.612 27.429 6.534 1 95.93 72 LEU B O 1
ATOM 2868 N N . LYS B 1 73 ? -18.539 27.555 5.502 1 96.85 73 LYS B N 1
ATOM 2869 C CA . LYS B 1 73 ? -18.856 28.852 6.094 1 96.85 73 LYS B CA 1
ATOM 2870 C C . LYS B 1 73 ? -19.028 28.739 7.606 1 96.85 73 LYS B C 1
ATOM 2872 O O . LYS B 1 73 ? -18.654 29.649 8.349 1 96.85 73 LYS B O 1
ATOM 2877 N N . GLU B 1 74 ? -19.612 27.657 7.972 1 95.97 74 GLU B N 1
ATOM 2878 C CA . GLU B 1 74 ? -19.739 27.408 9.404 1 95.97 74 GLU B CA 1
ATOM 2879 C C . GLU B 1 74 ? -18.369 27.282 10.066 1 95.97 74 GLU B C 1
ATOM 2881 O O . GLU B 1 74 ? -18.137 27.847 11.137 1 95.97 74 GLU B O 1
ATOM 2886 N N . VAL B 1 75 ? -17.486 26.574 9.468 1 95.57 75 VAL B N 1
ATOM 2887 C CA . VAL B 1 75 ? -16.134 26.406 9.99 1 95.57 75 VAL B CA 1
ATOM 2888 C C . VAL B 1 75 ? -15.421 27.757 10.023 1 95.57 75 VAL B C 1
ATOM 2890 O O . VAL B 1 75 ? -14.708 28.066 10.98 1 95.57 75 VAL B O 1
ATOM 2893 N N . GLU B 1 76 ? -15.581 28.513 8.983 1 96.72 76 GLU B N 1
ATOM 2894 C CA . GLU B 1 76 ? -14.979 29.843 8.943 1 96.72 76 GLU B CA 1
ATOM 2895 C C . GLU B 1 76 ? -15.445 30.695 10.12 1 96.72 76 GLU B C 1
ATOM 2897 O O . GLU B 1 76 ? -14.645 31.4 10.738 1 96.72 76 GLU B O 1
ATOM 2902 N N . ARG B 1 77 ? -16.708 30.645 10.421 1 96.96 77 ARG B N 1
ATOM 2903 C CA . ARG B 1 77 ? -17.237 31.4 11.553 1 96.96 77 ARG B CA 1
ATOM 2904 C C . ARG B 1 77 ? -16.561 30.982 12.854 1 96.96 77 ARG B C 1
ATOM 2906 O O . ARG B 1 77 ? -16.237 31.828 13.691 1 96.96 77 ARG B O 1
ATOM 2913 N N . GLU B 1 78 ? -16.391 29.697 12.962 1 95.85 78 GLU B N 1
ATOM 2914 C CA . GLU B 1 78 ? -15.706 29.189 14.146 1 95.85 78 GLU B CA 1
ATOM 2915 C C . GLU B 1 78 ? -14.272 29.707 14.218 1 95.85 78 GLU B C 1
ATOM 2917 O O . GLU B 1 78 ? -13.799 30.093 15.289 1 95.85 78 GLU B O 1
ATOM 2922 N N . VAL B 1 79 ? -13.625 29.717 13.123 1 96.99 79 VAL B N 1
ATOM 2923 C CA . VAL B 1 79 ? -12.241 30.169 13.03 1 96.99 79 VAL B CA 1
ATOM 2924 C C . VAL B 1 79 ? -12.148 31.639 13.432 1 96.99 79 VAL B C 1
ATOM 2926 O O . VAL B 1 79 ? -11.323 32.009 14.27 1 96.99 79 VAL B O 1
ATOM 2929 N N . LEU B 1 80 ? -12.998 32.472 12.885 1 97.47 80 LEU B N 1
ATOM 2930 C CA . LEU B 1 80 ? -12.951 33.913 13.102 1 97.47 80 LEU B CA 1
ATOM 2931 C C . LEU B 1 80 ? -13.379 34.264 14.523 1 97.47 80 LEU B C 1
ATOM 2933 O O . LEU B 1 80 ? -12.969 35.294 15.063 1 97.47 80 LEU B O 1
ATOM 2937 N N . ALA B 1 81 ? -14.171 33.347 15.113 1 97.59 81 ALA B N 1
ATOM 2938 C CA . ALA B 1 81 ? -14.515 33.52 16.522 1 97.59 81 ALA B CA 1
ATOM 2939 C C . ALA B 1 81 ? -13.298 33.297 17.415 1 97.59 81 ALA B C 1
ATOM 2941 O O . ALA B 1 81 ? -13.164 33.933 18.463 1 97.59 81 ALA B O 1
ATOM 2942 N N . ILE B 1 82 ? -12.457 32.446 16.996 1 96.91 82 ILE B N 1
ATOM 2943 C CA . ILE B 1 82 ? -11.242 32.158 17.749 1 96.91 82 ILE B CA 1
ATOM 2944 C C . ILE B 1 82 ? -10.228 33.28 17.541 1 96.91 82 ILE B C 1
ATOM 2946 O O . ILE B 1 82 ? -9.612 33.755 18.498 1 96.91 82 ILE B O 1
ATOM 2950 N N . ASN B 1 83 ? -10.051 33.682 16.252 1 96.88 83 ASN B N 1
ATOM 2951 C CA . ASN B 1 83 ? -9.107 34.731 15.883 1 96.88 83 ASN B CA 1
ATOM 2952 C C . ASN B 1 83 ? -9.573 35.497 14.649 1 96.88 83 ASN B C 1
ATOM 2954 O O . ASN B 1 83 ? -9.394 35.034 13.521 1 96.88 83 ASN B O 1
ATOM 2958 N N . PRO B 1 84 ? -10.048 36.64 14.779 1 97.45 84 PRO B N 1
ATOM 2959 C CA . PRO B 1 84 ? -10.636 37.397 13.671 1 97.45 84 PRO B CA 1
ATOM 2960 C C . PRO B 1 84 ? -9.589 37.907 12.684 1 97.45 84 PRO B C 1
ATOM 2962 O O . PRO B 1 84 ? -9.938 38.403 11.609 1 97.45 84 PRO B O 1
ATOM 2965 N N . LYS B 1 85 ? -8.367 37.802 13.016 1 97.48 85 LYS B N 1
ATOM 2966 C CA . LYS B 1 85 ? -7.307 38.338 12.167 1 97.48 85 LYS B CA 1
ATOM 2967 C C . LYS B 1 85 ? -6.91 37.337 11.086 1 97.48 85 LYS B C 1
ATOM 2969 O O . LYS B 1 85 ? -6.196 37.685 10.143 1 97.48 85 LYS B O 1
ATOM 2974 N N . ILE B 1 86 ? -7.327 36.148 11.218 1 98.01 86 ILE B N 1
ATOM 2975 C CA . ILE B 1 86 ? -6.959 35.105 10.266 1 98.01 86 ILE B CA 1
ATOM 2976 C C . ILE B 1 86 ? -7.626 35.376 8.92 1 98.01 86 ILE B C 1
ATOM 2978 O O . ILE B 1 86 ? -8.816 35.697 8.863 1 98.01 86 ILE B O 1
ATOM 2982 N N . GLU B 1 87 ? -6.877 35.276 7.844 1 98.17 87 GLU B N 1
ATOM 2983 C CA . GLU B 1 87 ? -7.432 35.316 6.494 1 98.17 87 GLU B CA 1
ATOM 2984 C C . GLU B 1 87 ? -7.867 33.928 6.034 1 98.17 87 GLU B C 1
ATOM 2986 O O . GLU B 1 87 ? -7.115 32.96 6.169 1 98.17 87 GLU B O 1
ATOM 2991 N N . THR B 1 88 ? -9.071 33.874 5.541 1 97.8 88 THR B N 1
ATOM 2992 C CA . THR B 1 88 ? -9.571 32.571 5.114 1 97.8 88 THR B CA 1
ATOM 2993 C C . THR B 1 88 ? -9.854 32.565 3.615 1 97.8 88 THR B C 1
ATOM 2995 O O . THR B 1 88 ? -10.107 33.615 3.021 1 97.8 88 THR B O 1
ATOM 2998 N N . LEU B 1 89 ? -9.658 31.482 2.957 1 98.16 89 LEU B N 1
ATOM 2999 C CA . LEU B 1 89 ? -10.106 31.165 1.605 1 98.16 89 LEU B CA 1
ATOM 3000 C C . LEU B 1 89 ? -10.925 29.879 1.591 1 98.16 89 LEU B C 1
ATOM 3002 O O . LEU B 1 89 ? -10.398 28.8 1.87 1 98.16 89 LEU B O 1
ATOM 3006 N N . LEU B 1 90 ? -12.219 30.01 1.371 1 97.36 90 LEU B N 1
ATOM 3007 C CA . LEU B 1 90 ? -13.119 28.865 1.288 1 97.36 90 LEU B CA 1
ATOM 3008 C C . LEU B 1 90 ? -13.23 28.364 -0.148 1 97.36 90 LEU B C 1
ATOM 3010 O O . LEU B 1 90 ? -13.534 29.138 -1.059 1 97.36 90 LEU B O 1
ATOM 3014 N N . VAL B 1 91 ? -12.983 27.113 -0.329 1 97.15 91 VAL B N 1
ATOM 3015 C CA . VAL B 1 91 ? -13.051 26.559 -1.677 1 97.15 91 VAL B CA 1
ATOM 3016 C C . VAL B 1 91 ? -13.948 25.323 -1.684 1 97.15 91 VAL B C 1
ATOM 3018 O O . VAL B 1 91 ? -13.528 24.241 -1.267 1 97.15 91 VAL B O 1
ATOM 3021 N N . ALA B 1 92 ? -15.131 25.475 -2.183 1 95.62 92 ALA B N 1
ATOM 3022 C CA . ALA B 1 92 ? -16.009 24.338 -2.444 1 95.62 92 ALA B CA 1
ATOM 3023 C C . ALA B 1 92 ? -15.561 23.573 -3.686 1 95.62 92 ALA B C 1
ATOM 3025 O O . ALA B 1 92 ? -15.704 24.062 -4.809 1 95.62 92 ALA B O 1
ATOM 3026 N N . LEU B 1 93 ? -15.017 22.394 -3.474 1 93.29 93 LEU B N 1
ATOM 3027 C CA . LEU B 1 93 ? -14.324 21.702 -4.556 1 93.29 93 LEU B CA 1
ATOM 3028 C C . LEU B 1 93 ? -14.532 20.194 -4.457 1 93.29 93 LEU B C 1
ATOM 3030 O O . LEU B 1 93 ? -14.404 19.615 -3.376 1 93.29 93 LEU B O 1
ATOM 3034 N N . ASP B 1 94 ? -15.004 19.652 -5.525 1 92.43 94 ASP B N 1
ATOM 3035 C CA . ASP B 1 94 ? -14.86 18.209 -5.685 1 92.43 94 ASP B CA 1
ATOM 3036 C C . ASP B 1 94 ? -13.413 17.832 -5.994 1 92.43 94 ASP B C 1
ATOM 3038 O O . ASP B 1 94 ? -12.915 18.105 -7.089 1 92.43 94 ASP B O 1
ATOM 3042 N N . ILE B 1 95 ? -12.82 17.157 -5.076 1 91.9 95 ILE B N 1
ATOM 3043 C CA . ILE B 1 95 ? -11.379 16.938 -5.143 1 91.9 95 ILE B CA 1
ATOM 3044 C C . ILE B 1 95 ? -11.049 16.031 -6.327 1 91.9 95 ILE B C 1
ATOM 3046 O O . ILE B 1 95 ? -9.885 15.907 -6.716 1 91.9 95 ILE B O 1
ATOM 3050 N N . THR B 1 96 ? -12.04 15.37 -6.939 1 90.98 96 THR B N 1
ATOM 3051 C CA . THR B 1 96 ? -11.796 14.523 -8.101 1 90.98 96 THR B CA 1
ATOM 3052 C C . THR B 1 96 ? -11.662 15.365 -9.366 1 90.98 96 THR B C 1
ATOM 3054 O O . THR B 1 96 ? -11.286 14.853 -10.423 1 90.98 96 THR B O 1
ATOM 3057 N N . ASN B 1 97 ? -12.004 16.615 -9.264 1 94.49 97 ASN B N 1
ATOM 3058 C CA . ASN B 1 97 ? -11.729 17.552 -10.348 1 94.49 97 ASN B CA 1
ATOM 3059 C C . ASN B 1 97 ? -10.298 18.077 -10.287 1 94.49 97 ASN B C 1
ATOM 3061 O O . ASN B 1 97 ? -10.047 19.144 -9.724 1 94.49 97 ASN B O 1
ATOM 3065 N N . HIS B 1 98 ? -9.41 17.47 -10.975 1 94.15 98 HIS B N 1
ATOM 3066 C CA . HIS B 1 98 ? -7.98 17.706 -10.816 1 94.15 98 HIS B CA 1
ATOM 3067 C C . HIS B 1 98 ? -7.579 19.063 -11.384 1 94.15 98 HIS B C 1
ATOM 3069 O O . HIS B 1 98 ? -6.67 19.714 -10.864 1 94.15 98 HIS B O 1
ATOM 3075 N N . ALA B 1 99 ? -8.249 19.438 -12.423 1 92.52 99 ALA B N 1
ATOM 3076 C CA . ALA B 1 99 ? -7.988 20.768 -12.968 1 92.52 99 ALA B CA 1
ATOM 3077 C C . ALA B 1 99 ? -8.316 21.854 -11.946 1 92.52 99 ALA B C 1
ATOM 3079 O O . ALA B 1 99 ? -7.573 22.828 -11.806 1 92.52 99 ALA B O 1
ATOM 3080 N N . ALA B 1 100 ? -9.408 21.7 -11.241 1 95.73 100 ALA B N 1
ATOM 3081 C CA . ALA B 1 100 ? -9.81 22.654 -10.211 1 95.73 100 ALA B CA 1
ATOM 3082 C C . ALA B 1 100 ? -8.818 22.661 -9.052 1 95.73 100 ALA B C 1
ATOM 3084 O O . ALA B 1 100 ? -8.582 23.702 -8.434 1 95.73 100 ALA B O 1
ATOM 3085 N N . VAL B 1 101 ? -8.226 21.507 -8.758 1 95.58 101 VAL B N 1
ATOM 3086 C CA . VAL B 1 101 ? -7.207 21.437 -7.715 1 95.58 101 VAL B CA 1
ATOM 3087 C C . VAL B 1 101 ? -5.995 22.274 -8.119 1 95.58 101 VAL B C 1
ATOM 3089 O O . VAL B 1 101 ? -5.434 23.001 -7.296 1 95.58 101 VAL B O 1
ATOM 3092 N N . GLY B 1 102 ? -5.615 22.119 -9.386 1 93.53 102 GLY B N 1
ATOM 3093 C CA . GLY B 1 102 ? -4.534 22.968 -9.861 1 93.53 102 GLY B CA 1
ATOM 3094 C C . GLY B 1 102 ? -4.832 24.449 -9.719 1 93.53 102 GLY B C 1
ATOM 3095 O O . GLY B 1 102 ? -3.982 25.218 -9.263 1 93.53 102 GLY B O 1
ATOM 3096 N N . GLN B 1 103 ? -5.995 24.861 -10.001 1 96.28 103 GLN B N 1
ATOM 3097 C CA . GLN B 1 103 ? -6.423 26.254 -9.932 1 96.28 103 GLN B CA 1
ATOM 3098 C C . GLN B 1 103 ? -6.467 26.744 -8.487 1 96.28 103 GLN B C 1
ATOM 3100 O O . GLN B 1 103 ? -6.299 27.937 -8.225 1 96.28 103 GLN B O 1
ATOM 3105 N N . LEU B 1 104 ? -6.747 25.837 -7.612 1 97.1 104 LEU B N 1
ATOM 3106 C CA . LEU B 1 104 ? -6.756 26.165 -6.191 1 97.1 104 LEU B CA 1
ATOM 3107 C C . LEU B 1 104 ? -5.444 26.825 -5.777 1 97.1 104 LEU B C 1
ATOM 3109 O O . LEU B 1 104 ? -5.449 27.848 -5.088 1 97.1 104 LEU B O 1
ATOM 3113 N N . PHE B 1 105 ? -4.339 26.342 -6.181 1 95.09 105 PHE B N 1
ATOM 3114 C CA . PHE B 1 105 ? -3.041 26.836 -5.737 1 95.09 105 PHE B CA 1
ATOM 3115 C C . PHE B 1 105 ? -2.714 28.17 -6.398 1 95.09 105 PHE B C 1
ATOM 3117 O O . PHE B 1 105 ? -2.013 29.001 -5.817 1 95.09 105 PHE B O 1
ATOM 3124 N N . ASP B 1 106 ? -3.315 28.398 -7.54 1 94.55 106 ASP B N 1
ATOM 3125 C CA . ASP B 1 106 ? -3.254 29.736 -8.121 1 94.55 106 ASP B CA 1
ATOM 3126 C C . ASP B 1 106 ? -4.035 30.738 -7.274 1 94.55 106 ASP B C 1
ATOM 3128 O O . ASP B 1 106 ? -3.567 31.853 -7.033 1 94.55 106 ASP B O 1
ATOM 3132 N N . LYS B 1 107 ? -5.18 30.337 -6.87 1 96.77 107 LYS B N 1
ATOM 3133 C CA . LYS B 1 107 ? -6.026 31.182 -6.032 1 96.77 107 LYS B CA 1
ATOM 3134 C C . LYS B 1 107 ? -5.338 31.509 -4.709 1 96.77 107 LYS B C 1
ATOM 3136 O O . LYS B 1 107 ? -5.502 32.607 -4.173 1 96.77 107 LYS B O 1
ATOM 3141 N N . ILE B 1 108 ? -4.601 30.572 -4.18 1 97.77 108 ILE B N 1
ATOM 3142 C CA . ILE B 1 108 ? -3.893 30.766 -2.919 1 97.77 108 ILE B CA 1
ATOM 3143 C C . ILE B 1 108 ? -2.84 31.859 -3.081 1 97.77 108 ILE B C 1
ATOM 3145 O O . ILE B 1 108 ? -2.76 32.779 -2.263 1 97.77 108 ILE B O 1
ATOM 3149 N N . GLN B 1 109 ? -2.123 31.764 -4.132 1 94.96 109 GLN B N 1
ATOM 3150 C CA . GLN B 1 109 ? -1.11 32.779 -4.403 1 94.96 109 GLN B CA 1
ATOM 3151 C C . GLN B 1 109 ? -1.744 34.157 -4.573 1 94.96 109 GLN B C 1
ATOM 3153 O O . GLN B 1 109 ? -1.221 35.153 -4.069 1 94.96 109 GLN B O 1
ATOM 3158 N N . ALA B 1 110 ? -2.775 34.187 -5.267 1 96.34 110 ALA B N 1
ATOM 3159 C CA . ALA B 1 110 ? -3.464 35.451 -5.516 1 96.34 110 ALA B CA 1
ATOM 3160 C C . ALA B 1 110 ? -4.025 36.034 -4.222 1 96.34 110 ALA B C 1
ATOM 3162 O O . ALA B 1 110 ? -3.982 37.248 -4.011 1 96.34 110 ALA B O 1
ATOM 3163 N N . ARG B 1 111 ? -4.569 35.229 -3.366 1 97.14 111 ARG B N 1
ATOM 3164 C CA . ARG B 1 111 ? -5.252 35.651 -2.147 1 97.14 111 ARG B CA 1
ATOM 3165 C C . ARG B 1 111 ? -4.253 36.104 -1.088 1 97.14 111 ARG B C 1
ATOM 3167 O O . ARG B 1 111 ? -4.484 37.095 -0.393 1 97.14 111 ARG B O 1
ATOM 3174 N N . PHE B 1 112 ? -3.144 35.379 -0.979 1 97.56 112 PHE B N 1
ATOM 3175 C CA . PHE B 1 112 ? -2.269 35.592 0.168 1 97.56 112 PHE B CA 1
ATOM 3176 C C . PHE B 1 112 ? -0.96 36.241 -0.264 1 97.56 112 PHE B C 1
ATOM 3178 O O . PHE B 1 112 ? -0.163 36.662 0.577 1 97.56 112 PHE B O 1
ATOM 3185 N N . GLY B 1 113 ? -0.638 36.3 -1.566 1 95.63 113 GLY B N 1
ATOM 3186 C CA . GLY B 1 113 ? 0.593 36.87 -2.089 1 95.63 113 GLY B CA 1
ATOM 3187 C C . GLY B 1 113 ? 1.798 35.969 -1.893 1 95.63 113 GLY B C 1
ATOM 3188 O O . GLY B 1 113 ? 2.94 36.425 -1.969 1 95.63 113 GLY B O 1
ATOM 3189 N N . ARG B 1 114 ? 1.528 34.778 -1.513 1 94.88 114 ARG B N 1
ATOM 3190 C CA . ARG B 1 114 ? 2.584 33.793 -1.302 1 94.88 114 ARG B CA 1
ATOM 3191 C C . ARG B 1 114 ? 2.034 32.373 -1.39 1 94.88 114 ARG B C 1
ATOM 3193 O O . ARG B 1 114 ? 0.818 32.171 -1.382 1 94.88 114 ARG B O 1
ATOM 3200 N N . HIS B 1 115 ? 2.918 31.435 -1.471 1 95.24 115 HIS B N 1
ATOM 3201 C CA . HIS B 1 115 ? 2.561 30.021 -1.472 1 95.24 115 HIS B CA 1
ATOM 3202 C C . HIS B 1 115 ? 2.165 29.551 -0.076 1 95.24 115 HIS B C 1
ATOM 3204 O O . HIS B 1 115 ? 2.504 30.196 0.919 1 95.24 115 HIS B O 1
ATOM 3210 N N . ALA B 1 116 ? 1.435 28.482 -0.006 1 97.07 116 ALA B N 1
ATOM 3211 C CA . ALA B 1 116 ? 1.177 27.807 1.264 1 97.07 116 ALA B CA 1
ATOM 3212 C C . ALA B 1 116 ? 2.412 27.051 1.744 1 97.07 116 ALA B C 1
ATOM 3214 O O . ALA B 1 116 ? 3.181 26.527 0.934 1 97.07 116 ALA B O 1
ATOM 3215 N N . ASN B 1 117 ? 2.534 26.956 3.023 1 94.58 117 ASN B N 1
ATOM 3216 C CA . ASN B 1 117 ? 3.684 26.278 3.611 1 94.58 117 ASN B CA 1
ATOM 3217 C C . ASN B 1 117 ? 3.312 24.894 4.135 1 94.58 117 ASN B C 1
ATOM 3219 O O . ASN B 1 117 ? 4.188 24.067 4.392 1 94.58 117 ASN B O 1
ATOM 3223 N N . THR B 1 118 ? 2.07 24.723 4.37 1 97.4 118 THR B N 1
ATOM 3224 C CA . THR B 1 118 ? 1.619 23.47 4.965 1 97.4 118 THR B CA 1
ATOM 3225 C C . THR B 1 118 ? 0.376 22.949 4.251 1 97.4 118 THR B C 1
ATOM 3227 O O . THR B 1 118 ? -0.551 23.712 3.97 1 97.4 118 THR B O 1
ATOM 3230 N N . LEU B 1 119 ? 0.402 21.72 3.893 1 97.61 119 LEU B N 1
ATOM 3231 C CA . LEU B 1 119 ? -0.743 20.994 3.355 1 97.61 119 LEU B CA 1
ATOM 3232 C C . LEU B 1 119 ? -1.186 19.89 4.31 1 97.61 119 LEU B C 1
ATOM 3234 O O . LEU B 1 119 ? -0.385 19.03 4.684 1 97.61 119 LEU B O 1
ATOM 3238 N N . VAL B 1 120 ? -2.405 19.925 4.782 1 97.59 120 VAL B N 1
ATOM 3239 C CA . VAL B 1 120 ? -3.007 18.86 5.577 1 97.59 120 VAL B CA 1
ATOM 3240 C C . VAL B 1 120 ? -4.105 18.17 4.77 1 97.59 120 VAL B C 1
ATOM 3242 O O . VAL B 1 120 ? -5.142 18.771 4.48 1 97.59 120 VAL B O 1
ATOM 3245 N N . THR B 1 121 ? -3.846 16.989 4.415 1 96.37 121 THR B N 1
ATOM 3246 C CA . THR B 1 121 ? -4.853 16.213 3.7 1 96.37 121 THR B CA 1
ATOM 3247 C C . THR B 1 121 ? -5.625 15.313 4.662 1 96.37 121 THR B C 1
ATOM 3249 O O . THR B 1 121 ? -5.061 14.38 5.236 1 96.37 121 THR B O 1
ATOM 3252 N N . ASN B 1 122 ? -6.89 15.546 4.741 1 90.06 122 ASN B N 1
ATOM 3253 C CA . ASN B 1 122 ? -7.76 14.863 5.693 1 90.06 122 ASN B CA 1
ATOM 3254 C C . ASN B 1 122 ? -8.976 14.252 5.003 1 90.06 122 ASN B C 1
ATOM 3256 O O . ASN B 1 122 ? -9.684 13.434 5.593 1 90.06 122 ASN B O 1
ATOM 3260 N N . ALA B 1 123 ? -9.195 14.656 3.805 1 80.44 123 ALA B N 1
ATOM 3261 C CA . ALA B 1 123 ? -10.3 14.073 3.049 1 80.44 123 ALA B CA 1
ATOM 3262 C C . ALA B 1 123 ? -10.087 12.579 2.829 1 80.44 123 ALA B C 1
ATOM 3264 O O . ALA B 1 123 ? -8.968 12.139 2.552 1 80.44 123 ALA B O 1
ATOM 3265 N N . GLY B 1 124 ? -11.073 11.818 3.086 1 80.85 124 GLY B N 1
ATOM 3266 C CA . GLY B 1 124 ? -11.009 10.378 2.896 1 80.85 124 GLY B CA 1
ATOM 3267 C C . GLY B 1 124 ? -12.373 9.714 2.896 1 80.85 124 GLY B C 1
ATOM 3268 O O . GLY B 1 124 ? -13.372 10.336 3.263 1 80.85 124 GLY B O 1
ATOM 3269 N N . VAL B 1 125 ? -12.403 8.545 2.405 1 80.61 125 VAL B N 1
ATOM 3270 C CA . VAL B 1 125 ? -13.642 7.773 2.383 1 80.61 125 VAL B CA 1
ATOM 3271 C C . VAL B 1 125 ? -13.35 6.317 2.739 1 80.61 125 VAL B C 1
ATOM 3273 O O . VAL B 1 125 ? -12.222 5.845 2.574 1 80.61 125 VAL B O 1
ATOM 3276 N N . SER B 1 126 ? -14.274 5.695 3.344 1 80.56 126 SER B N 1
ATOM 3277 C CA . SER B 1 126 ? -14.338 4.244 3.49 1 80.56 126 SER B CA 1
ATOM 3278 C C . SER B 1 126 ? -15.583 3.676 2.816 1 80.56 126 SER B C 1
ATOM 3280 O O . SER B 1 126 ? -16.662 3.655 3.41 1 80.56 126 SER B O 1
ATOM 3282 N N . ALA B 1 127 ? -15.326 3.338 1.614 1 74.81 127 ALA B N 1
ATOM 3283 C CA . ALA B 1 127 ? -16.417 2.761 0.833 1 74.81 127 ALA B CA 1
ATOM 3284 C C . ALA B 1 127 ? -16.304 1.24 0.772 1 74.81 127 ALA B C 1
ATOM 3286 O O . ALA B 1 127 ? -15.22 0.684 0.964 1 74.81 127 ALA B O 1
ATOM 3287 N N . ALA B 1 128 ? -17.426 0.569 0.577 1 66.11 128 ALA B N 1
ATOM 3288 C CA . ALA B 1 128 ? -17.482 -0.881 0.414 1 66.11 128 ALA B CA 1
ATOM 3289 C C . ALA B 1 128 ? -17.133 -1.593 1.718 1 66.11 128 ALA B C 1
ATOM 3291 O O . ALA B 1 128 ? -16.441 -2.613 1.71 1 66.11 128 ALA B O 1
ATOM 3292 N N . ALA B 1 129 ? -17.481 -0.895 2.846 1 66.15 129 ALA B N 1
ATOM 3293 C CA . ALA B 1 129 ? -17.306 -1.575 4.127 1 66.15 129 ALA B CA 1
ATOM 3294 C C . ALA B 1 129 ? -18.284 -2.739 4.268 1 66.15 129 ALA B C 1
ATOM 3296 O O . ALA B 1 129 ? -19.373 -2.716 3.691 1 66.15 129 ALA B O 1
ATOM 3297 N N . ASN B 1 130 ? -17.721 -3.818 4.728 1 61.98 130 ASN B N 1
ATOM 3298 C CA . ASN B 1 130 ? -18.637 -4.941 4.894 1 61.98 130 ASN B CA 1
ATOM 3299 C C . ASN B 1 130 ? -18.956 -5.193 6.365 1 61.98 130 ASN B C 1
ATOM 3301 O O . ASN B 1 130 ? -18.2 -4.781 7.247 1 61.98 130 ASN B O 1
ATOM 3305 N N . ASP B 1 131 ? -20.291 -5.21 6.702 1 56.36 131 ASP B N 1
ATOM 3306 C CA . ASP B 1 131 ? -20.794 -5.416 8.057 1 56.36 131 ASP B CA 1
ATOM 3307 C C . ASP B 1 131 ? -20.194 -6.675 8.68 1 56.36 131 ASP B C 1
ATOM 3309 O O . ASP B 1 131 ? -20.877 -7.402 9.404 1 56.36 131 ASP B O 1
ATOM 3313 N N . GLY B 1 132 ? -18.966 -6.97 8.509 1 53.94 132 GLY B N 1
ATOM 3314 C CA . GLY B 1 132 ? -18.408 -7.993 9.379 1 53.94 132 GLY B CA 1
ATOM 3315 C C . GLY B 1 132 ? -17.951 -9.23 8.63 1 53.94 132 GLY B C 1
ATOM 3316 O O . GLY B 1 132 ? -17.451 -10.18 9.236 1 53.94 132 GLY B O 1
ATOM 3317 N N . GLY B 1 133 ? -18.151 -9.308 7.23 1 53.88 133 GLY B N 1
ATOM 3318 C CA . GLY B 1 133 ? -17.59 -10.511 6.637 1 53.88 133 GLY B CA 1
ATOM 3319 C C . GLY B 1 133 ? -16.95 -10.266 5.283 1 53.88 133 GLY B C 1
ATOM 3320 O O . GLY B 1 133 ? -17.002 -9.152 4.758 1 53.88 133 GLY B O 1
ATOM 3321 N N . PRO B 1 134 ? -16.146 -11.406 4.981 1 55.84 134 PRO B N 1
ATOM 3322 C CA . PRO B 1 134 ? -15.302 -11.239 3.796 1 55.84 134 PRO B CA 1
ATOM 3323 C C . PRO B 1 134 ? -16.112 -11.02 2.52 1 55.84 134 PRO B C 1
ATOM 3325 O O . PRO B 1 134 ? -17.003 -11.813 2.207 1 55.84 134 PRO B O 1
ATOM 3328 N N . THR B 1 135 ? -16.377 -9.878 2.006 1 67.18 135 THR B N 1
ATOM 3329 C CA . THR B 1 135 ? -17.292 -9.451 0.954 1 67.18 135 THR B CA 1
ATOM 3330 C C . THR B 1 135 ? -16.526 -9.096 -0.318 1 67.18 135 THR B C 1
ATOM 3332 O O . THR B 1 135 ? -17.083 -8.487 -1.234 1 67.18 135 THR B O 1
ATOM 3335 N N . VAL B 1 136 ? -15.292 -9.905 -0.471 1 76.4 136 VAL B N 1
ATOM 3336 C CA . VAL B 1 136 ? -14.56 -9.391 -1.624 1 76.4 136 VAL B CA 1
ATOM 3337 C C . VAL B 1 136 ? -15.318 -9.723 -2.907 1 76.4 136 VAL B C 1
ATOM 3339 O O . VAL B 1 136 ? -15.44 -8.879 -3.798 1 76.4 136 VAL B O 1
ATOM 3342 N N . TYR B 1 137 ? -15.905 -10.969 -2.89 1 78.34 137 TYR B N 1
ATOM 3343 C CA . TYR B 1 137 ? -16.571 -11.417 -4.108 1 78.34 137 TYR B CA 1
ATOM 3344 C C . TYR B 1 137 ? -17.885 -10.673 -4.317 1 78.34 137 TYR B C 1
ATOM 3346 O O . TYR B 1 137 ? -18.428 -10.659 -5.424 1 78.34 137 TYR B O 1
ATOM 3354 N N . GLU B 1 138 ? -18.295 -10.015 -3.279 1 79.93 138 GLU B N 1
ATOM 3355 C CA . GLU B 1 138 ? -19.554 -9.283 -3.369 1 79.93 138 GLU B CA 1
ATOM 3356 C C . GLU B 1 138 ? -19.312 -7.792 -3.59 1 79.93 138 GLU B C 1
ATOM 3358 O O . GLU B 1 138 ? -20.25 -7.039 -3.858 1 79.93 138 GLU B O 1
ATOM 3363 N N . ALA B 1 139 ? -18.154 -7.422 -3.517 1 83.63 139 ALA B N 1
ATOM 3364 C CA . ALA B 1 139 ? -17.855 -5.995 -3.6 1 83.63 139 ALA B CA 1
ATOM 3365 C C . ALA B 1 139 ? -18.179 -5.446 -4.987 1 83.63 139 ALA B C 1
ATOM 3367 O O . ALA B 1 139 ? -17.918 -6.103 -5.998 1 83.63 139 ALA B O 1
ATOM 3368 N N . GLU B 1 140 ? -18.82 -4.343 -4.985 1 88.71 140 GLU B N 1
ATOM 3369 C CA . GLU B 1 140 ? -18.949 -3.616 -6.244 1 88.71 140 GLU B CA 1
ATOM 3370 C C . GLU B 1 140 ? -17.634 -2.946 -6.633 1 88.71 140 GLU B C 1
ATOM 3372 O O . GLU B 1 140 ? -17.065 -2.182 -5.85 1 88.71 140 GLU B O 1
ATOM 3377 N N . VAL B 1 141 ? -17.248 -3.176 -7.835 1 91.53 141 VAL B N 1
ATOM 3378 C CA . VAL B 1 141 ? -15.916 -2.783 -8.283 1 91.53 141 VAL B CA 1
ATOM 3379 C C . VAL B 1 141 ? -15.736 -1.277 -8.107 1 91.53 141 VAL B C 1
ATOM 3381 O O . VAL B 1 141 ? -14.725 -0.825 -7.564 1 91.53 141 VAL B O 1
ATOM 3384 N N . ASP B 1 142 ? -16.705 -0.531 -8.503 1 92.23 142 ASP B N 1
ATOM 3385 C CA . ASP B 1 142 ? -16.562 0.921 -8.472 1 92.23 142 ASP B CA 1
ATOM 3386 C C . ASP B 1 142 ? -16.543 1.44 -7.036 1 92.23 142 ASP B C 1
ATOM 3388 O O . ASP B 1 142 ? -15.815 2.384 -6.721 1 92.23 142 ASP B O 1
ATOM 3392 N N . LYS B 1 143 ? -17.329 0.858 -6.177 1 90.04 143 LYS B N 1
ATOM 3393 C CA . LYS B 1 143 ? -17.325 1.258 -4.773 1 90.04 143 LYS B CA 1
ATOM 3394 C C . LYS B 1 143 ? -15.999 0.905 -4.105 1 90.04 143 LYS B C 1
ATOM 3396 O O . LYS B 1 143 ? -15.457 1.698 -3.332 1 90.04 143 LYS B O 1
ATOM 3401 N N . TRP B 1 144 ? -15.557 -0.255 -4.405 1 91.58 144 TRP B N 1
ATOM 3402 C CA . TRP B 1 144 ? -14.264 -0.704 -3.899 1 91.58 144 TRP B CA 1
ATOM 3403 C C . TRP B 1 144 ? -13.149 0.239 -4.338 1 91.58 144 TRP B C 1
ATOM 3405 O O . TRP B 1 144 ? -12.328 0.662 -3.521 1 91.58 144 TRP B O 1
ATOM 3415 N N . TRP B 1 145 ? -13.223 0.623 -5.584 1 94.27 145 TRP B N 1
ATOM 3416 C CA . TRP B 1 145 ? -12.162 1.41 -6.204 1 94.27 145 TRP B CA 1
ATOM 3417 C C . TRP B 1 145 ? -12.244 2.87 -5.772 1 94.27 145 TRP B C 1
ATOM 3419 O O . TRP B 1 145 ? -11.23 3.571 -5.734 1 94.27 145 TRP B O 1
ATOM 3429 N N . LYS B 1 146 ? -13.388 3.33 -5.424 1 94.21 146 LYS B N 1
ATOM 3430 C CA . LYS B 1 146 ? -13.57 4.702 -4.957 1 94.21 146 LYS B CA 1
ATOM 3431 C C . LYS B 1 146 ? -12.648 5.008 -3.779 1 94.21 146 LYS B C 1
ATOM 3433 O O . LYS B 1 146 ? -12.16 6.131 -3.643 1 94.21 146 LYS B O 1
ATOM 3438 N N . ASN B 1 147 ? -12.347 4.019 -2.964 1 94.15 147 ASN B N 1
ATOM 3439 C CA . ASN B 1 147 ? -11.4 4.182 -1.866 1 94.15 147 ASN B CA 1
ATOM 3440 C C . ASN B 1 147 ? -10.042 4.669 -2.365 1 94.15 147 ASN B C 1
ATOM 3442 O O . ASN B 1 147 ? -9.459 5.59 -1.79 1 94.15 147 ASN B O 1
ATOM 3446 N N . PHE B 1 148 ? -9.57 4.136 -3.45 1 96.64 148 PHE B N 1
ATOM 3447 C CA . PHE B 1 148 ? -8.263 4.494 -3.987 1 96.64 148 PHE B CA 1
ATOM 3448 C C . PHE B 1 148 ? -8.314 5.852 -4.677 1 96.64 148 PHE B C 1
ATOM 3450 O O . PHE B 1 148 ? -7.384 6.651 -4.555 1 96.64 148 PHE B O 1
ATOM 3457 N N . GLU B 1 149 ? -9.357 6.114 -5.351 1 96.2 149 GLU B N 1
ATOM 3458 C CA . GLU B 1 149 ? -9.494 7.38 -6.066 1 96.2 149 GLU B CA 1
ATOM 3459 C C . GLU B 1 149 ? -9.47 8.563 -5.102 1 96.2 149 GLU B C 1
ATOM 3461 O O . GLU B 1 149 ? -8.898 9.611 -5.412 1 96.2 149 GLU B O 1
ATOM 3466 N N . ILE B 1 150 ? -10.011 8.35 -3.996 1 95.14 150 ILE B N 1
ATOM 3467 C CA . ILE B 1 150 ? -10.131 9.455 -3.051 1 95.14 150 ILE B CA 1
ATOM 3468 C C . ILE B 1 150 ? -8.937 9.453 -2.099 1 95.14 150 ILE B C 1
ATOM 3470 O O . ILE B 1 150 ? -8.236 10.459 -1.971 1 95.14 150 ILE B O 1
ATOM 3474 N N . ASN B 1 151 ? -8.628 8.335 -1.493 1 96.18 151 ASN B N 1
ATOM 3475 C CA . ASN B 1 151 ? -7.637 8.274 -0.425 1 96.18 151 ASN B CA 1
ATOM 3476 C C . ASN B 1 151 ? -6.215 8.329 -0.976 1 96.18 151 ASN B C 1
ATOM 3478 O O . ASN B 1 151 ? -5.307 8.837 -0.315 1 96.18 151 ASN B O 1
ATOM 3482 N N . THR B 1 152 ? -6.044 7.776 -2.189 1 97 152 THR B N 1
ATOM 3483 C CA . THR B 1 152 ? -4.701 7.659 -2.746 1 97 152 THR B CA 1
ATOM 3484 C C . THR B 1 152 ? -4.475 8.699 -3.839 1 97 152 THR B C 1
ATOM 3486 O O . THR B 1 152 ? -3.566 9.526 -3.739 1 97 152 THR B O 1
ATOM 3489 N N . LYS B 1 153 ? -5.34 8.686 -4.809 1 96.49 153 LYS B N 1
ATOM 3490 C CA . LYS B 1 153 ? -5.15 9.54 -5.978 1 96.49 153 LYS B CA 1
ATOM 3491 C C . LYS B 1 153 ? -5.227 11.016 -5.598 1 96.49 153 LYS B C 1
ATOM 3493 O O . LYS B 1 153 ? -4.382 11.813 -6.012 1 96.49 153 LYS B O 1
ATOM 3498 N N . GLU B 1 154 ? -6.171 11.358 -4.83 1 96.32 154 GLU B N 1
ATOM 3499 C CA . GLU B 1 154 ? -6.35 12.768 -4.498 1 96.32 154 GLU B CA 1
ATOM 3500 C C . GLU B 1 154 ? -5.216 13.275 -3.612 1 96.32 154 GLU B C 1
ATOM 3502 O O . GLU B 1 154 ? -4.784 14.422 -3.744 1 96.32 154 GLU B O 1
ATOM 3507 N N . PHE B 1 155 ? -4.701 12.446 -2.726 1 95.82 155 PHE B N 1
ATOM 3508 C CA . PHE B 1 155 ? -3.513 12.839 -1.977 1 95.82 155 PHE B CA 1
ATOM 3509 C C . PHE B 1 155 ? -2.35 13.127 -2.918 1 95.82 155 PHE B C 1
ATOM 3511 O O . PHE B 1 155 ? -1.647 14.127 -2.757 1 95.82 155 PHE B O 1
ATOM 3518 N N . PHE B 1 156 ? -2.125 12.29 -3.884 1 94.32 156 PHE B N 1
ATOM 3519 C CA . PHE B 1 156 ? -1.083 12.509 -4.881 1 94.32 156 PHE B CA 1
ATOM 3520 C C . PHE B 1 156 ? -1.315 13.817 -5.628 1 94.32 156 PHE B C 1
ATOM 3522 O O . PHE B 1 156 ? -0.392 14.619 -5.787 1 94.32 156 PHE B O 1
ATOM 3529 N N . VAL B 1 157 ? -2.511 14.053 -6.065 1 95.97 157 VAL B N 1
ATOM 3530 C CA . VAL B 1 157 ? -2.822 15.221 -6.882 1 95.97 157 VAL B CA 1
ATOM 3531 C C . VAL B 1 157 ? -2.575 16.496 -6.078 1 95.97 157 VAL B C 1
ATOM 3533 O O . VAL B 1 157 ? -1.93 17.428 -6.564 1 95.97 157 VAL B O 1
ATOM 3536 N N . PHE B 1 158 ? -3.019 16.534 -4.84 1 96.68 158 PHE B N 1
ATOM 3537 C CA . PHE B 1 158 ? -2.818 17.706 -3.996 1 96.68 158 PHE B CA 1
ATOM 3538 C C . PHE B 1 158 ? -1.334 17.932 -3.729 1 96.68 158 PHE B C 1
ATOM 3540 O O . PHE B 1 158 ? -0.854 19.066 -3.786 1 96.68 158 PHE B O 1
ATOM 3547 N N . THR B 1 159 ? -0.634 16.851 -3.443 1 94.67 159 THR B N 1
ATOM 3548 C CA . THR B 1 159 ? 0.791 16.989 -3.164 1 94.67 159 THR B CA 1
ATOM 3549 C C . THR B 1 159 ? 1.546 17.439 -4.411 1 94.67 159 THR B C 1
ATOM 3551 O O . THR B 1 159 ? 2.448 18.275 -4.329 1 94.67 159 THR B O 1
ATOM 3554 N N . LYS B 1 160 ? 1.16 16.864 -5.567 1 92.53 160 LYS B N 1
ATOM 3555 C CA . LYS B 1 160 ? 1.766 17.274 -6.831 1 92.53 160 LYS B CA 1
ATOM 3556 C C . LYS B 1 160 ? 1.646 18.782 -7.034 1 92.53 160 LYS B C 1
ATOM 3558 O O . LYS B 1 160 ? 2.648 19.466 -7.252 1 92.53 160 LYS B O 1
ATOM 3563 N N . TYR B 1 161 ? 0.523 19.282 -6.944 1 94.27 161 TYR B N 1
ATOM 3564 C CA . TYR B 1 161 ? 0.296 20.695 -7.228 1 94.27 161 TYR B CA 1
ATOM 3565 C C . TYR B 1 161 ? 0.852 21.571 -6.112 1 94.27 161 TYR B C 1
ATOM 3567 O O . TYR B 1 161 ? 1.368 22.661 -6.369 1 94.27 161 TYR B O 1
ATOM 3575 N N . PHE B 1 162 ? 0.756 21.156 -4.87 1 95.47 162 PHE B N 1
ATOM 3576 C CA . PHE B 1 162 ? 1.355 21.879 -3.754 1 95.47 162 PHE B CA 1
ATOM 3577 C C . PHE B 1 162 ? 2.85 22.073 -3.974 1 95.47 162 PHE B C 1
ATOM 3579 O O . PHE B 1 162 ? 3.355 23.195 -3.893 1 95.47 162 PHE B O 1
ATOM 3586 N N . ILE B 1 163 ? 3.516 20.972 -4.307 1 92.64 163 ILE B N 1
ATOM 3587 C CA . ILE B 1 163 ? 4.96 21.017 -4.507 1 92.64 163 ILE B CA 1
ATOM 3588 C C . ILE B 1 163 ? 5.284 21.863 -5.737 1 92.64 163 ILE B C 1
ATOM 3590 O O . ILE B 1 163 ? 6.238 22.644 -5.727 1 92.64 163 ILE B O 1
ATOM 3594 N N . SER B 1 164 ? 4.479 21.789 -6.773 1 91.04 164 SER B N 1
ATOM 3595 C CA . SER B 1 164 ? 4.729 22.491 -8.027 1 91.04 164 SER B CA 1
ATOM 3596 C C . SER B 1 164 ? 4.648 24.002 -7.841 1 91.04 164 SER B C 1
ATOM 3598 O O . SER B 1 164 ? 5.187 24.762 -8.648 1 91.04 164 SER B O 1
ATOM 3600 N N . THR B 1 165 ? 4.005 24.413 -6.821 1 92.08 165 THR B N 1
ATOM 3601 C CA . THR B 1 165 ? 3.789 25.847 -6.66 1 92.08 165 THR B CA 1
ATOM 3602 C C . THR B 1 165 ? 4.771 26.432 -5.649 1 92.08 165 THR B C 1
ATOM 3604 O O . THR B 1 165 ? 4.739 27.631 -5.368 1 92.08 165 THR B O 1
ATOM 3607 N N . LEU B 1 166 ? 5.533 25.547 -5.013 1 92.19 166 LEU B N 1
ATOM 3608 C CA . LEU B 1 166 ? 6.621 26.062 -4.189 1 92.19 166 LEU B CA 1
ATOM 3609 C C . LEU B 1 166 ? 7.621 26.843 -5.035 1 92.19 166 LEU B C 1
ATOM 3611 O O . LEU B 1 166 ? 7.828 26.526 -6.209 1 92.19 166 LEU B O 1
ATOM 3615 N N . PRO B 1 167 ? 8.261 27.815 -4.474 1 90.75 167 PRO B N 1
ATOM 3616 C CA . PRO B 1 167 ? 9.207 28.624 -5.247 1 90.75 167 PRO B CA 1
ATOM 3617 C C . PRO B 1 167 ? 10.341 27.795 -5.845 1 90.75 167 PRO B C 1
ATOM 3619 O O . PRO B 1 167 ? 10.854 28.126 -6.917 1 90.75 167 PRO B O 1
ATOM 3622 N N . SER B 1 168 ? 10.698 26.769 -5.074 1 85.48 168 SER B N 1
ATOM 3623 C CA . SER B 1 168 ? 11.712 25.834 -5.552 1 85.48 168 SER B CA 1
ATOM 3624 C C . SER B 1 168 ? 11.496 24.44 -4.972 1 85.48 168 SER B C 1
ATOM 3626 O O . SER B 1 168 ? 10.793 24.28 -3.972 1 85.48 168 SER B O 1
ATOM 3628 N N . PRO B 1 169 ? 12.143 23.499 -5.624 1 73.1 169 PRO B N 1
ATOM 3629 C CA . PRO B 1 169 ? 12.015 22.143 -5.086 1 73.1 169 PRO B CA 1
ATOM 3630 C C . PRO B 1 169 ? 12.652 21.993 -3.706 1 73.1 169 PRO B C 1
ATOM 3632 O O . PRO B 1 169 ? 12.44 20.983 -3.03 1 73.1 169 PRO B O 1
ATOM 3635 N N . THR B 1 170 ? 13.411 23.091 -3.292 1 81.35 170 THR B N 1
ATOM 3636 C CA . THR B 1 170 ? 14.091 23.008 -2.005 1 81.35 170 THR B CA 1
ATOM 3637 C C . THR B 1 170 ? 13.445 23.946 -0.99 1 81.35 170 THR B C 1
ATOM 3639 O O . THR B 1 170 ? 13.983 24.158 0.099 1 81.35 170 THR B O 1
ATOM 3642 N N . THR B 1 171 ? 12.348 24.52 -1.401 1 91.31 171 THR B N 1
ATOM 3643 C CA . THR B 1 171 ? 11.607 25.339 -0.448 1 91.31 171 THR B CA 1
ATOM 3644 C C . THR B 1 171 ? 11.021 24.478 0.667 1 91.31 171 THR B C 1
ATOM 3646 O O . THR B 1 171 ? 10.319 23.5 0.399 1 91.31 171 THR B O 1
ATOM 3649 N N . PRO B 1 172 ? 11.365 24.841 1.915 1 93.28 172 PRO B N 1
ATOM 3650 C CA . PRO B 1 172 ? 10.812 24.047 3.014 1 93.28 172 PRO B CA 1
ATOM 3651 C C . PRO B 1 172 ? 9.287 24.094 3.067 1 93.28 172 PRO B C 1
ATOM 3653 O O . PRO B 1 172 ? 8.691 25.158 2.879 1 93.28 172 PRO B O 1
ATOM 3656 N N . ALA B 1 173 ? 8.698 22.996 3.248 1 95.42 173 ALA B N 1
ATOM 3657 C CA . ALA B 1 173 ? 7.249 22.87 3.375 1 95.42 173 ALA B CA 1
ATOM 3658 C C . ALA B 1 173 ? 6.875 21.62 4.167 1 95.42 173 ALA B C 1
ATOM 3660 O O . ALA B 1 173 ? 7.727 20.77 4.437 1 95.42 173 ALA B O 1
ATOM 3661 N N . THR B 1 174 ? 5.669 21.624 4.661 1 97 174 THR B N 1
ATOM 3662 C CA . THR B 1 174 ? 5.184 20.509 5.468 1 97 174 THR B CA 1
ATOM 3663 C C . THR B 1 174 ? 3.916 19.914 4.863 1 97 174 THR B C 1
ATOM 3665 O O . THR B 1 174 ? 3.012 20.648 4.458 1 97 174 THR B O 1
ATOM 3668 N N . ILE B 1 175 ? 3.899 18.624 4.72 1 96.75 175 ILE B N 1
ATOM 3669 C CA . ILE B 1 175 ? 2.708 17.886 4.311 1 96.75 175 ILE B CA 1
ATOM 3670 C C . ILE B 1 175 ? 2.304 16.908 5.412 1 96.75 175 ILE B C 1
ATOM 3672 O O . ILE B 1 175 ? 3.131 16.133 5.898 1 96.75 175 ILE B O 1
ATOM 3676 N N . ILE B 1 176 ? 1.101 16.982 5.838 1 97.86 176 ILE B N 1
ATOM 3677 C CA . ILE B 1 176 ? 0.545 16.066 6.829 1 97.86 176 ILE B CA 1
ATOM 3678 C C . ILE B 1 176 ? -0.601 15.27 6.21 1 97.86 176 ILE B C 1
ATOM 3680 O O . ILE B 1 176 ? -1.566 15.85 5.706 1 97.86 176 ILE B O 1
ATOM 3684 N N . ASN B 1 177 ? -0.474 13.996 6.184 1 97.84 177 ASN B N 1
ATOM 3685 C CA . ASN B 1 177 ? -1.486 13.078 5.674 1 97.84 177 ASN B CA 1
ATOM 3686 C C . ASN B 1 177 ? -2.25 12.4 6.808 1 97.84 177 ASN B C 1
ATOM 3688 O O . ASN B 1 177 ? -1.676 11.621 7.571 1 97.84 177 ASN B O 1
ATOM 3692 N N . ILE B 1 178 ? -3.53 12.681 6.926 1 96.18 178 ILE B N 1
ATOM 3693 C CA . ILE B 1 178 ? -4.341 11.987 7.921 1 96.18 178 ILE B CA 1
ATOM 3694 C C . ILE B 1 178 ? -4.699 10.592 7.412 1 96.18 178 ILE B C 1
ATOM 3696 O O . ILE B 1 178 ? -5.523 10.447 6.506 1 96.18 178 ILE B O 1
ATOM 3700 N N . SER B 1 179 ? -4.098 9.667 7.969 1 94.67 179 SER B N 1
ATOM 3701 C CA . SER B 1 179 ? -4.274 8.269 7.591 1 94.67 179 SER B CA 1
ATOM 3702 C C . SER B 1 179 ? -5.087 7.511 8.636 1 94.67 179 SER B C 1
ATOM 3704 O O . SER B 1 179 ? -6.109 8.007 9.114 1 94.67 179 SER B O 1
ATOM 3706 N N . THR B 1 180 ? -4.718 6.262 8.922 1 91.67 180 THR B N 1
ATOM 3707 C CA . THR B 1 180 ? -5.373 5.389 9.89 1 91.67 180 THR B CA 1
ATOM 3708 C C . THR B 1 180 ? -4.455 4.238 10.289 1 91.67 180 THR B C 1
ATOM 3710 O O . THR B 1 180 ? -3.611 3.808 9.5 1 91.67 180 THR B O 1
ATOM 3713 N N . ALA B 1 181 ? -4.665 3.807 11.492 1 92.02 181 ALA B N 1
ATOM 3714 C CA . ALA B 1 181 ? -3.975 2.582 11.887 1 92.02 181 ALA B CA 1
ATOM 3715 C C . ALA B 1 181 ? -4.415 1.402 11.025 1 92.02 181 ALA B C 1
ATOM 3717 O O . ALA B 1 181 ? -3.687 0.416 10.893 1 92.02 181 ALA B O 1
ATOM 3718 N N . GLY B 1 182 ? -5.558 1.504 10.45 1 89.53 182 GLY B N 1
ATOM 3719 C CA . GLY B 1 182 ? -6.037 0.483 9.532 1 89.53 182 GLY B CA 1
ATOM 3720 C C . GLY B 1 182 ? -5.144 0.303 8.32 1 89.53 182 GLY B C 1
ATOM 3721 O O . GLY B 1 182 ? -5.25 -0.697 7.607 1 89.53 182 GLY B O 1
ATOM 3722 N N . ALA B 1 183 ? -4.261 1.235 8.058 1 92.03 183 ALA B N 1
ATOM 3723 C CA . ALA B 1 183 ? -3.344 1.172 6.923 1 92.03 183 ALA B CA 1
ATOM 3724 C C . ALA B 1 183 ? -2.24 0.147 7.167 1 92.03 183 ALA B C 1
ATOM 3726 O O . ALA B 1 183 ? -1.581 -0.301 6.225 1 92.03 183 ALA B O 1
ATOM 3727 N N . TRP B 1 184 ? -2.001 -0.137 8.37 1 90.14 184 TRP B N 1
ATOM 3728 C CA . TRP B 1 184 ? -0.86 -1.011 8.62 1 90.14 184 TRP B CA 1
ATOM 3729 C C . TRP B 1 184 ? -1.272 -2.219 9.454 1 90.14 184 TRP B C 1
ATOM 3731 O O . TRP B 1 184 ? -0.431 -3.043 9.822 1 90.14 184 TRP B O 1
ATOM 3741 N N . LEU B 1 185 ? -2.574 -2.288 9.781 1 86.61 185 LEU B N 1
ATOM 3742 C CA . LEU B 1 185 ? -3.146 -3.477 10.403 1 86.61 185 LEU B CA 1
ATOM 3743 C C . LEU B 1 185 ? -3.955 -4.284 9.392 1 86.61 185 LEU B C 1
ATOM 3745 O O . LEU B 1 185 ? -4.481 -3.727 8.426 1 86.61 185 LEU B O 1
ATOM 3749 N N . VAL B 1 186 ? -4.046 -5.552 9.617 1 83.59 186 VAL B N 1
ATOM 3750 C CA . VAL B 1 186 ? -4.82 -6.414 8.73 1 83.59 186 VAL B CA 1
ATOM 3751 C C . VAL B 1 186 ? -6.231 -6.593 9.284 1 83.59 186 VAL B C 1
ATOM 3753 O O . VAL B 1 186 ? -6.442 -7.359 10.228 1 83.59 186 VAL B O 1
ATOM 3756 N N . TYR B 1 187 ? -7.169 -5.763 8.767 1 74.44 187 TYR B N 1
ATOM 3757 C CA . TYR B 1 187 ? -8.588 -5.814 9.1 1 74.44 187 TYR B CA 1
ATOM 3758 C C . TYR B 1 187 ? -9.42 -6.2 7.884 1 74.44 187 TYR B C 1
ATOM 3760 O O . TYR B 1 187 ? -9.513 -5.437 6.92 1 74.44 187 TYR B O 1
ATOM 3768 N N . THR B 1 188 ? -10.06 -7.32 7.907 1 70.39 188 THR B N 1
ATOM 3769 C CA . THR B 1 188 ? -10.74 -7.833 6.722 1 70.39 188 THR B CA 1
ATOM 3770 C C . THR B 1 188 ? -12.018 -7.045 6.449 1 70.39 188 THR B C 1
ATOM 3772 O O . THR B 1 188 ? -12.463 -6.951 5.303 1 70.39 188 THR B O 1
ATOM 3775 N N . VAL B 1 189 ? -12.602 -6.432 7.378 1 65.59 189 VAL B N 1
ATOM 3776 C CA . VAL B 1 189 ? -13.892 -5.76 7.26 1 65.59 189 VAL B CA 1
ATOM 3777 C C . VAL B 1 189 ? -13.74 -4.495 6.418 1 65.59 189 VAL B C 1
ATOM 3779 O O . VAL B 1 189 ? -14.71 -4.017 5.824 1 65.59 189 VAL B O 1
ATOM 3782 N N . ALA B 1 190 ? -12.479 -4.053 6.212 1 76.43 190 ALA B N 1
ATOM 3783 C CA . ALA B 1 190 ? -12.253 -2.812 5.474 1 76.43 190 ALA B CA 1
ATOM 3784 C C . ALA B 1 190 ? -10.993 -2.905 4.618 1 76.43 190 ALA B C 1
ATOM 3786 O O . ALA B 1 190 ? -10.19 -1.97 4.581 1 76.43 190 ALA B O 1
ATOM 3787 N N . GLY B 1 191 ? -10.986 -3.944 3.889 1 85.5 191 GLY B N 1
ATOM 3788 C CA . GLY B 1 191 ? -9.753 -4.21 3.166 1 85.5 191 GLY B CA 1
ATOM 3789 C C . GLY B 1 191 ? -9.398 -3.121 2.171 1 85.5 191 GLY B C 1
ATOM 3790 O O . GLY B 1 191 ? -8.258 -2.652 2.136 1 85.5 191 GLY B O 1
ATOM 3791 N N . ALA B 1 192 ? -10.445 -2.646 1.377 1 87.84 192 ALA B N 1
ATOM 3792 C CA . ALA B 1 192 ? -10.181 -1.631 0.361 1 87.84 192 ALA B CA 1
ATOM 3793 C C . ALA B 1 192 ? -9.748 -0.315 1 1 87.84 192 ALA B C 1
ATOM 3795 O O . ALA B 1 192 ? -8.829 0.347 0.512 1 87.84 192 ALA B O 1
ATOM 3796 N N . TYR B 1 193 ? -10.42 0.061 2.022 1 90.69 193 TYR B N 1
ATOM 3797 C CA . TYR B 1 193 ? -10.057 1.265 2.761 1 90.69 193 TYR B CA 1
ATOM 3798 C C . TYR B 1 193 ? -8.635 1.165 3.301 1 90.69 193 TYR B C 1
ATOM 3800 O O . TYR B 1 193 ? -7.811 2.052 3.066 1 90.69 193 TYR B O 1
ATOM 3808 N N . SER B 1 194 ? -8.34 0.046 3.953 1 92.55 194 SER B N 1
ATOM 3809 C CA . SER B 1 194 ? -7.045 -0.166 4.591 1 92.55 194 SER B CA 1
ATOM 3810 C C . SER B 1 194 ? -5.911 -0.102 3.573 1 92.55 194 SER B C 1
ATOM 3812 O O . SER B 1 194 ? -4.921 0.602 3.782 1 92.55 194 SER B O 1
ATOM 3814 N N . VAL B 1 195 ? -6.071 -0.751 2.502 1 94.73 195 VAL B N 1
ATOM 3815 C CA . VAL B 1 195 ? -5.003 -0.815 1.509 1 94.73 195 VAL B CA 1
ATOM 3816 C C . VAL B 1 195 ? -4.841 0.546 0.836 1 94.73 195 VAL B C 1
ATOM 3818 O O . VAL B 1 195 ? -3.723 0.962 0.524 1 94.73 195 VAL B O 1
ATOM 3821 N N . SER B 1 196 ? -5.921 1.258 0.558 1 96.03 196 SER B N 1
ATOM 3822 C CA . SER B 1 196 ? -5.837 2.583 -0.045 1 96.03 196 SER B CA 1
ATOM 3823 C C . SER B 1 196 ? -5.119 3.565 0.874 1 96.03 196 SER B C 1
ATOM 3825 O O . SER B 1 196 ? -4.353 4.412 0.41 1 96.03 196 SER B O 1
ATOM 3827 N N . LYS B 1 197 ? -5.361 3.457 2.129 1 96.29 197 LYS B N 1
ATOM 3828 C CA . LYS B 1 197 ? -4.699 4.328 3.096 1 96.29 197 LYS B CA 1
ATOM 3829 C C . LYS B 1 197 ? -3.233 3.943 3.27 1 96.29 197 LYS B C 1
ATOM 3831 O O . LYS B 1 197 ? -2.382 4.806 3.498 1 96.29 197 LYS B O 1
ATOM 3836 N N . LEU B 1 198 ? -2.944 2.671 3.187 1 96.72 198 LEU B N 1
ATOM 3837 C CA . LEU B 1 198 ? -1.546 2.253 3.161 1 96.72 198 LEU B CA 1
ATOM 3838 C C . LEU B 1 198 ? -0.815 2.878 1.978 1 96.72 198 LEU B C 1
ATOM 3840 O O . LEU B 1 198 ? 0.32 3.34 2.117 1 96.72 198 LEU B O 1
ATOM 3844 N N . ALA B 1 199 ? -1.466 2.858 0.851 1 96.79 199 ALA B N 1
ATOM 3845 C CA . ALA B 1 199 ? -0.865 3.453 -0.34 1 96.79 199 ALA B CA 1
ATOM 3846 C C . ALA B 1 199 ? -0.567 4.934 -0.122 1 96.79 199 ALA B C 1
ATOM 3848 O O . ALA B 1 199 ? 0.518 5.412 -0.462 1 96.79 199 ALA B O 1
ATOM 3849 N N . SER B 1 200 ? -1.496 5.63 0.424 1 96.88 200 SER B N 1
ATOM 3850 C CA . SER B 1 200 ? -1.287 7.046 0.708 1 96.88 200 SER B CA 1
ATOM 3851 C C . SER B 1 200 ? -0.156 7.247 1.711 1 96.88 200 SER B C 1
ATOM 3853 O O . SER B 1 200 ? 0.666 8.153 1.555 1 96.88 200 SER B O 1
ATOM 3855 N N . GLN B 1 201 ? -0.162 6.452 2.719 1 97 201 GLN B N 1
ATOM 3856 C CA . GLN B 1 201 ? 0.886 6.512 3.732 1 97 201 GLN B CA 1
ATOM 3857 C C . GLN B 1 201 ? 2.26 6.258 3.118 1 97 201 GLN B C 1
ATOM 3859 O O . GLN B 1 201 ? 3.222 6.966 3.423 1 97 201 GLN B O 1
ATOM 3864 N N . GLN B 1 202 ? 2.336 5.262 2.273 1 96.07 202 GLN B N 1
ATOM 3865 C CA . GLN B 1 202 ? 3.61 4.922 1.647 1 96.07 202 GLN B CA 1
ATOM 3866 C C . GLN B 1 202 ? 4.056 6.015 0.68 1 96.07 202 GLN B C 1
ATOM 3868 O O . GLN B 1 202 ? 5.255 6.228 0.488 1 96.07 202 GLN B O 1
ATOM 3873 N N . TRP B 1 203 ? 3.133 6.665 0.12 1 94.14 203 TRP B N 1
ATOM 3874 C CA . TRP B 1 203 ? 3.475 7.809 -0.718 1 94.14 203 TRP B CA 1
ATOM 3875 C C . TRP B 1 203 ? 4.212 8.873 0.088 1 94.14 203 TRP B C 1
ATOM 3877 O O . TRP B 1 203 ? 5.121 9.53 -0.425 1 94.14 203 TRP B O 1
ATOM 3887 N N . CYS B 1 204 ? 3.891 9.044 1.333 1 95.52 204 CYS B N 1
ATOM 3888 C CA . CYS B 1 204 ? 4.627 9.956 2.202 1 95.52 204 CYS B CA 1
ATOM 3889 C C . CYS B 1 204 ? 6.092 9.55 2.302 1 95.52 204 CYS B C 1
ATOM 3891 O O . CYS B 1 204 ? 6.983 10.398 2.224 1 95.52 204 CYS B O 1
ATOM 3893 N N . THR B 1 205 ? 6.283 8.292 2.446 1 95.19 205 THR B N 1
ATOM 3894 C CA . THR B 1 205 ? 7.645 7.775 2.534 1 95.19 205 THR B CA 1
ATOM 3895 C C . THR B 1 205 ? 8.409 8.041 1.239 1 95.19 205 THR B C 1
ATOM 3897 O O . THR B 1 205 ? 9.575 8.439 1.271 1 95.19 205 THR B O 1
ATOM 3900 N N . MET B 1 206 ? 7.726 7.868 0.124 1 92.22 206 MET B N 1
ATOM 3901 C CA . MET B 1 206 ? 8.352 8.118 -1.172 1 92.22 206 MET B CA 1
ATOM 3902 C C . MET B 1 206 ? 8.685 9.596 -1.339 1 92.22 206 MET B C 1
ATOM 3904 O O . MET B 1 206 ? 9.743 9.942 -1.869 1 92.22 206 MET B O 1
ATOM 3908 N N . LEU B 1 207 ? 7.812 10.431 -0.927 1 91.46 207 LEU B N 1
ATOM 3909 C CA . LEU B 1 207 ? 8.05 11.868 -1.009 1 91.46 207 LEU B CA 1
ATOM 3910 C C . LEU B 1 207 ? 9.247 12.27 -0.153 1 91.46 207 LEU B C 1
ATOM 3912 O O . LEU B 1 207 ? 10.071 13.084 -0.575 1 91.46 207 LEU B O 1
ATOM 3916 N N . ASN B 1 208 ? 9.297 11.724 1.042 1 92.81 208 ASN B N 1
ATOM 3917 C CA . ASN B 1 208 ? 10.448 12.006 1.894 1 92.81 208 ASN B CA 1
ATOM 3918 C C . ASN B 1 208 ? 11.753 11.568 1.236 1 92.81 208 ASN B C 1
ATOM 3920 O O . ASN B 1 208 ? 12.761 12.272 1.317 1 92.81 208 ASN B O 1
ATOM 3924 N N . ALA B 1 209 ? 11.717 10.43 0.629 1 89.62 209 ALA B N 1
ATOM 3925 C CA . ALA B 1 209 ? 12.914 9.926 -0.039 1 89.62 209 ALA B CA 1
ATOM 3926 C C . ALA B 1 209 ? 13.336 10.85 -1.178 1 89.62 209 ALA B C 1
ATOM 3928 O O . ALA B 1 209 ? 14.53 11.02 -1.438 1 89.62 209 ALA B O 1
ATOM 3929 N N . ALA B 1 210 ? 12.374 11.396 -1.818 1 86.22 210 ALA B N 1
ATOM 3930 C CA . ALA B 1 210 ? 12.645 12.234 -2.983 1 86.22 210 ALA B CA 1
ATOM 3931 C C . ALA B 1 210 ? 13.047 13.645 -2.562 1 86.22 210 ALA B C 1
ATOM 3933 O O . ALA B 1 210 ? 13.892 14.274 -3.203 1 86.22 210 ALA B O 1
ATOM 3934 N N . TYR B 1 211 ? 12.443 14.081 -1.462 1 86.52 211 TYR B N 1
ATOM 3935 C CA . TYR B 1 211 ? 12.576 15.494 -1.125 1 86.52 211 TYR B CA 1
ATOM 3936 C C . TYR B 1 211 ? 13.075 15.67 0.304 1 86.52 211 TYR B C 1
ATOM 3938 O O . TYR B 1 211 ? 12.97 16.758 0.876 1 86.52 211 TYR B O 1
ATOM 3946 N N . GLY B 1 212 ? 13.558 14.61 0.789 1 81.82 212 GLY B N 1
ATOM 3947 C CA . GLY B 1 212 ? 14.033 14.651 2.163 1 81.82 212 GLY B CA 1
ATOM 3948 C C . GLY B 1 212 ? 14.998 15.792 2.426 1 81.82 212 GLY B C 1
ATOM 3949 O O . GLY B 1 212 ? 15.83 16.117 1.577 1 81.82 212 GLY B O 1
ATOM 3950 N N . GLY B 1 213 ? 14.788 16.532 3.522 1 83.05 213 GLY B N 1
ATOM 3951 C CA . GLY B 1 213 ? 15.611 17.665 3.915 1 83.05 213 GLY B CA 1
ATOM 3952 C C . GLY B 1 213 ? 14.942 19.004 3.663 1 83.05 213 GLY B C 1
ATOM 3953 O O . GLY B 1 213 ? 15.309 20.011 4.272 1 83.05 213 GLY B O 1
ATOM 3954 N N . THR B 1 214 ? 13.991 18.954 2.757 1 88.71 214 THR B N 1
ATOM 3955 C CA . THR B 1 214 ? 13.279 20.2 2.493 1 88.71 214 THR B CA 1
ATOM 3956 C C . THR B 1 214 ? 11.784 20.033 2.752 1 88.71 214 THR B C 1
ATOM 3958 O O . THR B 1 214 ? 11.146 20.918 3.327 1 88.71 214 THR B O 1
ATOM 3961 N N . LEU B 1 215 ? 11.282 18.938 2.397 1 91.19 215 LEU B N 1
ATOM 3962 C CA . LEU B 1 215 ? 9.873 18.62 2.599 1 91.19 215 LEU B CA 1
ATOM 3963 C C . LEU B 1 215 ? 9.692 17.68 3.786 1 91.19 215 LEU B C 1
ATOM 3965 O O . LEU B 1 215 ? 10.312 16.615 3.84 1 91.19 215 LEU B O 1
ATOM 3969 N N . ALA B 1 216 ? 8.987 18.194 4.782 1 95.25 216 ALA B N 1
ATOM 3970 C CA . ALA B 1 216 ? 8.571 17.316 5.873 1 95.25 216 ALA B CA 1
ATOM 3971 C C . ALA B 1 216 ? 7.206 16.696 5.587 1 95.25 216 ALA B C 1
ATOM 3973 O O . ALA B 1 216 ? 6.22 17.412 5.399 1 95.25 216 ALA B O 1
ATOM 3974 N N . VAL B 1 217 ? 7.174 15.417 5.517 1 95.96 217 VAL B N 1
ATOM 3975 C CA . VAL B 1 217 ? 5.934 14.712 5.211 1 95.96 217 VAL B CA 1
ATOM 3976 C C . VAL B 1 217 ? 5.65 13.672 6.292 1 95.96 217 VAL B C 1
ATOM 3978 O O . VAL B 1 217 ? 6.443 12.749 6.498 1 95.96 217 VAL B O 1
ATOM 3981 N N . VAL B 1 218 ? 4.528 13.83 6.97 1 98.01 218 VAL B N 1
ATOM 3982 C CA . VAL B 1 218 ? 4.222 12.942 8.087 1 98.01 218 VAL B CA 1
ATOM 3983 C C . VAL B 1 218 ? 2.817 12.367 7.921 1 98.01 218 VAL B C 1
ATOM 3985 O O . VAL B 1 218 ? 1.885 13.087 7.555 1 98.01 218 VAL B O 1
ATOM 3988 N N . SER B 1 219 ? 2.7 11.056 8.1 1 98.14 219 SER B N 1
ATOM 3989 C CA . SER B 1 219 ? 1.396 10.402 8.133 1 98.14 219 SER B CA 1
ATOM 3990 C C . SER B 1 219 ? 0.898 10.233 9.564 1 98.14 219 SER B C 1
ATOM 3992 O O . SER B 1 219 ? 1.637 9.763 10.432 1 98.14 219 SER B O 1
ATOM 3994 N N . ILE B 1 220 ? -0.42 10.565 9.851 1 97.63 220 ILE B N 1
ATOM 3995 C CA . ILE B 1 220 ? -0.925 10.55 11.22 1 97.63 220 ILE B CA 1
ATOM 3996 C C . ILE B 1 220 ? -2.163 9.661 11.303 1 97.63 220 ILE B C 1
ATOM 3998 O O . ILE B 1 220 ? -3.12 9.846 10.548 1 97.63 220 ILE B O 1
ATOM 4002 N N . HIS B 1 221 ? -2.158 8.703 12.169 1 96.87 221 HIS B N 1
ATOM 4003 C CA . HIS B 1 221 ? -3.381 8.079 12.66 1 96.87 221 HIS B CA 1
ATOM 4004 C C . HIS B 1 221 ? -4.097 8.98 13.661 1 96.87 221 HIS B C 1
ATOM 4006 O O . HIS B 1 221 ? -3.56 9.275 14.731 1 96.87 221 HIS B O 1
ATOM 4012 N N . PRO B 1 222 ? -5.239 9.384 13.371 1 94.71 222 PRO B N 1
ATOM 4013 C CA . PRO B 1 222 ? -5.886 10.423 14.176 1 94.71 222 PRO B CA 1
ATOM 4014 C C . PRO B 1 222 ? -6.511 9.875 15.456 1 94.71 222 PRO B C 1
ATOM 4016 O O . PRO B 1 222 ? -7.009 10.644 16.283 1 94.71 222 PRO B O 1
ATOM 4019 N N . GLY B 1 223 ? -6.413 8.551 15.65 1 92.32 223 GLY B N 1
ATOM 4020 C CA . GLY B 1 223 ? -7.162 7.948 16.741 1 92.32 223 GLY B CA 1
ATOM 4021 C C . GLY B 1 223 ? -8.585 7.587 16.359 1 92.32 223 GLY B C 1
ATOM 4022 O O . GLY B 1 223 ? -8.914 7.506 15.174 1 92.32 223 GLY B O 1
ATOM 4023 N N . LEU B 1 224 ? -9.317 7.21 17.329 1 90.28 224 LEU B N 1
ATOM 4024 C CA . LEU B 1 224 ? -10.728 6.906 17.115 1 90.28 224 LEU B CA 1
ATOM 4025 C C . LEU B 1 224 ? -11.59 8.146 17.328 1 90.28 224 LEU B C 1
ATOM 4027 O O . LEU B 1 224 ? -12.087 8.379 18.432 1 90.28 224 LEU B O 1
ATOM 4031 N N . VAL B 1 225 ? -11.688 8.834 16.253 1 85.89 225 VAL B N 1
ATOM 4032 C CA . VAL B 1 225 ? -12.458 10.073 16.303 1 85.89 225 VAL B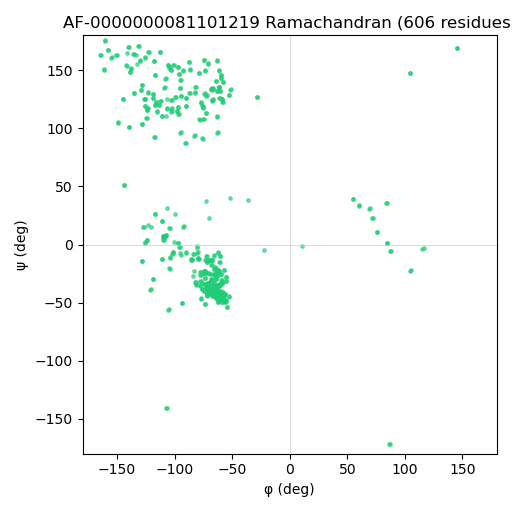 CA 1
ATOM 4033 C C . VAL B 1 225 ? -13.896 9.807 15.864 1 85.89 225 VAL B C 1
ATOM 4035 O O . VAL B 1 225 ? -14.13 9.12 14.866 1 85.89 225 VAL B O 1
ATOM 4038 N N . PRO B 1 226 ? -14.8 10.186 16.61 1 77.21 226 PRO B N 1
ATOM 4039 C CA . PRO B 1 226 ? -16.194 9.994 16.206 1 77.21 226 PRO B CA 1
ATOM 4040 C C . PRO B 1 226 ? -16.556 10.774 14.944 1 77.21 226 PRO B C 1
ATOM 4042 O O . PRO B 1 226 ? -16.393 11.996 14.901 1 77.21 226 PRO B O 1
ATOM 4045 N N . THR B 1 227 ? -16.761 10.072 13.873 1 68.42 227 THR B N 1
ATOM 4046 C CA . THR B 1 227 ? -17.254 10.669 12.638 1 68.42 227 THR B CA 1
ATOM 4047 C C . THR B 1 227 ? -18.424 9.865 12.077 1 68.42 227 THR B C 1
ATOM 4049 O O . THR B 1 227 ? -18.779 8.817 12.62 1 68.42 227 THR B O 1
ATOM 4052 N N . ASP B 1 228 ? -19.077 10.397 11.082 1 64.64 228 ASP B N 1
ATOM 4053 C CA . ASP B 1 228 ? -20.161 9.683 10.415 1 64.64 228 ASP B CA 1
ATOM 4054 C C . ASP B 1 228 ? -19.662 8.379 9.798 1 64.64 228 ASP B C 1
ATOM 4056 O O . ASP B 1 228 ? -20.456 7.488 9.489 1 64.64 228 ASP B O 1
ATOM 4060 N N . MET B 1 229 ? -18.4 8.187 9.767 1 63.52 229 MET B N 1
ATOM 4061 C CA . MET B 1 229 ? -17.794 7.031 9.112 1 63.52 229 MET B CA 1
ATOM 4062 C C . MET B 1 229 ? -17.544 5.907 10.112 1 63.52 229 MET B C 1
ATOM 4064 O O . MET B 1 229 ? -17.236 4.78 9.721 1 63.52 229 MET B O 1
ATOM 4068 N N . THR B 1 230 ? -17.747 6.274 11.339 1 64.75 230 THR B N 1
ATOM 4069 C CA . THR B 1 230 ? -17.34 5.304 12.349 1 64.75 230 THR B CA 1
ATOM 4070 C C . THR B 1 230 ? -18.337 4.151 12.424 1 64.75 230 THR B C 1
ATOM 4072 O O . THR B 1 230 ? -19.534 4.37 12.625 1 64.75 230 THR B O 1
ATOM 4075 N N . ASN B 1 231 ? -17.874 2.993 12.173 1 66.02 231 ASN B N 1
ATOM 4076 C CA . ASN B 1 231 ? -18.647 1.764 12.313 1 66.02 231 ASN B CA 1
ATOM 4077 C C . ASN B 1 231 ? -19.133 1.568 13.747 1 66.02 231 ASN B C 1
ATOM 4079 O O . ASN B 1 231 ? -18.425 1.902 14.698 1 66.02 231 ASN B O 1
ATOM 4083 N N . SER B 1 232 ? -20.3 1.053 13.854 1 70.54 232 SER B N 1
ATOM 4084 C CA . SER B 1 232 ? -20.915 0.803 15.153 1 70.54 232 SER B CA 1
ATOM 4085 C C . SER B 1 232 ? -20.036 -0.093 16.018 1 70.54 232 SER B C 1
ATOM 4087 O O . SER B 1 232 ? -20.106 -0.039 17.248 1 70.54 232 SER B O 1
ATOM 4089 N N . PHE B 1 233 ? -19.202 -0.794 15.298 1 71.79 233 PHE B N 1
ATOM 4090 C CA . PHE B 1 233 ? -18.269 -1.669 15.997 1 71.79 233 PHE B CA 1
ATOM 4091 C C . PHE B 1 233 ? -17.382 -0.869 16.944 1 71.79 233 PHE B C 1
ATOM 4093 O O . PHE B 1 233 ? -17.008 -1.356 18.013 1 71.79 233 PHE B O 1
ATOM 4100 N N . PHE B 1 234 ? -17.192 0.377 16.658 1 77.44 234 PHE B N 1
ATOM 4101 C CA . PHE B 1 234 ? -16.228 1.172 17.41 1 77.44 234 PHE B CA 1
ATOM 4102 C C . PHE B 1 234 ? -16.918 1.953 18.521 1 77.44 234 PHE B C 1
ATOM 4104 O O . PHE B 1 234 ? -16.257 2.605 19.332 1 77.44 234 PHE B O 1
ATOM 4111 N N . GLU B 1 235 ? -18.155 1.864 18.639 1 80.57 235 GLU B N 1
ATOM 4112 C CA . GLU B 1 235 ? -18.924 2.676 19.577 1 80.57 235 GLU B CA 1
ATOM 4113 C C . GLU B 1 235 ? -18.537 2.369 21.021 1 80.57 235 GLU B C 1
ATOM 4115 O O . GLU B 1 235 ? -18.562 3.254 21.878 1 80.57 235 GLU B O 1
ATOM 4120 N N . LYS B 1 236 ? -18.126 1.192 21.267 1 84.64 236 LYS B N 1
ATOM 4121 C CA . LYS B 1 236 ? -17.851 0.781 22.641 1 84.64 236 LYS B CA 1
ATOM 4122 C C . LYS B 1 236 ? -16.456 1.221 23.077 1 84.64 236 LYS B C 1
ATOM 4124 O O . LYS B 1 236 ? -16.121 1.154 24.261 1 84.64 236 LYS B O 1
ATOM 4129 N N . PHE B 1 237 ? -15.73 1.688 22.202 1 89.67 237 PHE B N 1
ATOM 4130 C CA . PHE B 1 237 ? -14.355 2.052 22.52 1 89.67 237 PHE B CA 1
ATOM 4131 C C . PHE B 1 237 ? -14.245 3.542 22.82 1 89.67 237 PHE B C 1
ATOM 4133 O O . PHE B 1 237 ? -15.074 4.334 22.369 1 89.67 237 PHE B O 1
ATOM 4140 N N . ASN B 1 238 ? -13.223 3.881 23.66 1 90.98 238 ASN B N 1
ATOM 4141 C CA . ASN B 1 238 ? -12.966 5.288 23.951 1 90.98 238 ASN B CA 1
ATOM 4142 C C . ASN B 1 238 ? -12.683 6.08 22.678 1 90.98 238 ASN B C 1
ATOM 4144 O O . ASN B 1 238 ? -11.978 5.602 21.788 1 90.98 238 ASN B O 1
ATOM 4148 N N . LYS B 1 239 ? -13.25 7.26 22.698 1 92.26 239 LYS B N 1
ATOM 4149 C CA . LYS B 1 239 ? -13.065 8.131 21.542 1 92.26 239 LYS B CA 1
ATOM 4150 C C . LYS B 1 239 ? -12.04 9.223 21.835 1 92.26 239 LYS B C 1
ATOM 4152 O O . LYS B 1 239 ? -11.901 9.66 22.979 1 92.26 239 LYS B O 1
ATOM 4157 N N . ASP B 1 240 ? -11.396 9.615 20.829 1 93.54 240 ASP B N 1
ATOM 4158 C CA . ASP B 1 240 ? -10.432 10.709 20.903 1 93.54 240 ASP B CA 1
ATOM 4159 C C . ASP B 1 240 ? -11.068 12.031 20.478 1 93.54 240 ASP B C 1
ATOM 4161 O O . ASP B 1 240 ? -11.978 12.049 19.647 1 93.54 240 ASP B O 1
ATOM 4165 N N . THR B 1 241 ? -10.605 13.099 21.1 1 91.61 241 THR B N 1
ATOM 4166 C CA . THR B 1 241 ? -11.109 14.401 20.677 1 91.61 241 THR B CA 1
ATOM 4167 C C . THR B 1 241 ? -10.427 14.854 19.39 1 91.61 241 THR B C 1
ATOM 4169 O O . THR B 1 241 ? -9.232 14.617 19.197 1 91.61 241 THR B O 1
ATOM 4172 N N . PRO B 1 242 ? -11.128 15.574 18.545 1 88.31 242 PRO B N 1
ATOM 4173 C CA . PRO B 1 242 ? -10.502 16.098 17.328 1 88.31 242 PRO B CA 1
ATOM 4174 C C . PRO B 1 242 ? -9.349 17.054 17.622 1 88.31 242 PRO B C 1
ATOM 4176 O O . PRO B 1 242 ? -8.433 17.192 16.807 1 88.31 242 PRO B O 1
ATOM 4179 N N . MET B 1 243 ? -9.328 17.655 18.779 1 92.64 243 MET B N 1
ATOM 4180 C CA . MET B 1 243 ? -8.284 18.603 19.157 1 92.64 243 MET B CA 1
ATOM 4181 C C . MET B 1 243 ? -6.948 17.894 19.345 1 92.64 243 MET B C 1
ATOM 4183 O O . MET B 1 243 ? -5.889 18.496 19.161 1 92.64 243 MET B O 1
ATOM 4187 N N . LEU B 1 244 ? -7.049 16.619 19.659 1 96.31 244 LEU B N 1
ATOM 4188 C CA . LEU B 1 244 ? -5.822 15.845 19.81 1 96.31 244 LEU B CA 1
ATOM 4189 C C . LEU B 1 244 ? -5.045 15.797 18.499 1 96.31 244 LEU B C 1
ATOM 4191 O O . LEU B 1 244 ? -3.865 16.152 18.458 1 96.31 244 LEU B O 1
ATOM 4195 N N . THR B 1 245 ? -5.701 15.477 17.444 1 96.08 245 THR B N 1
ATOM 4196 C CA . THR B 1 245 ? -5.067 15.397 16.133 1 96.08 245 THR B CA 1
ATOM 4197 C C . THR B 1 245 ? -4.685 16.786 15.63 1 96.08 245 THR B C 1
ATOM 4199 O O . THR B 1 245 ? -3.601 16.974 15.073 1 96.08 245 THR B O 1
ATOM 4202 N N . GLY B 1 246 ? -5.563 17.747 15.835 1 96.39 246 GLY B N 1
ATOM 4203 C CA . GLY B 1 246 ? -5.251 19.112 15.443 1 96.39 246 GLY B CA 1
ATOM 4204 C C . GLY B 1 246 ? -4.019 19.665 16.135 1 96.39 246 GLY B C 1
ATOM 4205 O O . GLY B 1 246 ? -3.193 20.329 15.506 1 96.39 246 GLY B O 1
ATOM 4206 N N . GLY B 1 247 ? -3.96 19.391 17.435 1 97.56 247 GLY B N 1
ATOM 4207 C CA . GLY B 1 247 ? -2.785 19.806 18.186 1 97.56 247 GLY B CA 1
ATOM 4208 C C . GLY B 1 247 ? -1.5 19.185 17.672 1 97.56 247 GLY B C 1
ATOM 4209 O O . GLY B 1 247 ? -0.479 19.866 17.555 1 97.56 247 GLY B O 1
ATOM 4210 N N . LEU B 1 248 ? -1.543 17.919 17.35 1 97.97 248 LEU B N 1
ATOM 4211 C CA . LEU B 1 248 ? -0.373 17.24 16.802 1 97.97 248 LEU B CA 1
ATOM 4212 C C . LEU B 1 248 ? 0.022 17.838 15.456 1 97.97 248 LEU B C 1
ATOM 4214 O O . LEU B 1 248 ? 1.207 18.047 15.188 1 97.97 248 LEU B O 1
ATOM 4218 N N . CYS B 1 249 ? -0.933 18.162 14.605 1 97.56 249 CYS B N 1
ATOM 4219 C CA . CYS B 1 249 ? -0.659 18.772 13.309 1 97.56 249 CYS B CA 1
ATOM 4220 C C . CYS B 1 249 ? 0.038 20.116 13.475 1 97.56 249 CYS B C 1
ATOM 4222 O O . CYS B 1 249 ? 1.004 20.411 12.768 1 97.56 249 CYS B O 1
ATOM 4224 N N . THR B 1 250 ? -0.45 20.927 14.423 1 97.78 250 THR B N 1
ATOM 4225 C CA . THR B 1 250 ? 0.156 22.233 14.656 1 97.78 250 THR B CA 1
ATOM 4226 C C . THR B 1 250 ? 1.585 22.082 15.171 1 97.78 250 THR B C 1
ATOM 4228 O O . THR B 1 250 ? 2.476 22.835 14.774 1 97.78 250 THR B O 1
ATOM 4231 N N . TRP B 1 251 ? 1.766 21.066 16.048 1 98.52 251 TRP B N 1
ATOM 4232 C CA . TRP B 1 251 ? 3.094 20.777 16.579 1 98.52 251 TRP B CA 1
ATOM 4233 C C . TRP B 1 251 ? 4.065 20.427 15.456 1 98.52 251 TRP B C 1
ATOM 4235 O O . TRP B 1 251 ? 5.195 20.92 15.427 1 98.52 251 TRP B O 1
ATOM 4245 N N . ILE B 1 252 ? 3.665 19.701 14.484 1 98.05 252 ILE B N 1
ATOM 4246 C CA . ILE B 1 252 ? 4.492 19.279 13.359 1 98.05 252 ILE B CA 1
ATOM 4247 C C . ILE B 1 252 ? 4.768 20.472 12.446 1 98.05 252 ILE B C 1
ATOM 4249 O O . ILE B 1 252 ? 5.903 20.676 12.008 1 98.05 252 ILE B O 1
ATOM 4253 N N . ALA B 1 253 ? 3.808 21.261 12.215 1 97.25 253 ALA B N 1
ATOM 4254 C CA . ALA B 1 253 ? 3.883 22.334 11.226 1 97.25 253 ALA B CA 1
ATOM 4255 C C . ALA B 1 253 ? 4.669 23.524 11.767 1 97.25 253 ALA B C 1
ATOM 4257 O O . ALA B 1 253 ? 5.186 24.336 10.996 1 97.25 253 ALA B O 1
ATOM 4258 N N . ALA B 1 254 ? 4.736 23.671 13.057 1 97.33 254 ALA B N 1
ATOM 4259 C CA . ALA B 1 254 ? 5.238 24.894 13.678 1 97.33 254 ALA B CA 1
ATOM 4260 C C . ALA B 1 254 ? 6.763 24.944 13.637 1 97.33 254 ALA B C 1
ATOM 4262 O O . ALA B 1 254 ? 7.353 26.023 13.541 1 97.33 254 ALA B O 1
ATOM 4263 N N . ASP B 1 255 ? 7.37 23.772 13.774 1 94.42 255 ASP B N 1
ATOM 4264 C CA . ASP B 1 255 ? 8.826 23.724 13.862 1 94.42 255 ASP B CA 1
ATOM 4265 C C . ASP B 1 255 ? 9.385 22.541 13.075 1 94.42 255 ASP B C 1
ATOM 4267 O O . ASP B 1 255 ? 9.471 21.427 13.595 1 94.42 255 ASP B O 1
ATOM 4271 N N . ALA B 1 256 ? 9.854 22.833 11.944 1 88.01 256 ALA B N 1
ATOM 4272 C CA . ALA B 1 256 ? 10.333 21.796 11.034 1 88.01 256 ALA B CA 1
ATOM 4273 C C . ALA B 1 256 ? 11.541 21.068 11.618 1 88.01 256 ALA B C 1
ATOM 4275 O O . ALA B 1 256 ? 11.707 19.864 11.413 1 88.01 256 ALA B O 1
ATOM 4276 N N . GLU B 1 257 ? 12.375 21.764 12.304 1 90.95 257 GLU B N 1
ATOM 4277 C CA . GLU B 1 257 ? 13.562 21.148 12.888 1 90.95 257 GLU B CA 1
ATOM 4278 C C . GLU B 1 257 ? 13.185 20.128 13.959 1 90.95 257 GLU B C 1
ATOM 4280 O O . GLU B 1 257 ? 13.785 19.055 14.041 1 90.95 257 GLU B O 1
ATOM 4285 N N . ARG B 1 258 ? 12.161 20.454 14.67 1 93.85 258 ARG B N 1
ATOM 4286 C CA . ARG B 1 258 ? 11.712 19.607 15.77 1 93.85 258 ARG B CA 1
ATOM 4287 C C . ARG B 1 258 ? 11.09 18.316 15.249 1 93.85 258 ARG B C 1
ATOM 4289 O O . ARG B 1 258 ? 11.307 17.243 15.816 1 93.85 258 ARG B O 1
ATOM 4296 N N . SER B 1 259 ? 10.419 18.399 14.158 1 94.56 259 SER B N 1
ATOM 4297 C CA . SER B 1 259 ? 9.62 17.26 13.717 1 94.56 259 SER B CA 1
ATOM 4298 C C . SER B 1 259 ? 10.229 16.601 12.484 1 94.56 259 SER B C 1
ATOM 4300 O O . SER B 1 259 ? 9.693 15.616 11.972 1 94.56 259 SER B O 1
ATOM 4302 N N . ALA B 1 260 ? 11.391 17.065 12.044 1 94.32 260 ALA B N 1
ATOM 4303 C CA . ALA B 1 260 ? 11.987 16.63 10.783 1 94.32 260 ALA B CA 1
ATOM 4304 C C . ALA B 1 260 ? 12.255 15.128 10.792 1 94.32 260 ALA B C 1
ATOM 4306 O O . ALA B 1 260 ? 12.138 14.464 9.759 1 94.32 260 ALA B O 1
ATOM 4307 N N . PHE B 1 261 ? 12.607 14.586 11.965 1 97.05 261 PHE B N 1
ATOM 4308 C CA . PHE B 1 261 ? 12.981 13.179 12.039 1 97.05 261 PHE B CA 1
ATOM 4309 C C . PHE B 1 261 ? 11.768 12.284 11.814 1 97.05 261 PHE B C 1
ATOM 4311 O O . PHE B 1 261 ? 11.911 11.082 11.581 1 97.05 261 PHE B O 1
ATOM 4318 N N . LEU B 1 262 ? 10.573 12.871 11.86 1 97.98 262 LEU B N 1
ATOM 4319 C CA . LEU B 1 262 ? 9.342 12.113 11.663 1 97.98 262 LEU B CA 1
ATOM 4320 C C . LEU B 1 262 ? 8.954 12.08 10.188 1 97.98 262 LEU B C 1
ATOM 4322 O O . LEU B 1 262 ? 8.005 11.392 9.807 1 97.98 262 LEU B O 1
ATOM 4326 N N . SER B 1 263 ? 9.685 12.844 9.318 1 97.4 263 SER B N 1
ATOM 4327 C CA . SER B 1 263 ? 9.358 12.876 7.897 1 97.4 263 SER B CA 1
ATOM 4328 C C . SER B 1 263 ? 9.46 11.488 7.274 1 97.4 263 SER B C 1
ATOM 4330 O O . SER B 1 263 ? 10.425 10.761 7.521 1 97.4 263 SER B O 1
ATOM 4332 N N . GLY B 1 264 ? 8.432 11.138 6.538 1 96.63 264 GLY B N 1
ATOM 4333 C CA . GLY B 1 264 ? 8.366 9.839 5.889 1 96.63 264 GLY B CA 1
ATOM 4334 C C . GLY B 1 264 ? 7.836 8.745 6.796 1 96.63 264 GLY B C 1
ATOM 4335 O O . GLY B 1 264 ? 7.738 7.586 6.388 1 96.63 264 GLY B O 1
ATOM 4336 N N . ARG B 1 265 ? 7.477 9.13 8.045 1 98.11 265 ARG B N 1
ATOM 4337 C CA . ARG B 1 265 ? 7.079 8.143 9.043 1 98.11 265 ARG B CA 1
ATOM 4338 C C . ARG B 1 265 ? 5.599 8.277 9.385 1 98.11 265 ARG B C 1
ATOM 4340 O O . ARG B 1 265 ? 4.944 9.235 8.969 1 98.11 265 ARG B O 1
ATOM 4347 N N . VAL B 1 266 ? 5.097 7.26 10.043 1 97.9 266 VAL B N 1
ATOM 4348 C CA . VAL B 1 266 ? 3.721 7.244 10.528 1 97.9 266 VAL B CA 1
ATOM 4349 C C . VAL B 1 266 ? 3.709 7.371 12.05 1 97.9 266 VAL B C 1
ATOM 4351 O O . VAL B 1 266 ? 4.472 6.693 12.742 1 97.9 266 VAL B O 1
ATOM 4354 N N . ILE B 1 267 ? 2.844 8.214 12.551 1 98.42 267 ILE B N 1
ATOM 4355 C CA . ILE B 1 267 ? 2.705 8.357 13.996 1 98.42 267 ILE B CA 1
ATOM 4356 C C . ILE B 1 267 ? 1.226 8.383 14.373 1 98.42 267 ILE B C 1
ATOM 4358 O O . ILE B 1 267 ? 0.358 8.472 13.501 1 98.42 267 ILE B O 1
ATOM 4362 N N . SER B 1 268 ? 0.911 8.188 15.621 1 98.17 268 SER B N 1
ATOM 4363 C CA . SER B 1 268 ? -0.446 8.242 16.156 1 98.17 268 SER B CA 1
ATOM 4364 C C . SER B 1 268 ? -0.655 9.489 17.008 1 98.17 268 SER B C 1
ATOM 4366 O O . SER B 1 268 ? 0.228 9.879 17.774 1 98.17 268 SER B O 1
ATOM 4368 N N . ALA B 1 269 ? -1.811 10.02 16.889 1 97.73 269 ALA B N 1
ATOM 4369 C CA . ALA B 1 269 ? -2.152 11.203 17.675 1 97.73 269 ALA B CA 1
ATOM 4370 C C . ALA B 1 269 ? -2.107 10.9 19.17 1 97.73 269 ALA B C 1
ATOM 4372 O O . ALA B 1 269 ? -1.926 11.805 19.988 1 97.73 269 ALA B O 1
ATOM 4373 N N . ASN B 1 270 ? -2.236 9.651 19.479 1 98.43 270 ASN B N 1
ATOM 4374 C CA . ASN B 1 270 ? -2.319 9.255 20.881 1 98.43 270 ASN B CA 1
ATOM 4375 C C . ASN B 1 270 ? -0.941 9.221 21.536 1 98.43 270 ASN B C 1
ATOM 4377 O O . ASN B 1 270 ? -0.833 9.106 22.758 1 98.43 270 ASN B O 1
ATOM 4381 N N . TRP B 1 271 ? 0.133 9.295 20.77 1 98.69 271 TRP B N 1
ATOM 4382 C CA . TRP B 1 271 ? 1.479 9.107 21.302 1 98.69 271 TRP B CA 1
ATOM 4383 C C . TRP B 1 271 ? 2.044 10.421 21.832 1 98.69 271 TRP B C 1
ATOM 4385 O O . TRP B 1 271 ? 1.699 11.497 21.336 1 98.69 271 TRP B O 1
ATOM 4395 N N . ASP B 1 272 ? 2.896 10.34 22.805 1 98.7 272 ASP B N 1
ATOM 4396 C CA . ASP B 1 272 ? 3.553 11.488 23.424 1 98.7 272 ASP B CA 1
ATOM 4397 C C . ASP B 1 272 ? 4.687 12.012 22.546 1 98.7 272 ASP B C 1
ATOM 4399 O O . ASP B 1 272 ? 5.695 11.33 22.352 1 98.7 272 ASP B O 1
ATOM 4403 N N . VAL B 1 273 ? 4.625 13.249 22.166 1 98.56 273 VAL B N 1
ATOM 4404 C CA . VAL B 1 273 ? 5.609 13.786 21.231 1 98.56 273 VAL B CA 1
ATOM 4405 C C . VAL B 1 273 ? 6.945 13.984 21.944 1 98.56 273 VAL B C 1
ATOM 4407 O O . VAL B 1 273 ? 8.004 13.934 21.315 1 98.56 273 VAL B O 1
ATOM 4410 N N . GLU B 1 274 ? 6.905 14.234 23.22 1 98.28 274 GLU B N 1
ATOM 4411 C CA . GLU B 1 274 ? 8.16 14.391 23.951 1 98.28 274 GLU B CA 1
ATOM 4412 C C . GLU B 1 274 ? 8.941 13.081 23.994 1 98.28 274 GLU B C 1
ATOM 4414 O O . GLU B 1 274 ? 10.168 13.079 23.876 1 98.28 274 GLU B O 1
ATOM 4419 N N . GLU B 1 275 ? 8.224 12.05 24.177 1 98.12 275 GLU B N 1
ATOM 4420 C CA . GLU B 1 275 ? 8.889 10.751 24.151 1 98.12 275 GLU B CA 1
ATOM 4421 C C . GLU B 1 275 ? 9.401 10.42 22.752 1 98.12 275 GLU B C 1
ATOM 4423 O O . GLU B 1 275 ? 10.466 9.818 22.602 1 98.12 275 GLU B O 1
ATOM 4428 N N . LEU B 1 276 ? 8.649 10.754 21.738 1 98.61 276 LEU B N 1
ATOM 4429 C CA . LEU B 1 276 ? 9.133 10.568 20.374 1 98.61 276 LEU B CA 1
ATOM 4430 C C . LEU B 1 276 ? 10.45 11.307 20.159 1 98.61 276 LEU B C 1
ATOM 4432 O O . LEU B 1 276 ? 11.402 10.743 19.615 1 98.61 276 LEU B O 1
ATOM 4436 N N . VAL B 1 277 ? 10.473 12.574 20.595 1 98.26 277 VAL B N 1
ATOM 4437 C CA . VAL B 1 277 ? 11.681 13.376 20.433 1 98.26 277 VAL B CA 1
ATOM 4438 C C . VAL B 1 277 ? 12.83 12.744 21.216 1 98.26 277 VAL B C 1
ATOM 4440 O O . VAL B 1 277 ? 13.959 12.672 20.724 1 98.26 277 VAL B O 1
ATOM 4443 N N . ALA B 1 278 ? 12.53 12.291 22.397 1 97.81 278 ALA B N 1
ATOM 4444 C CA . ALA B 1 278 ? 13.552 11.677 23.241 1 97.81 278 ALA B CA 1
ATOM 4445 C C . ALA B 1 278 ? 14.124 10.423 22.585 1 97.81 278 ALA B C 1
ATOM 4447 O O . ALA B 1 278 ? 15.291 10.082 22.795 1 97.81 278 ALA B O 1
ATOM 4448 N N . ARG B 1 279 ? 13.332 9.805 21.735 1 97.3 279 ARG B N 1
ATOM 4449 C CA . ARG B 1 279 ? 13.733 8.549 21.109 1 97.3 279 ARG B CA 1
ATOM 4450 C C . ARG B 1 279 ? 14.138 8.767 19.655 1 97.3 279 ARG B C 1
ATOM 4452 O O . ARG B 1 279 ? 14.249 7.811 18.885 1 97.3 279 ARG B O 1
ATOM 4459 N N . LYS B 1 280 ? 14.355 9.966 19.266 1 97.97 280 LYS B N 1
ATOM 4460 C CA . LYS B 1 280 ? 14.603 10.341 17.877 1 97.97 280 LYS B CA 1
ATOM 4461 C C . LYS B 1 280 ? 15.771 9.551 17.294 1 97.97 280 LYS B C 1
ATOM 4463 O O . LYS B 1 280 ? 15.67 9.002 16.195 1 97.97 280 LYS B O 1
ATOM 4468 N N . ALA B 1 281 ? 16.886 9.469 17.975 1 97.71 281 ALA B N 1
ATOM 4469 C CA . ALA B 1 281 ? 18.081 8.792 17.477 1 97.71 281 ALA B CA 1
ATOM 4470 C C . ALA B 1 281 ? 17.8 7.318 17.197 1 97.71 281 ALA B C 1
ATOM 4472 O O . ALA B 1 281 ? 18.198 6.792 16.155 1 97.71 281 ALA B O 1
ATOM 4473 N N . ASP B 1 282 ? 17.075 6.633 18.088 1 97.51 282 ASP B N 1
ATOM 4474 C CA . ASP B 1 282 ? 16.732 5.223 17.93 1 97.51 282 ASP B CA 1
ATOM 4475 C C . ASP B 1 282 ? 15.751 5.023 16.777 1 97.51 282 ASP B C 1
ATOM 4477 O O . ASP B 1 282 ? 15.899 4.091 15.984 1 97.51 282 ASP B O 1
ATOM 4481 N N . ILE B 1 283 ? 14.787 5.896 16.708 1 98.25 283 ILE B N 1
ATOM 4482 C CA . ILE B 1 283 ? 13.762 5.818 15.673 1 98.25 283 ILE B CA 1
ATOM 4483 C C . ILE B 1 283 ? 14.414 5.895 14.295 1 98.25 283 ILE B C 1
ATOM 4485 O O . ILE B 1 283 ? 14.093 5.104 13.405 1 98.25 283 ILE B O 1
ATOM 4489 N N . VAL B 1 284 ? 15.35 6.819 14.158 1 97.32 284 VAL B N 1
ATOM 4490 C CA . VAL B 1 284 ? 16.017 7.012 12.874 1 97.32 284 VAL B CA 1
ATOM 4491 C C . VAL B 1 284 ? 16.964 5.846 12.603 1 97.32 284 VAL B C 1
ATOM 4493 O O . VAL B 1 284 ? 16.955 5.271 11.512 1 97.32 284 VAL B O 1
ATOM 4496 N N . ALA B 1 285 ? 17.712 5.418 13.565 1 97.35 285 ALA B N 1
ATOM 4497 C CA . ALA B 1 285 ? 18.716 4.37 13.396 1 97.35 285 ALA B CA 1
ATOM 4498 C C . ALA B 1 285 ? 18.061 3.033 13.06 1 97.35 285 ALA B C 1
ATOM 4500 O O . ALA B 1 285 ? 18.596 2.255 12.267 1 97.35 285 ALA B O 1
ATOM 4501 N N . LYS B 1 286 ? 16.96 2.784 13.647 1 97.13 286 LYS B N 1
ATOM 4502 C CA . LYS B 1 286 ? 16.297 1.495 13.472 1 97.13 286 LYS B CA 1
ATOM 4503 C C . LYS B 1 286 ? 15.204 1.578 12.41 1 97.13 286 LYS B C 1
ATOM 4505 O O . LYS B 1 286 ? 14.451 0.623 12.211 1 97.13 286 LYS B O 1
ATOM 4510 N N . ASN B 1 287 ? 15.074 2.744 11.831 1 96.74 287 ASN B N 1
ATOM 4511 C CA . ASN B 1 287 ? 14.076 3.022 10.804 1 96.74 287 ASN B CA 1
ATOM 4512 C C . ASN B 1 287 ? 12.667 2.69 11.285 1 96.74 287 ASN B C 1
ATOM 4514 O O . ASN B 1 287 ? 11.873 2.11 10.542 1 96.74 287 ASN B O 1
ATOM 4518 N N . GLU B 1 288 ? 12.44 3 12.534 1 98.1 288 GLU B N 1
ATOM 4519 C CA . GLU B 1 288 ? 11.131 2.716 13.114 1 98.1 288 GLU B CA 1
ATOM 4520 C C . GLU B 1 288 ? 10.062 3.645 12.547 1 98.1 288 GLU B C 1
ATOM 4522 O O . GLU B 1 288 ? 10.377 4.715 12.023 1 98.1 288 GLU B O 1
ATOM 4527 N N . LEU B 1 289 ? 8.82 3.19 12.6 1 98.36 289 LEU B N 1
ATOM 4528 C CA . LEU B 1 289 ? 7.62 3.919 12.202 1 98.36 289 LEU B CA 1
ATOM 4529 C C . LEU B 1 289 ? 7.549 4.06 10.685 1 98.36 289 LEU B C 1
ATOM 4531 O O . LEU B 1 289 ? 7.015 5.047 10.174 1 98.36 289 LEU B O 1
ATOM 4535 N N . THR B 1 290 ? 8.206 3.208 9.988 1 97.26 290 THR B N 1
ATOM 4536 C CA . THR B 1 290 ? 8.066 2.99 8.553 1 97.26 290 THR B CA 1
ATOM 4537 C C . THR B 1 290 ? 7.588 1.57 8.264 1 97.26 290 THR B C 1
ATOM 4539 O O . THR B 1 290 ? 7.647 0.701 9.136 1 97.26 290 THR B O 1
ATOM 4542 N N . MET B 1 291 ? 7 1.33 7.109 1 96.32 291 MET B N 1
ATOM 4543 C CA . MET B 1 291 ? 6.578 -0.008 6.705 1 96.32 291 MET B CA 1
ATOM 4544 C C . MET B 1 291 ? 7.746 -0.792 6.115 1 96.32 291 MET B C 1
ATOM 4546 O O . MET B 1 291 ? 8.461 -0.288 5.247 1 96.32 291 MET B O 1
ATOM 4550 N N . GLU B 1 292 ? 7.92 -1.95 6.556 1 95.75 292 GLU B N 1
ATOM 4551 C CA . GLU B 1 292 ? 8.963 -2.808 6.002 1 95.75 292 GLU B CA 1
ATOM 4552 C C . GLU B 1 292 ? 8.5 -4.26 5.923 1 95.75 292 GLU B C 1
ATOM 4554 O O . GLU B 1 292 ? 7.564 -4.657 6.62 1 95.75 292 GLU B O 1
ATOM 4559 N N . LEU B 1 293 ? 9.059 -4.971 5.043 1 96.77 293 LEU B N 1
ATOM 4560 C CA . LEU B 1 293 ? 8.89 -6.42 5.025 1 96.77 293 LEU B CA 1
ATOM 4561 C C . LEU B 1 293 ? 9.556 -7.06 6.238 1 96.77 293 LEU B C 1
ATOM 4563 O O . LEU B 1 293 ? 10.749 -6.858 6.476 1 96.77 293 LEU B O 1
ATOM 4567 N N . VAL B 1 294 ? 8.841 -7.828 7.02 1 97.21 294 VAL B N 1
ATOM 4568 C CA . VAL B 1 294 ? 9.357 -8.432 8.244 1 97.21 294 VAL B CA 1
ATOM 4569 C C . VAL B 1 294 ? 10.337 -9.55 7.895 1 97.21 294 VAL B C 1
ATOM 4571 O O . VAL B 1 294 ? 10.013 -10.445 7.11 1 97.21 294 VAL B O 1
ATOM 4574 N N . GLY B 1 295 ? 11.465 -9.545 8.425 1 96.34 295 GLY B N 1
ATOM 4575 C CA . GLY B 1 295 ? 12.499 -10.537 8.178 1 96.34 295 GLY B CA 1
ATOM 4576 C C . GLY B 1 295 ? 13.9 -9.956 8.199 1 96.34 295 GLY B C 1
ATOM 4577 O O . GLY B 1 295 ? 14.073 -8.74 8.307 1 96.34 295 GLY B O 1
ATOM 4578 N N . THR B 1 296 ? 14.901 -10.738 8.206 1 95.75 296 THR B N 1
ATOM 4579 C CA . THR B 1 296 ? 16.301 -10.369 8.032 1 95.75 296 THR B CA 1
ATOM 4580 C C . THR B 1 296 ? 16.783 -10.724 6.628 1 95.75 296 THR B C 1
ATOM 4582 O O . THR B 1 296 ? 16.655 -11.871 6.194 1 95.75 296 THR B O 1
ATOM 4585 N N . PHE B 1 297 ? 17.28 -9.767 5.964 1 96.69 297 PHE B N 1
ATOM 4586 C CA . PHE B 1 297 ? 17.636 -9.95 4.562 1 96.69 297 PHE B CA 1
ATOM 4587 C C . PHE B 1 297 ? 19.091 -9.567 4.319 1 96.69 297 PHE B C 1
ATOM 4589 O O . PHE B 1 297 ? 19.673 -8.799 5.088 1 96.69 297 PHE B O 1
ATOM 4596 N N . GLY B 1 298 ? 19.593 -10.046 3.245 1 96.23 298 GLY B N 1
ATOM 4597 C CA . GLY B 1 298 ? 20.968 -9.77 2.862 1 96.23 298 GLY B CA 1
ATOM 4598 C C . GLY B 1 298 ? 21.902 -10.941 3.102 1 96.23 298 GLY B C 1
ATOM 4599 O O . GLY B 1 298 ? 21.746 -11.675 4.08 1 96.23 298 GLY B O 1
ATOM 4600 N N . LYS B 1 299 ? 22.853 -11.01 2.241 1 95.38 299 LYS B N 1
ATOM 4601 C CA . LYS B 1 299 ? 23.791 -12.127 2.29 1 95.38 299 LYS B CA 1
ATOM 4602 C C . LYS B 1 299 ? 24.572 -12.133 3.601 1 95.38 299 LYS B C 1
ATOM 4604 O O . LYS B 1 299 ? 24.979 -13.193 4.082 1 95.38 299 LYS B O 1
ATOM 4609 N N . GLU B 1 300 ? 24.694 -11.004 4.221 1 94.23 300 GLU B N 1
ATOM 4610 C CA . GLU B 1 300 ? 25.524 -10.839 5.411 1 94.23 300 GLU B CA 1
ATOM 4611 C C . GLU B 1 300 ? 24.972 -11.641 6.585 1 94.23 300 GLU B C 1
ATOM 4613 O O . GLU B 1 300 ? 25.721 -12.036 7.481 1 94.23 300 GLU B O 1
ATOM 4618 N N . GLN B 1 301 ? 23.694 -11.913 6.576 1 93.63 301 GLN B N 1
ATOM 4619 C CA . GLN B 1 301 ? 23.092 -12.63 7.695 1 93.63 301 GLN B CA 1
ATOM 4620 C C . GLN B 1 301 ? 23.584 -14.073 7.752 1 93.63 301 GLN B C 1
ATOM 4622 O O . GLN B 1 301 ? 23.455 -14.738 8.782 1 93.63 301 GLN B O 1
ATOM 4627 N N . PHE B 1 302 ? 24.137 -14.527 6.648 1 93.99 302 PHE B N 1
ATOM 4628 C CA . PHE B 1 302 ? 24.575 -15.916 6.573 1 93.99 302 PHE B CA 1
ATOM 4629 C C . PHE B 1 302 ? 26.092 -16.012 6.684 1 93.99 302 PHE B C 1
ATOM 4631 O O . PHE B 1 302 ? 26.659 -17.102 6.588 1 93.99 302 PHE B O 1
ATOM 4638 N N . GLU B 1 303 ? 26.735 -14.933 6.586 1 87.06 303 GLU B N 1
ATOM 4639 C CA . GLU B 1 303 ? 28.188 -14.911 6.729 1 87.06 303 GLU B CA 1
ATOM 4640 C C . GLU B 1 303 ? 28.6 -15.061 8.19 1 87.06 303 GLU B C 1
ATOM 4642 O O . GLU B 1 303 ? 27.898 -14.597 9.09 1 87.06 303 GLU B O 1
ATOM 4647 N N . THR B 1 304 ? 28.803 -16.265 8.629 1 65.08 304 THR B N 1
ATOM 4648 C CA . THR B 1 304 ? 29.314 -16.544 9.967 1 65.08 304 THR B CA 1
ATOM 4649 C C . THR B 1 304 ? 30.19 -15.397 10.461 1 65.08 304 THR B C 1
ATOM 4651 O O . THR B 1 304 ? 31.066 -14.921 9.736 1 65.08 304 THR B O 1
ATOM 4654 N N . ALA B 1 305 ? 29.88 -14.889 11.645 1 41.51 305 ALA B N 1
ATOM 4655 C CA . ALA B 1 305 ? 30.82 -14.071 12.406 1 41.51 305 ALA B CA 1
ATOM 4656 C C . ALA B 1 305 ? 32.139 -14.807 12.621 1 41.51 305 ALA B C 1
ATOM 4658 O O . ALA B 1 305 ? 32.151 -16.021 12.838 1 41.51 305 ALA B O 1
#

InterPro domains:
  IPR002347 Short-chain dehydrogenase/reductase SDR [PF00106] (39-235)
  IPR002347 Short-chain dehydrogenase/reductase SDR [PR00081] (40-57)
  IPR002347 Short-chain dehydrogenase/reductase SDR [PR00081] (114-125)
  IPR002347 Short-chain dehydrogenase/reductase SDR [PR00081] (213-230)
  IPR036291 NAD(P)-binding domain superfamily [SSF51735] (33-253)

Solvent-accessible surface area (backbone atoms only — not comparable to full-atom values): 31086 Å² total; per-residue (Å²): 125,91,75,63,59,42,57,41,73,61,38,58,60,23,71,40,91,53,71,44,54,48,66,48,74,91,29,30,23,73,38,75,83,17,35,29,67,80,34,27,39,37,30,35,42,47,79,49,61,39,57,57,26,44,36,55,12,41,31,36,31,41,35,38,27,32,67,52,55,70,54,46,52,52,45,49,52,55,32,40,70,73,34,70,80,46,42,75,46,80,41,64,42,61,73,84,42,58,68,58,55,51,49,47,58,52,50,44,29,69,73,68,75,40,66,68,42,31,40,36,44,49,50,66,59,75,39,68,63,32,99,71,46,75,41,63,58,68,50,51,66,68,44,38,48,45,10,33,54,44,32,27,48,36,50,51,53,53,50,24,48,54,54,57,55,38,95,39,91,67,48,66,33,34,38,39,38,54,50,44,65,49,33,62,45,92,51,54,40,35,43,48,30,19,41,18,34,28,36,35,46,49,46,31,31,37,48,18,70,53,34,56,93,24,40,35,19,33,29,31,18,54,62,50,50,87,48,96,79,57,53,76,84,53,65,72,36,65,63,27,42,47,48,19,32,16,9,46,51,30,39,44,67,37,32,58,81,79,39,44,84,45,37,29,21,54,48,50,40,34,45,39,64,66,55,50,59,74,39,40,69,57,34,61,74,67,50,38,32,31,74,34,60,35,73,73,61,19,54,68,78,66,52,78,131,125,92,76,62,57,42,56,41,73,60,38,58,61,21,70,41,90,53,71,45,53,48,65,48,74,90,29,30,21,73,36,75,82,17,36,29,66,80,35,27,38,36,31,35,44,44,77,51,59,39,59,58,26,44,37,54,14,42,32,35,30,42,34,39,28,32,66,53,54,70,53,42,52,52,44,49,51,54,32,40,70,72,33,71,80,44,44,75,44,83,41,64,42,63,72,86,42,58,69,59,56,51,50,47,58,53,50,43,30,70,73,68,73,41,64,68,41,32,40,35,45,50,49,67,56,74,39,67,62,34,100,71,45,73,42,63,59,69,51,51,66,68,45,38,46,46,12,34,54,44,30,27,48,36,49,51,52,52,49,24,46,54,53,57,58,39,94,40,92,67,48,68,35,33,38,38,39,56,50,44,66,50,32,61,45,94,52,52,40,36,43,48,29,19,40,18,32,28,36,35,45,49,46,32,32,38,49,17,69,53,34,56,92,22,39,34,20,35,30,31,18,53,62,50,50,88,49,97,77,55,53,76,84,53,65,72,35,65,63,25,42,47,48,18,33,16,9,45,50,30,39,45,66,36,33,56,82,79,38,44,85,44,37,29,22,54,49,50,42,34,46,38,65,67,55,49,59,73,39,41,69,58,36,60,75,67,49,38,33,30,73,35,59,35,73,73,61,19,54,67,78,66,52,77,130